Protein AF-0000000080280088 (afdb_homodimer)

Nearest PDB structures (foldseek):
  6rqx-assembly1_A  TM=4.855E-01  e=3.701E-04  Homo sapiens
  6mgq-assembly1_A  TM=4.937E-01  e=5.375E-04  Homo sapiens
  7z28-assembly1_A  TM=4.676E-01  e=3.701E-04  Homo sapiens
  3mdj-assembly2_B  TM=4.727E-01  e=8.839E-04  Homo sapiens
  6t6r-assembly1_A  TM=4.633E-01  e=1.001E-03  Homo sapiens

Sequence (604 aa):
MTSLAPAEFGAALRAAIERSGLSLNEISRRLRDQETPVSVSALSYWQNGENRPERASSLAALTALETILGQRPETLTGLLGPRRPRGRWTLRGGAALPYDQVWRRPEEVARALAKMAVTPDELDTPHRLSQFLSYRVDGDGHQESIRVRRLIRADHDGTSRFVFVNRCTSITRPPVVLFTEGCRPARFRADVPSSTCVFEFALDRTLAAGELAVVEFGVRFPPGQAKRQVQIALYRPARDVAVQVTFDPGRVPEWCAGVFRPRGTQPPEERCEATFDRDTSTFQFITLDPLPGQYGIQWSWTMTSLAPAEFGAALRAAIERSGLSLNEISRRLRDQETPVSVSALSYWQNGENRPERASSLAALTALETILGQRPETLTGLLGPRRPRGRWTLRGGAALPYDQVWRRPEEVARALAKMAVTPDELDTPHRLSQFLSYRVDGDGHQESIRVRRLIRADHDGTSRFVFVNRCTSITRPPVVLFTEGCRPARFRADVPSSTCVFEFALDRTLAAGELAVVEFGVRFPPGQAKRQVQIALYRPARDVAVQVTFDPGRVPEWCAGVFRPRGTQPPEERCEATFDRDTSTFQFITLDPLPGQYGIQWSWT

Structure (mmCIF, N/CA/C/O backbone):
data_AF-0000000080280088-model_v1
#
loop_
_entity.id
_entity.type
_entity.pdbx_description
1 polymer 'Transcriptional regulator'
#
loop_
_atom_site.group_PDB
_atom_site.id
_atom_site.type_symbol
_atom_site.label_atom_id
_atom_site.label_alt_id
_atom_site.label_comp_id
_atom_site.label_asym_id
_atom_site.label_entity_id
_atom_site.label_seq_id
_atom_site.pdbx_PDB_ins_code
_atom_site.Cartn_x
_atom_site.Cartn_y
_atom_site.Cartn_z
_atom_site.occupancy
_atom_site.B_iso_or_equiv
_atom_site.auth_seq_id
_atom_site.auth_comp_id
_atom_site.auth_asym_id
_atom_site.auth_atom_id
_atom_site.pdbx_PDB_model_num
ATOM 1 N N . MET A 1 1 ? 0.321 9.688 23.891 1 21.03 1 MET A N 1
ATOM 2 C CA . MET A 1 1 ? -0.964 10.227 24.344 1 21.03 1 MET A CA 1
ATOM 3 C C . MET A 1 1 ? -2.117 9.547 23.609 1 21.03 1 MET A C 1
ATOM 5 O O . MET A 1 1 ? -2.24 9.672 22.391 1 21.03 1 MET A O 1
ATOM 9 N N . THR A 1 2 ? -2.479 8.359 24.062 1 28.44 2 THR A N 1
ATOM 10 C CA . THR A 1 2 ? -3.314 7.238 23.656 1 28.44 2 THR A CA 1
ATOM 11 C C . THR A 1 2 ? -4.715 7.715 23.281 1 28.44 2 THR A C 1
ATOM 13 O O . THR A 1 2 ? -5.266 8.609 23.922 1 28.44 2 THR A O 1
ATOM 16 N N . SER A 1 3 ? -5.094 7.719 22.219 1 34.28 3 SER A N 1
ATOM 17 C CA . SER A 1 3 ? -6.418 8.297 22 1 34.28 3 SER A CA 1
ATOM 18 C C . SER A 1 3 ? -7.301 8.133 23.234 1 34.28 3 SER A C 1
ATOM 20 O O . SER A 1 3 ? -7.402 7.035 23.781 1 34.28 3 SER A O 1
ATOM 22 N N . LEU A 1 4 ? -7.543 9.125 23.984 1 42.12 4 LEU A N 1
ATOM 23 C CA . LEU A 1 4 ? -8.141 9.328 25.312 1 42.12 4 LEU A CA 1
ATOM 24 C C . LEU A 1 4 ? -9.555 8.758 25.359 1 42.12 4 LEU A C 1
ATOM 26 O O . LEU A 1 4 ? -10.117 8.586 26.438 1 42.12 4 LEU A O 1
ATOM 30 N N . ALA A 1 5 ? -10.172 8.5 24.266 1 47.53 5 ALA A N 1
ATOM 31 C CA . ALA A 1 5 ? -11.578 8.117 24.266 1 47.53 5 ALA A CA 1
ATOM 32 C C . ALA A 1 5 ? -11.75 6.684 24.766 1 47.53 5 ALA A C 1
ATOM 34 O O . ALA A 1 5 ? -12.594 6.418 25.625 1 47.53 5 ALA A O 1
ATOM 35 N N . PRO A 1 6 ? -10.992 5.707 24.141 1 50.62 6 PRO A N 1
ATOM 36 C CA . PRO A 1 6 ? -11.133 4.387 24.75 1 50.62 6 PRO A CA 1
ATOM 37 C C . PRO A 1 6 ? -10.719 4.379 26.219 1 50.62 6 PRO A C 1
ATOM 39 O O . PRO A 1 6 ? -11.305 3.656 27.031 1 50.62 6 PRO A O 1
ATOM 42 N N . ALA A 1 7 ? -9.688 5.199 26.438 1 57.56 7 ALA A N 1
ATOM 43 C CA . ALA A 1 7 ? -9.266 5.258 27.828 1 57.56 7 ALA A CA 1
ATOM 44 C C . ALA A 1 7 ? -10.32 5.938 28.703 1 57.56 7 ALA A C 1
ATOM 46 O O . ALA A 1 7 ? -10.578 5.512 29.828 1 57.56 7 ALA A O 1
ATOM 47 N N . GLU A 1 8 ? -10.883 6.984 28.031 1 66.56 8 GLU A N 1
ATOM 48 C CA . GLU A 1 8 ? -11.922 7.656 28.812 1 66.56 8 GLU A CA 1
ATOM 49 C C . GLU A 1 8 ? -13.148 6.762 28.984 1 66.56 8 GLU A C 1
ATOM 51 O O . GLU A 1 8 ? -13.734 6.711 30.062 1 66.56 8 GLU A O 1
ATOM 56 N N . PHE A 1 9 ? -13.477 6.023 27.875 1 79.56 9 PHE A N 1
ATOM 57 C CA . PHE A 1 9 ? -14.562 5.055 27.953 1 79.56 9 PHE A CA 1
ATOM 58 C C . PHE A 1 9 ? -14.227 3.936 28.922 1 79.56 9 PHE A C 1
ATOM 60 O O . PHE A 1 9 ? -15.039 3.59 29.781 1 79.56 9 PHE A O 1
ATOM 67 N N . GLY A 1 10 ? -13.031 3.512 28.641 1 80.38 10 GLY A N 1
ATOM 68 C CA . GLY A 1 10 ? -12.625 2.438 29.531 1 80.38 10 GLY A CA 1
ATOM 69 C C . GLY A 1 10 ? -12.594 2.855 30.984 1 80.38 10 GLY A C 1
ATOM 70 O O . GLY A 1 10 ? -13.086 2.131 31.859 1 80.38 10 GLY A O 1
ATOM 71 N N . ALA A 1 11 ? -12.062 4 31.203 1 79.75 11 ALA A N 1
ATOM 72 C CA . ALA A 1 11 ? -12 4.52 32.562 1 79.75 11 ALA A CA 1
ATOM 73 C C . ALA A 1 11 ? -13.398 4.758 33.125 1 79.75 11 ALA A C 1
ATOM 75 O O . ALA A 1 11 ? -13.672 4.453 34.281 1 79.75 11 ALA A O 1
ATOM 76 N N . ALA A 1 12 ? -14.242 5.262 32.375 1 82.25 12 ALA A N 1
ATOM 77 C CA . ALA A 1 12 ? -15.625 5.512 32.781 1 82.25 12 ALA A CA 1
ATOM 78 C C . ALA A 1 12 ? -16.359 4.203 33.062 1 82.25 12 ALA A C 1
ATOM 80 O O . ALA A 1 12 ? -17.094 4.098 34.031 1 82.25 12 ALA A O 1
ATOM 81 N N . LEU A 1 13 ? -16.031 3.254 32.125 1 88.69 13 LEU A N 1
ATOM 82 C CA . LEU A 1 13 ? -16.641 1.942 32.312 1 88.69 13 LEU A CA 1
ATOM 83 C C . LEU A 1 13 ? -16.109 1.273 33.594 1 88.69 13 LEU A C 1
ATOM 85 O O . LEU A 1 13 ? -16.891 0.72 34.375 1 88.69 13 LEU A O 1
ATOM 89 N N . ARG A 1 14 ? -14.914 1.424 33.781 1 87.19 14 ARG A N 1
ATOM 90 C CA . ARG A 1 14 ? -14.312 0.861 34.969 1 87.19 14 ARG A CA 1
ATOM 91 C C . ARG A 1 14 ? -14.906 1.493 36.219 1 87.19 14 ARG A C 1
ATOM 93 O O . ARG A 1 14 ? -15.25 0.79 37.188 1 87.19 14 ARG A O 1
ATOM 100 N N . ALA A 1 15 ? -14.984 2.766 36.281 1 87 15 ALA A N 1
ATOM 101 C CA . ALA A 1 15 ? -15.555 3.48 37.406 1 87 15 ALA A CA 1
ATOM 102 C C . ALA A 1 15 ? -17 3.068 37.656 1 87 15 ALA A C 1
ATOM 104 O O . ALA A 1 15 ? -17.422 2.896 38.781 1 87 15 ALA A O 1
ATOM 105 N N . ALA A 1 16 ? -17.75 2.908 36.594 1 88.31 16 ALA A N 1
ATOM 106 C CA . ALA A 1 16 ? -19.156 2.518 36.719 1 88.31 16 ALA A CA 1
ATOM 107 C C . ALA A 1 16 ? -19.297 1.105 37.281 1 88.31 16 ALA A C 1
ATOM 109 O O . ALA A 1 16 ? -20.172 0.842 38.094 1 88.31 16 ALA A O 1
ATOM 110 N N . ILE A 1 17 ? -18.406 0.265 36.812 1 90.62 17 ILE A N 1
ATOM 111 C CA . ILE A 1 17 ? -18.422 -1.114 37.281 1 90.62 17 ILE A CA 1
ATOM 112 C C . ILE A 1 17 ? -18.047 -1.153 38.781 1 90.62 17 ILE A C 1
ATOM 114 O O . ILE A 1 17 ? -18.719 -1.825 39.562 1 90.62 17 ILE A O 1
ATOM 118 N N . GLU A 1 18 ? -17.125 -0.431 39.156 1 89.06 18 GLU A N 1
ATOM 119 C CA . GLU A 1 18 ? -16.703 -0.377 40.531 1 89.06 18 GLU A CA 1
ATOM 120 C C . GLU A 1 18 ? -17.812 0.173 41.438 1 89.06 18 GLU A C 1
ATOM 122 O O . GLU A 1 18 ? -18.047 -0.346 42.531 1 89.06 18 GLU A O 1
ATOM 127 N N . ARG A 1 19 ? -18.469 1.113 41.031 1 87.88 19 ARG A N 1
ATOM 128 C CA . ARG A 1 19 ? -19.531 1.746 41.812 1 87.88 19 ARG A CA 1
ATOM 129 C C . ARG A 1 19 ? -20.75 0.823 41.906 1 87.88 19 ARG A C 1
ATOM 131 O O . ARG A 1 19 ? -21.453 0.851 42.938 1 87.88 19 ARG A O 1
ATOM 138 N N . SER A 1 20 ? -20.953 0.092 40.875 1 88.38 20 SER A N 1
ATOM 139 C CA . SER A 1 20 ? -22.125 -0.78 40.875 1 88.38 20 SER A CA 1
ATOM 140 C C . SER A 1 20 ? -21.953 -1.959 41.812 1 88.38 20 SER A C 1
ATOM 142 O O . SER A 1 20 ? -22.938 -2.572 42.219 1 88.38 20 SER A O 1
ATOM 144 N N . GLY A 1 21 ? -20.594 -2.354 42.062 1 89.75 21 GLY A N 1
ATOM 145 C CA . GLY A 1 21 ? -20.312 -3.502 42.906 1 89.75 21 GLY A CA 1
ATOM 146 C C . GLY A 1 21 ? -20.516 -4.828 42.188 1 89.75 21 GLY A C 1
ATOM 147 O O . GLY A 1 21 ? -20.406 -5.891 42.812 1 89.75 21 GLY A O 1
ATOM 148 N N . LEU A 1 22 ? -20.812 -4.742 40.969 1 90.62 22 LEU A N 1
ATOM 149 C CA . LEU A 1 22 ? -21.047 -5.965 40.219 1 90.62 22 LEU A CA 1
ATOM 150 C C . LEU A 1 22 ? -19.734 -6.523 39.656 1 90.62 22 LEU A C 1
ATOM 152 O O . LEU A 1 22 ? -18.828 -5.762 39.281 1 90.62 22 LEU A O 1
ATOM 156 N N . SER A 1 23 ? -19.594 -7.809 39.719 1 88.69 23 SER A N 1
ATOM 157 C CA . SER A 1 23 ? -18.453 -8.453 39.031 1 88.69 23 SER A CA 1
ATOM 158 C C . SER A 1 23 ? -18.672 -8.5 37.531 1 88.69 23 SER A C 1
ATOM 160 O O . SER A 1 23 ? -19.797 -8.406 37.031 1 88.69 23 SER A O 1
ATOM 162 N N . LEU A 1 24 ? -17.625 -8.664 36.719 1 90.25 24 LEU A N 1
ATOM 163 C CA . LEU A 1 24 ? -17.719 -8.781 35.281 1 90.25 24 LEU A CA 1
ATOM 164 C C . LEU A 1 24 ? -18.562 -9.992 34.875 1 90.25 24 LEU A C 1
ATOM 166 O O . LEU A 1 24 ? -19.312 -9.938 33.906 1 90.25 24 LEU A O 1
ATOM 170 N N . ASN A 1 25 ? -18.453 -11.023 35.656 1 87.31 25 ASN A N 1
ATOM 171 C CA . ASN A 1 25 ? -19.266 -12.211 35.406 1 87.31 25 ASN A CA 1
ATOM 172 C C . ASN A 1 25 ? -20.75 -11.914 35.562 1 87.31 25 ASN A C 1
ATOM 174 O O . ASN A 1 25 ? -21.562 -12.359 34.781 1 87.31 25 ASN A O 1
ATOM 178 N N . GLU A 1 26 ? -21.047 -11.211 36.625 1 91.56 26 GLU A N 1
ATOM 179 C CA . GLU A 1 26 ? -22.438 -10.844 36.875 1 91.56 26 GLU A CA 1
ATOM 180 C C . GLU A 1 26 ? -22.984 -9.93 35.781 1 91.56 26 GLU A C 1
ATOM 182 O O . GLU A 1 26 ? -24.125 -10.086 35.344 1 91.56 26 GLU A O 1
ATOM 187 N N . ILE A 1 27 ? -22.188 -9 35.406 1 92.75 27 ILE A N 1
ATOM 188 C CA . ILE A 1 27 ? -22.562 -8.07 34.344 1 92.75 27 ILE A CA 1
ATOM 189 C C . ILE A 1 27 ? -22.828 -8.836 33.031 1 92.75 27 ILE A C 1
ATOM 191 O O . ILE A 1 27 ? -23.844 -8.617 32.375 1 92.75 27 ILE A O 1
ATOM 195 N N . SER A 1 28 ? -22 -9.75 32.688 1 91.31 28 SER A N 1
ATOM 196 C CA . SER A 1 28 ? -22.141 -10.562 31.469 1 91.31 28 SER A CA 1
ATOM 197 C C . SER A 1 28 ? -23.422 -11.398 31.5 1 91.31 28 SER A C 1
ATOM 199 O O . SER A 1 28 ? -24.109 -11.508 30.5 1 91.31 28 SER A O 1
ATOM 201 N N . ARG A 1 29 ? -23.625 -11.914 32.656 1 89.81 29 ARG A N 1
ATOM 202 C CA . ARG A 1 29 ? -24.844 -12.703 32.812 1 89.81 29 ARG A CA 1
ATOM 203 C C . ARG A 1 29 ? -26.078 -11.844 32.625 1 89.81 29 ARG A C 1
ATOM 205 O O . ARG A 1 29 ? -27.016 -12.258 31.938 1 89.81 29 ARG A O 1
ATOM 212 N N . ARG A 1 30 ? -26.109 -10.711 33.188 1 92.44 30 ARG A N 1
ATOM 213 C CA . ARG A 1 30 ? -27.266 -9.82 33.094 1 92.44 30 ARG A CA 1
ATOM 214 C C . ARG A 1 30 ? -27.453 -9.352 31.641 1 92.44 30 ARG A C 1
ATOM 216 O O . ARG A 1 30 ? -28.578 -9.219 31.172 1 92.44 30 ARG A O 1
ATOM 223 N N . LEU A 1 31 ? -26.391 -9.102 30.984 1 90.12 31 LEU A N 1
ATOM 224 C CA . LEU A 1 31 ? -26.453 -8.719 29.578 1 90.12 31 LEU A CA 1
ATOM 225 C C . LEU A 1 31 ? -27.031 -9.852 28.734 1 90.12 31 LEU A C 1
ATOM 227 O O . LEU A 1 31 ? -27.828 -9.609 27.812 1 90.12 31 LEU A O 1
ATOM 231 N N . ARG A 1 32 ? -26.625 -11.047 29 1 86 32 ARG A N 1
ATOM 232 C CA . ARG A 1 32 ? -27.172 -12.219 28.312 1 86 32 ARG A CA 1
ATOM 233 C C . ARG A 1 32 ? -28.672 -12.352 28.547 1 86 32 ARG A C 1
ATOM 235 O O . ARG A 1 32 ? -29.422 -12.656 27.625 1 86 32 ARG A O 1
ATOM 242 N N . ASP A 1 33 ? -29.031 -12.117 29.719 1 87.88 33 ASP A N 1
ATOM 243 C CA . ASP A 1 33 ? -30.438 -12.188 30.078 1 87.88 33 ASP A CA 1
ATOM 244 C C . ASP A 1 33 ? -31.25 -11.133 29.328 1 87.88 33 ASP A C 1
ATOM 246 O O . ASP A 1 33 ? -32.438 -11.32 29.094 1 87.88 33 ASP A O 1
ATOM 250 N N . GLN A 1 34 ? -30.609 -10.086 29.047 1 87.38 34 GLN A N 1
ATOM 251 C CA . GLN A 1 34 ? -31.281 -9 28.344 1 87.38 34 GLN A CA 1
ATOM 252 C C . GLN A 1 34 ? -31.094 -9.125 26.844 1 87.38 34 GLN A C 1
ATOM 254 O O . GLN A 1 34 ? -31.281 -8.156 26.094 1 87.38 34 GLN A O 1
ATOM 259 N N . GLU A 1 35 ? -30.453 -10.234 26.406 1 83.81 35 GLU A N 1
ATOM 260 C CA . GLU A 1 35 ? -30.297 -10.602 25 1 83.81 35 GLU A CA 1
ATOM 261 C C . GLU A 1 35 ? -29.312 -9.68 24.297 1 83.81 35 GLU A C 1
ATOM 263 O O . GLU A 1 35 ? -29.484 -9.367 23.109 1 83.81 35 GLU A O 1
ATOM 268 N N . THR A 1 36 ? -28.469 -9.203 24.938 1 84.69 36 THR A N 1
ATOM 269 C CA . THR A 1 36 ? -27.344 -8.445 24.406 1 84.69 36 THR A CA 1
ATOM 270 C C . THR A 1 36 ? -26.031 -8.969 24.969 1 84.69 36 THR A C 1
ATOM 272 O O . THR A 1 36 ? -25.359 -8.289 25.75 1 84.69 36 THR A O 1
ATOM 275 N N . PRO A 1 37 ? -25.75 -10.109 24.625 1 86.69 37 PRO A N 1
ATOM 276 C CA . PRO A 1 37 ? -24.625 -10.766 25.297 1 86.69 37 PRO A CA 1
ATOM 277 C C . PRO A 1 37 ? -23.281 -10.109 24.984 1 86.69 37 PRO A C 1
ATOM 279 O O . PRO A 1 37 ? -23.047 -9.711 23.844 1 86.69 37 PRO A O 1
ATOM 282 N N . VAL A 1 38 ? -22.422 -9.953 25.969 1 85.69 38 VAL A N 1
ATOM 283 C CA . VAL A 1 38 ? -21.016 -9.562 25.922 1 85.69 38 VAL A CA 1
ATOM 284 C C . VAL A 1 38 ? -20.203 -10.453 26.844 1 85.69 38 VAL A C 1
ATOM 286 O O . VAL A 1 38 ? -20.578 -10.664 28 1 85.69 38 VAL A O 1
ATOM 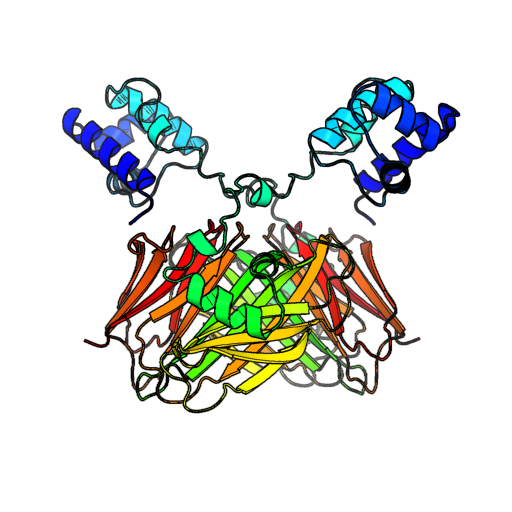289 N N . SER A 1 39 ? -19.188 -10.961 26.375 1 82.12 39 SER A N 1
ATOM 290 C CA . SER A 1 39 ? -18.359 -11.852 27.172 1 82.12 39 SER A CA 1
ATOM 291 C C . SER A 1 39 ? -17.609 -11.094 28.281 1 82.12 39 SER A C 1
ATOM 293 O O . SER A 1 39 ? -17.391 -9.891 28.156 1 82.12 39 SER A O 1
ATOM 295 N N . VAL A 1 40 ? -17.172 -11.844 29.297 1 84 40 VAL A N 1
ATOM 296 C CA . VAL A 1 40 ? -16.375 -11.297 30.391 1 84 40 VAL A CA 1
ATOM 297 C C . VAL A 1 40 ? -15.062 -10.734 29.859 1 84 40 VAL A C 1
ATOM 299 O O . VAL A 1 40 ? -14.625 -9.664 30.266 1 84 40 VAL A O 1
ATOM 302 N N . SER A 1 41 ? -14.594 -11.422 28.922 1 79.12 41 SER A N 1
ATOM 303 C CA . SER A 1 41 ? -13.336 -10.961 28.344 1 79.12 41 SER A CA 1
ATOM 304 C C . SER A 1 41 ? -13.516 -9.625 27.625 1 79.12 41 SER A C 1
ATOM 306 O O . SER A 1 41 ? -12.688 -8.727 27.766 1 79.12 41 SER A O 1
ATOM 308 N N . ALA A 1 42 ? -14.555 -9.555 26.938 1 81.62 42 ALA A N 1
ATOM 309 C CA . ALA A 1 42 ? -14.828 -8.305 26.234 1 81.62 42 ALA A CA 1
ATOM 310 C C . ALA A 1 42 ? -15.039 -7.152 27.203 1 81.62 42 ALA A C 1
ATOM 312 O O . ALA A 1 42 ? -14.508 -6.055 27 1 81.62 42 ALA A O 1
ATOM 313 N N . LEU A 1 43 ? -15.789 -7.371 28.188 1 87.62 43 LEU A N 1
ATOM 314 C CA . LEU A 1 43 ? -16.016 -6.367 29.234 1 87.62 43 LEU A CA 1
ATOM 315 C C . LEU A 1 43 ? -14.711 -5.953 29.891 1 87.62 43 LEU A C 1
ATOM 317 O O . LEU A 1 43 ? -14.492 -4.77 30.156 1 87.62 43 LEU A O 1
ATOM 321 N N . SER A 1 44 ? -13.906 -6.926 30.125 1 81.25 44 SER A N 1
ATOM 322 C CA . SER A 1 44 ? -12.594 -6.656 30.703 1 81.25 44 SER A CA 1
ATOM 323 C C . SER A 1 44 ? -11.742 -5.785 29.781 1 81.25 44 SER A C 1
ATOM 325 O O . SER A 1 44 ? -11.133 -4.816 30.234 1 81.25 44 SER A O 1
ATOM 327 N N . TYR A 1 45 ? -11.836 -6.059 28.594 1 78.25 45 TYR A N 1
ATOM 328 C CA . TYR A 1 45 ? -11.07 -5.285 27.609 1 78.25 45 TYR A CA 1
ATOM 329 C C . TYR A 1 45 ? -11.594 -3.857 27.516 1 78.25 45 TYR A C 1
ATOM 331 O O . TYR A 1 45 ? -10.812 -2.912 27.406 1 78.25 45 TYR A O 1
ATOM 339 N N . TRP A 1 46 ? -12.922 -3.793 27.547 1 82.88 46 TRP A N 1
ATOM 340 C CA . TRP A 1 46 ? -13.531 -2.467 27.5 1 82.88 46 TRP A CA 1
ATOM 341 C C . TRP A 1 46 ? -13.086 -1.617 28.688 1 82.88 46 TRP A C 1
ATOM 343 O O . TRP A 1 46 ? -12.656 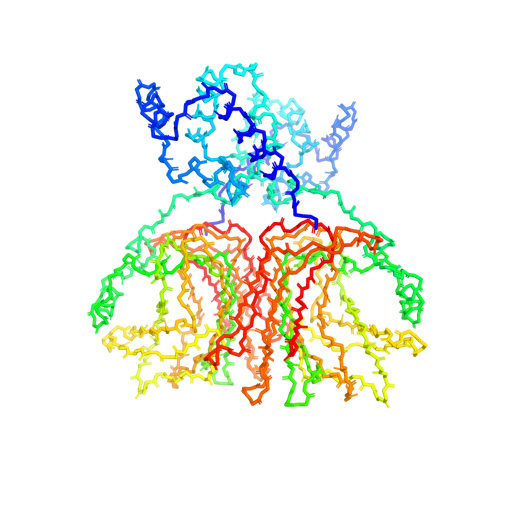-0.473 28.516 1 82.88 46 TRP A O 1
ATOM 353 N N . GLN A 1 47 ? -13.203 -2.164 29.844 1 85.44 47 GLN A N 1
ATOM 354 C CA . GLN A 1 47 ? -12.938 -1.373 31.047 1 85.44 47 GLN A CA 1
ATOM 355 C C . GLN A 1 47 ? -11.445 -1.069 31.188 1 85.44 47 GLN A C 1
ATOM 357 O O . GLN A 1 47 ? -11.07 -0.072 31.797 1 85.44 47 GLN A O 1
ATOM 362 N N . ASN A 1 48 ? -10.703 -1.89 30.562 1 75.69 48 ASN A N 1
ATOM 363 C CA . ASN A 1 48 ? -9.266 -1.66 30.625 1 75.69 48 ASN A CA 1
ATOM 364 C C . ASN A 1 48 ? -8.789 -0.78 29.469 1 75.69 48 ASN A C 1
ATOM 366 O O . ASN A 1 48 ? -7.602 -0.476 29.359 1 75.69 48 ASN A O 1
ATOM 370 N N . GLY A 1 49 ? -9.766 -0.392 28.641 1 68.69 49 GLY A N 1
ATOM 371 C CA . GLY A 1 49 ? -9.477 0.53 27.562 1 68.69 49 GLY A CA 1
ATOM 372 C C . GLY A 1 49 ? -8.742 -0.123 26.391 1 68.69 49 GLY A C 1
ATOM 373 O O . GLY A 1 49 ? -8.164 0.566 25.562 1 68.69 49 GLY A O 1
ATOM 374 N N . GLU A 1 50 ? -8.789 -1.398 26.484 1 66 50 GLU A N 1
ATOM 375 C CA . GLU A 1 50 ? -8.07 -2.154 25.469 1 66 50 GLU A CA 1
ATOM 376 C C . GLU A 1 50 ? -8.852 -2.189 24.156 1 66 50 GLU A C 1
ATOM 378 O O . GLU A 1 50 ? -8.258 -2.293 23.078 1 66 50 GLU A O 1
ATOM 383 N N . ASN A 1 51 ? -10.156 -2.309 24.281 1 70.25 51 ASN A N 1
ATOM 384 C CA . ASN A 1 51 ? -11.062 -2.197 23.141 1 70.25 51 ASN A CA 1
ATOM 385 C C . ASN A 1 51 ? -12.344 -1.459 23.516 1 70.25 51 ASN A C 1
ATOM 387 O O . ASN A 1 51 ? -12.578 -1.171 24.688 1 70.25 51 ASN A O 1
ATOM 391 N N . ARG A 1 52 ? -13.062 -0.991 22.469 1 70.75 52 ARG A N 1
ATOM 392 C CA . ARG A 1 52 ? -14.352 -0.351 22.703 1 70.75 52 ARG A CA 1
ATOM 393 C C . ARG A 1 52 ? -15.445 -1.002 21.875 1 70.75 52 ARG A C 1
ATOM 395 O O . ARG A 1 52 ? -15.164 -1.598 20.828 1 70.75 52 ARG A O 1
ATOM 402 N N . PRO A 1 53 ? -16.562 -0.976 22.469 1 72.81 53 PRO A N 1
ATOM 403 C CA . PRO A 1 53 ? -17.672 -1.506 21.672 1 72.81 53 PRO A CA 1
ATOM 404 C C . PRO A 1 53 ? -17.859 -0.753 20.359 1 72.81 53 PRO A C 1
ATOM 406 O O . PRO A 1 53 ? -17.891 0.48 20.344 1 72.81 53 PRO A O 1
ATOM 409 N N . GLU A 1 54 ? -17.859 -1.551 19.219 1 65.5 54 GLU A N 1
ATOM 410 C CA . GLU A 1 54 ? -17.984 -0.908 17.906 1 65.5 54 GLU A CA 1
ATOM 411 C C . GLU A 1 54 ? -19.156 -1.492 17.125 1 65.5 54 GLU A C 1
ATOM 413 O O . GLU A 1 54 ? -19.797 -0.782 16.344 1 65.5 54 GLU A O 1
ATOM 418 N N . ARG A 1 55 ? -19.438 -2.721 17.188 1 61.97 55 ARG A N 1
ATOM 419 C CA . ARG A 1 55 ? -20.531 -3.396 16.484 1 61.97 55 ARG A CA 1
ATOM 420 C C . ARG A 1 55 ? -21.891 -2.996 17.062 1 61.97 55 ARG A C 1
ATOM 422 O O . ARG A 1 55 ? -21.984 -2.619 18.234 1 61.97 55 ARG A O 1
ATOM 429 N N . ALA A 1 56 ? -22.812 -3.168 16.078 1 63.94 56 ALA A N 1
ATOM 430 C CA . ALA A 1 56 ? -24.188 -2.84 16.484 1 63.94 56 ALA A CA 1
ATOM 431 C C . ALA A 1 56 ? -24.609 -3.637 17.703 1 63.94 56 ALA A C 1
ATOM 433 O O . ALA A 1 56 ? -25.234 -3.096 18.625 1 63.94 56 ALA A O 1
ATOM 434 N N . SER A 1 57 ? -24.203 -4.777 17.703 1 72.94 57 SER A N 1
ATOM 435 C CA . SER A 1 57 ? -24.594 -5.621 18.828 1 72.94 57 SER A CA 1
ATOM 436 C C . SER A 1 57 ? -23.922 -5.172 20.109 1 72.94 57 SER A C 1
ATOM 438 O O . SER A 1 57 ? -24.531 -5.176 21.172 1 72.94 57 SER A O 1
ATOM 440 N N . SER A 1 58 ? -22.703 -4.676 19.953 1 76.12 58 SER A N 1
ATOM 441 C CA . SER A 1 58 ? -21.953 -4.203 21.109 1 76.12 58 SER A CA 1
ATOM 442 C C . SER A 1 58 ? -22.484 -2.855 21.594 1 76.12 58 SER A C 1
ATOM 444 O O . SER A 1 58 ? -22.531 -2.592 22.797 1 76.12 58 SER A O 1
ATOM 446 N N . LEU A 1 59 ? -22.828 -2.178 20.625 1 74.56 59 LEU A N 1
ATOM 447 C CA . LEU A 1 59 ? -23.422 -0.894 21 1 74.56 59 LEU A CA 1
ATOM 448 C C . LEU A 1 59 ? -24.766 -1.088 21.688 1 74.56 59 LEU A C 1
ATOM 450 O O . LEU A 1 59 ? -25.078 -0.378 22.656 1 74.56 59 LEU A O 1
ATOM 454 N N . ALA A 1 60 ? -25.484 -2.014 21.172 1 78.94 60 ALA A N 1
ATOM 455 C CA . ALA A 1 60 ? -26.734 -2.369 21.844 1 78.94 60 ALA A CA 1
ATOM 456 C C . ALA A 1 60 ? -26.469 -2.863 23.266 1 78.94 60 ALA A C 1
ATOM 458 O O . ALA A 1 60 ? -27.203 -2.52 24.203 1 78.94 60 ALA A O 1
ATOM 459 N N . ALA A 1 61 ? -25.438 -3.529 23.438 1 87.25 61 ALA A N 1
ATOM 460 C CA . ALA A 1 61 ? -25.062 -4.039 24.75 1 87.25 61 ALA A CA 1
ATOM 461 C C . ALA A 1 61 ? -24.609 -2.904 25.672 1 87.25 61 ALA A C 1
ATOM 463 O O . ALA A 1 61 ? -24.844 -2.953 26.891 1 87.25 61 ALA A O 1
ATOM 464 N N . LEU A 1 62 ? -24.047 -1.942 25.078 1 84.69 62 LEU A N 1
ATOM 465 C CA . LEU A 1 62 ? -23.578 -0.804 25.859 1 84.69 62 LEU A CA 1
ATOM 466 C C . LEU A 1 62 ? -24.75 -0.025 26.438 1 84.69 62 LEU A C 1
ATOM 468 O O . LEU A 1 62 ? -24.688 0.445 27.578 1 84.69 62 LEU A O 1
ATOM 472 N N . THR A 1 63 ? -25.75 0.06 25.625 1 84.62 63 THR A N 1
ATOM 473 C CA . THR A 1 63 ? -26.969 0.694 26.125 1 84.62 63 THR A CA 1
ATOM 474 C C . THR A 1 63 ? -27.547 -0.093 27.297 1 84.62 63 THR A C 1
ATOM 476 O O . THR A 1 63 ? -27.938 0.49 28.312 1 84.62 63 THR A O 1
ATOM 479 N N . ALA A 1 64 ? -27.594 -1.334 27.172 1 89.56 64 ALA A N 1
ATOM 480 C CA . ALA A 1 64 ? -28.047 -2.193 28.266 1 89.56 64 ALA A CA 1
ATOM 481 C C . ALA A 1 64 ? -27.109 -2.096 29.453 1 89.56 64 ALA A C 1
ATOM 483 O O . ALA A 1 64 ? -27.547 -2.102 30.609 1 89.56 64 ALA A O 1
ATOM 484 N N . LEU A 1 65 ? -25.844 -1.891 29.156 1 90.31 65 LEU A N 1
ATOM 485 C CA . LEU A 1 65 ? -24.828 -1.799 30.203 1 90.31 65 LEU A CA 1
ATOM 486 C C . LEU A 1 65 ? -24.984 -0.52 31.016 1 90.31 65 LEU A C 1
ATOM 488 O O . LEU A 1 65 ? -24.812 -0.53 32.219 1 90.31 65 LEU A O 1
ATOM 492 N N . GLU A 1 66 ? -25.297 0.446 30.375 1 90.81 66 GLU A N 1
ATOM 493 C CA . GLU A 1 66 ? -25.562 1.688 31.094 1 90.81 66 GLU A CA 1
ATOM 494 C C . GLU A 1 66 ? -26.703 1.508 32.094 1 90.81 66 GLU A C 1
ATOM 496 O O . GLU A 1 66 ? -26.625 1.98 33.219 1 90.81 66 GLU A O 1
ATOM 501 N N . THR A 1 67 ? -27.688 0.797 31.703 1 89.44 67 THR A N 1
ATOM 502 C CA . THR A 1 67 ? -28.828 0.514 32.562 1 89.44 67 THR A CA 1
ATOM 503 C C . THR A 1 67 ? -28.406 -0.401 33.719 1 89.44 67 THR A C 1
ATOM 505 O O . THR A 1 67 ? -28.75 -0.146 34.875 1 89.44 67 THR A O 1
ATOM 508 N N . ILE A 1 68 ? -27.688 -1.324 33.438 1 91.62 68 ILE A N 1
ATOM 509 C CA . ILE A 1 68 ? -27.25 -2.312 34.406 1 91.62 68 ILE A CA 1
ATOM 510 C C . ILE A 1 68 ? -26.359 -1.645 35.469 1 91.62 68 ILE A C 1
ATOM 512 O O . ILE A 1 68 ? -26.453 -1.952 36.656 1 91.62 68 ILE A O 1
ATOM 516 N N . LEU A 1 69 ? -25.609 -0.695 35.031 1 91.69 69 LEU A N 1
ATOM 517 C CA . LEU A 1 69 ? -24.641 -0.069 35.938 1 91.69 69 LEU A CA 1
ATOM 518 C C . LEU A 1 69 ? -25.219 1.2 36.562 1 91.69 69 LEU A C 1
ATOM 520 O O . LEU A 1 69 ? -24.516 1.917 37.25 1 91.69 69 LEU A O 1
ATOM 524 N N . GLY A 1 70 ? -26.422 1.517 36.188 1 89.5 70 GLY A N 1
ATOM 525 C CA . GLY A 1 70 ? -27.094 2.648 36.812 1 89.5 70 GLY A CA 1
ATOM 526 C C . GLY A 1 70 ? -26.594 3.988 36.281 1 89.5 70 GLY A C 1
ATOM 527 O O . GLY A 1 70 ? -26.547 4.965 37.031 1 89.5 70 GLY A O 1
ATOM 528 N N . GLN A 1 71 ? -26.172 3.9 35.156 1 84.31 71 GLN A N 1
ATOM 529 C CA . GLN A 1 71 ? -25.703 5.137 34.531 1 84.31 71 GLN A CA 1
ATOM 530 C C . GLN A 1 71 ? -26.828 5.852 33.781 1 84.31 71 GLN A C 1
ATOM 532 O O . GLN A 1 71 ? -27.797 5.223 33.375 1 84.31 71 GLN A O 1
ATOM 537 N N . ARG A 1 72 ? -26.719 7.172 33.688 1 83 72 ARG A N 1
ATOM 538 C CA . ARG A 1 72 ? -27.625 7.906 32.812 1 83 72 ARG A CA 1
ATOM 539 C C . ARG A 1 72 ? -27.516 7.418 31.375 1 83 72 ARG A C 1
ATOM 541 O O . ARG A 1 72 ? -26.438 7.031 30.922 1 83 72 ARG A O 1
ATOM 548 N N . PRO A 1 73 ? -28.625 7.48 30.641 1 79.56 73 PRO A N 1
ATOM 549 C CA . PRO A 1 73 ? -28.547 7.129 29.219 1 79.56 73 PRO A CA 1
ATOM 550 C C . PRO A 1 73 ? -27.5 7.934 28.469 1 79.56 73 PRO A C 1
ATOM 552 O O . PRO A 1 73 ? -27.328 9.125 28.734 1 79.56 73 PRO A O 1
ATOM 555 N N . GLU A 1 74 ? -26.641 7.223 27.688 1 76.62 74 GLU A N 1
ATOM 556 C CA . GLU A 1 74 ? -25.656 7.773 26.75 1 76.62 74 GLU A CA 1
ATOM 557 C C . GLU A 1 74 ? -24.391 8.211 27.469 1 76.62 74 GLU A C 1
ATOM 559 O O . GLU A 1 74 ? -23.531 8.891 26.891 1 76.62 74 GLU A O 1
ATOM 564 N N . THR A 1 75 ? -24.312 7.926 28.781 1 79.94 75 THR A N 1
ATOM 565 C CA . THR A 1 75 ? -23.094 8.258 29.516 1 79.94 75 THR A CA 1
ATOM 566 C C . THR A 1 75 ? -21.891 7.539 28.938 1 79.94 75 THR A C 1
ATOM 568 O O . THR A 1 75 ? -20.844 8.148 28.688 1 79.94 75 THR A O 1
ATOM 571 N N . LEU A 1 76 ? -21.969 6.227 28.766 1 82.62 76 LEU A N 1
ATOM 572 C CA . LEU A 1 76 ? -20.875 5.434 28.219 1 82.62 76 LEU A CA 1
ATOM 573 C C . LEU A 1 76 ? -20.859 5.508 26.688 1 82.62 76 LEU A C 1
ATOM 575 O O . LEU A 1 76 ? -19.812 5.672 26.078 1 82.62 76 LEU A O 1
ATOM 579 N N . THR A 1 77 ? -22.016 5.352 26.141 1 77.5 77 THR A N 1
ATOM 580 C CA . THR A 1 77 ? -22.156 5.41 24.688 1 77.5 77 THR A CA 1
ATOM 581 C C . THR A 1 77 ? -21.656 6.75 24.156 1 77.5 77 THR A C 1
ATOM 583 O O . THR A 1 77 ? -21.094 6.812 23.062 1 77.5 77 THR A O 1
ATOM 586 N N . GLY A 1 78 ? -21.922 7.738 24.906 1 71 78 GLY A N 1
ATOM 587 C CA . GLY A 1 78 ? -21.484 9.07 24.531 1 71 78 GLY A CA 1
ATOM 588 C C . GLY A 1 78 ? -19.984 9.234 24.547 1 71 78 GLY A C 1
ATOM 589 O O . GLY A 1 78 ? -19.438 10.109 23.859 1 71 78 GLY A O 1
ATOM 590 N N . LEU A 1 79 ? -19.391 8.492 25.453 1 68 79 LEU A N 1
ATOM 591 C CA . LEU A 1 79 ? -17.953 8.57 25.594 1 68 79 LEU A CA 1
ATOM 592 C C . LEU A 1 79 ? -17.25 7.824 24.453 1 68 79 LEU A C 1
ATOM 594 O O . LEU A 1 79 ? -16.031 7.949 24.281 1 68 79 LEU A O 1
ATOM 598 N N . LEU A 1 80 ? -17.984 6.906 24 1 66.38 80 LEU A N 1
ATOM 599 C CA . LEU A 1 80 ? -17.406 6.145 22.891 1 66.38 80 LEU A CA 1
ATOM 600 C C . LEU A 1 80 ? -17.109 7.055 21.703 1 66.38 80 LEU A C 1
ATOM 602 O O . LEU A 1 80 ? -16.25 6.742 20.875 1 66.38 80 LEU A O 1
ATOM 606 N N . GLY A 1 81 ? -17.234 8.414 22 1 48.81 81 GLY A N 1
ATOM 607 C CA . GLY A 1 81 ? -17.047 9.344 20.906 1 48.81 81 GLY A CA 1
ATOM 608 C C . GLY A 1 81 ? -17.703 8.875 19.609 1 48.81 81 GLY A C 1
ATOM 609 O O . GLY A 1 81 ? -18.359 7.832 19.594 1 48.81 81 GLY A O 1
ATOM 610 N N . PRO A 1 82 ? -17.75 9.703 18.625 1 39.97 82 PRO A N 1
ATOM 611 C CA . PRO A 1 82 ? -18.375 9.25 17.391 1 39.97 82 PRO A CA 1
ATOM 612 C C . PRO A 1 82 ? -17.953 7.84 16.984 1 39.97 82 PRO A C 1
ATOM 614 O O . PRO A 1 82 ? -16.875 7.391 17.359 1 39.97 82 PRO A O 1
ATOM 617 N N . ARG A 1 83 ? -18.953 6.883 16.953 1 38.16 83 ARG A N 1
ATOM 618 C CA . ARG A 1 83 ? -18.672 5.562 16.406 1 38.16 83 ARG A CA 1
ATOM 619 C C . ARG A 1 83 ? -17.391 5.574 15.578 1 38.16 83 ARG A C 1
ATOM 621 O O . ARG A 1 83 ? -17.188 6.469 14.758 1 38.16 83 ARG A O 1
ATOM 628 N N . ARG A 1 84 ? -16.359 5.191 16.266 1 36.38 84 ARG A N 1
ATOM 629 C CA . ARG A 1 84 ? -15.328 5.07 15.25 1 36.38 84 ARG A CA 1
ATOM 630 C C . ARG A 1 84 ? -15.914 4.602 13.922 1 36.38 84 ARG A C 1
ATOM 632 O O . ARG A 1 84 ? -16.703 3.652 13.891 1 36.38 84 ARG A O 1
ATOM 639 N N . PRO A 1 85 ? -16.094 5.383 13.008 1 32.97 85 PRO A N 1
ATOM 640 C CA . PRO A 1 85 ? -16.672 4.738 11.828 1 32.97 85 PRO A CA 1
ATOM 641 C C . PRO A 1 85 ? -16.312 3.26 11.719 1 32.97 85 PRO A C 1
ATOM 643 O O . PRO A 1 85 ? -15.195 2.867 12.094 1 32.97 85 PRO A O 1
ATOM 646 N N . ARG A 1 86 ? -17.031 2.164 12.32 1 33 86 ARG A N 1
ATOM 647 C CA . ARG A 1 86 ? -16.688 0.899 11.672 1 33 86 ARG A CA 1
ATOM 648 C C . ARG A 1 86 ? -15.984 1.135 10.344 1 33 86 ARG A C 1
ATOM 650 O O . ARG A 1 86 ? -16.406 1.97 9.547 1 33 86 ARG A O 1
ATOM 657 N N . GLY A 1 87 ? -14.727 1.114 10.352 1 33.5 87 GLY A N 1
ATOM 658 C CA . GLY A 1 87 ? -14.055 1.439 9.102 1 33.5 87 GLY A CA 1
ATOM 659 C C . GLY A 1 87 ? -14.922 1.199 7.879 1 33.5 87 GLY A C 1
ATOM 660 O O . GLY A 1 87 ? -15.43 0.095 7.684 1 33.5 87 GLY A O 1
ATOM 661 N N . ARG A 1 88 ? -15.82 2.064 7.578 1 35.62 88 ARG A N 1
ATOM 662 C CA . ARG A 1 88 ? -16.734 2.117 6.441 1 35.62 88 ARG A CA 1
ATOM 663 C C . ARG A 1 88 ? -16.219 1.263 5.285 1 35.62 88 ARG A C 1
ATOM 665 O O . ARG A 1 88 ? -16.891 1.113 4.266 1 35.62 88 ARG A O 1
ATOM 672 N N . TRP A 1 89 ? -14.969 1.183 5.27 1 36.88 89 TRP A N 1
ATOM 673 C CA . TRP A 1 89 ? -14.562 0.226 4.246 1 36.88 89 TRP A CA 1
ATOM 674 C C . TRP A 1 89 ? -15.188 -1.141 4.496 1 36.88 89 TRP A C 1
ATOM 676 O O . TRP A 1 89 ? -15.406 -1.916 3.562 1 36.88 89 TRP A O 1
ATOM 686 N N . THR A 1 90 ? -15.406 -1.443 5.746 1 37.84 90 THR A N 1
ATOM 687 C CA . THR A 1 90 ? -16.016 -2.75 5.969 1 37.84 90 THR A CA 1
ATOM 688 C C . THR A 1 90 ? -17.438 -2.779 5.426 1 37.84 90 THR A C 1
ATOM 690 O O . THR A 1 90 ? -17.922 -3.828 4.996 1 37.84 90 THR A O 1
ATOM 693 N N . LEU A 1 91 ? -18.234 -1.659 5.695 1 36.34 91 LEU A N 1
ATOM 694 C CA . LEU A 1 91 ? -19.672 -1.785 5.488 1 36.34 91 LEU A CA 1
ATOM 695 C C . LEU A 1 91 ? -20.016 -1.718 4.004 1 36.34 91 LEU A C 1
ATOM 697 O O . LEU A 1 91 ? -21.141 -2.029 3.607 1 36.34 91 LEU A O 1
ATOM 701 N N . ARG A 1 92 ? -19.438 -0.702 3.307 1 40.12 92 ARG A N 1
ATOM 702 C CA . ARG A 1 92 ? -19.938 -0.914 1.953 1 40.12 92 ARG A CA 1
ATOM 703 C C . ARG A 1 92 ? -19.594 -2.309 1.448 1 40.12 92 ARG A C 1
ATOM 705 O O . ARG A 1 92 ? -18.578 -2.49 0.769 1 40.12 92 ARG A O 1
ATOM 712 N N . GLY A 1 93 ? -19.344 -3.18 2.279 1 43.41 93 GLY A N 1
ATOM 713 C CA . GLY A 1 93 ? -19.047 -4.602 2.33 1 43.41 93 GLY A CA 1
ATOM 714 C C . GLY A 1 93 ? -19.719 -5.395 1.222 1 43.41 93 GLY A C 1
ATOM 715 O O . GLY A 1 93 ? -20.828 -5.875 1.387 1 43.41 93 GLY A O 1
ATOM 716 N N . GLY A 1 94 ? -19.547 -4.934 0.156 1 54.22 94 GLY A N 1
ATOM 717 C CA . GLY A 1 94 ? -20.016 -6.016 -0.689 1 54.22 94 GLY A CA 1
ATOM 718 C C . GLY A 1 94 ? -19.734 -7.391 -0.118 1 54.22 94 GLY A C 1
ATOM 719 O O . GLY A 1 94 ? -18.859 -7.543 0.735 1 54.22 94 GLY A O 1
ATOM 720 N N . ALA A 1 95 ? -20.656 -8.242 -0.05 1 68.38 95 ALA A N 1
ATOM 721 C CA . ALA A 1 95 ? -20.594 -9.617 0.437 1 68.38 95 ALA A CA 1
ATOM 722 C C . ALA A 1 95 ? -19.391 -10.344 -0.14 1 68.38 95 ALA A C 1
ATOM 724 O O . ALA A 1 95 ? -18.969 -10.062 -1.266 1 68.38 95 ALA A O 1
ATOM 725 N N . ALA A 1 96 ? -18.578 -10.836 0.787 1 80.88 96 ALA A N 1
ATOM 726 C CA . ALA A 1 96 ? -17.547 -11.773 0.362 1 80.88 96 ALA A CA 1
ATOM 727 C C . ALA A 1 96 ? -18.078 -12.727 -0.706 1 80.88 96 ALA A C 1
ATOM 729 O O . ALA A 1 96 ? -19.266 -13.039 -0.73 1 80.88 96 ALA A O 1
ATOM 730 N N . LEU A 1 97 ? -17.266 -12.969 -1.685 1 86.44 97 LEU A N 1
ATOM 731 C CA . LEU A 1 97 ? -17.578 -13.984 -2.684 1 86.44 97 LEU A CA 1
ATOM 732 C C . LEU A 1 97 ? -16.781 -15.266 -2.418 1 86.44 97 LEU A C 1
ATOM 734 O O . LEU A 1 97 ? -15.586 -15.211 -2.121 1 86.44 97 LEU A O 1
ATOM 738 N N . PRO A 1 98 ? -17.547 -16.375 -2.502 1 84.81 98 PRO A N 1
ATOM 739 C CA . PRO A 1 98 ? -16.797 -17.625 -2.447 1 84.81 98 PRO A CA 1
ATOM 740 C C . PRO A 1 98 ? -15.859 -17.812 -3.645 1 84.81 98 PRO A C 1
ATOM 742 O O . PRO A 1 98 ? -16.125 -17.266 -4.723 1 84.81 98 PRO A O 1
ATOM 745 N N . TYR A 1 99 ? -14.836 -18.531 -3.414 1 84.88 99 TYR A N 1
ATOM 746 C CA . TYR A 1 99 ? -13.797 -18.688 -4.426 1 84.88 99 TYR A CA 1
ATOM 747 C C . TYR A 1 99 ? -14.375 -19.234 -5.719 1 84.88 99 TYR A C 1
ATOM 749 O O . TYR A 1 99 ? -13.906 -18.906 -6.809 1 84.88 99 TYR A O 1
ATOM 757 N N . ASP A 1 100 ? -15.336 -20.109 -5.602 1 87.5 100 ASP A N 1
ATOM 758 C CA . ASP A 1 100 ? -15.867 -20.797 -6.781 1 87.5 100 ASP A CA 1
ATOM 759 C C . ASP A 1 100 ? -16.703 -19.828 -7.633 1 87.5 100 ASP A C 1
ATOM 761 O O . ASP A 1 100 ? -17.062 -20.156 -8.766 1 87.5 100 ASP A O 1
ATOM 765 N N . GLN A 1 101 ? -16.938 -18.672 -7.113 1 87 101 GLN A N 1
ATOM 766 C CA . GLN A 1 101 ? -17.625 -17.656 -7.887 1 87 101 GLN A CA 1
ATOM 767 C C . GLN A 1 101 ? -16.625 -16.688 -8.523 1 87 101 GLN A C 1
ATOM 769 O O . GLN A 1 101 ? -16.984 -15.914 -9.422 1 87 101 GLN A O 1
ATOM 774 N N . VAL A 1 102 ? -15.477 -16.688 -8.055 1 88.5 102 VAL A N 1
ATOM 775 C CA . VAL A 1 102 ? -14.484 -15.727 -8.516 1 88.5 102 VAL A CA 1
ATOM 776 C C . VAL A 1 102 ? -13.68 -16.328 -9.672 1 88.5 102 VAL A C 1
ATOM 778 O O . VAL A 1 102 ? -13.391 -15.641 -10.656 1 88.5 102 VAL A O 1
ATOM 781 N N . TRP A 1 103 ? -13.414 -17.594 -9.594 1 89.19 103 TRP A N 1
ATOM 782 C CA . TRP A 1 103 ? -12.562 -18.234 -10.594 1 89.19 103 TRP A CA 1
ATOM 783 C C . TRP A 1 103 ? -13.406 -18.875 -11.695 1 89.19 103 TRP A C 1
ATOM 785 O O . TRP A 1 103 ? -14.461 -19.453 -11.43 1 89.19 103 TRP A O 1
ATOM 795 N N . ARG A 1 104 ? -12.883 -18.812 -12.867 1 83.88 104 ARG A N 1
ATOM 796 C CA . ARG A 1 104 ? -13.555 -19.422 -14 1 83.88 104 ARG A CA 1
ATOM 797 C C . ARG A 1 104 ? -13.523 -20.953 -13.891 1 83.88 104 ARG A C 1
ATOM 799 O O . ARG A 1 104 ? -14.492 -21.625 -14.242 1 83.88 104 ARG A O 1
ATOM 806 N N . ARG A 1 105 ? -12.43 -21.453 -13.414 1 87.06 105 ARG A N 1
ATOM 807 C CA . ARG A 1 105 ? -12.234 -22.875 -13.211 1 87.06 105 ARG A CA 1
ATOM 808 C C . ARG A 1 105 ? -11.828 -23.172 -11.766 1 87.06 105 ARG A C 1
ATOM 810 O O . ARG A 1 105 ? -10.68 -23.547 -11.5 1 87.06 105 ARG A O 1
ATOM 817 N N . PRO A 1 106 ? -12.805 -23.062 -10.898 1 88.62 106 PRO A N 1
ATOM 818 C CA . PRO A 1 106 ? -12.508 -23.188 -9.469 1 88.62 106 PRO A CA 1
ATOM 819 C C . PRO A 1 106 ? -11.969 -24.562 -9.094 1 88.62 106 PRO A C 1
ATOM 821 O O . PRO A 1 106 ? -11.203 -24.688 -8.125 1 88.62 106 PRO A O 1
ATOM 824 N N . GLU A 1 107 ? -12.32 -25.578 -9.859 1 89.19 107 GLU A N 1
ATOM 825 C CA . GLU A 1 107 ? -11.875 -26.938 -9.562 1 89.19 107 GLU A CA 1
ATOM 826 C C . GLU A 1 107 ? -10.359 -27.062 -9.672 1 89.19 107 GLU A C 1
ATOM 828 O O . GLU A 1 107 ? -9.742 -27.844 -8.938 1 89.19 107 GLU A O 1
ATOM 833 N N . GLU A 1 108 ? -9.82 -26.359 -10.555 1 88.75 108 GLU A N 1
ATOM 834 C CA . GLU A 1 108 ? -8.367 -26.375 -10.719 1 88.75 108 GLU A CA 1
ATOM 835 C C . GLU A 1 108 ? -7.668 -25.766 -9.508 1 88.75 108 GLU A C 1
ATOM 837 O O . GLU A 1 108 ? -6.633 -26.266 -9.07 1 88.75 108 GLU A O 1
ATOM 842 N N . VAL A 1 109 ? -8.266 -24.719 -9.008 1 89.25 109 VAL A N 1
ATOM 843 C CA . VAL A 1 109 ? -7.723 -24.062 -7.824 1 89.25 109 VAL A CA 1
ATOM 844 C C . VAL A 1 109 ? -7.852 -24.984 -6.617 1 89.25 109 VAL A C 1
ATOM 846 O O . VAL A 1 109 ? -6.895 -25.172 -5.859 1 89.25 109 VAL A O 1
ATOM 849 N N . ALA A 1 110 ? -8.984 -25.547 -6.543 1 90.31 110 ALA A N 1
ATOM 850 C CA . ALA A 1 110 ? -9.234 -26.469 -5.434 1 90.31 110 ALA A CA 1
ATOM 851 C C . ALA A 1 110 ? -8.258 -27.641 -5.457 1 90.31 110 ALA A C 1
ATOM 853 O O . ALA A 1 110 ? -7.75 -28.047 -4.41 1 90.31 110 ALA A O 1
ATOM 854 N N . ARG A 1 111 ? -8.008 -28.125 -6.598 1 91.12 111 ARG A N 1
ATOM 855 C CA . ARG A 1 111 ? -7.078 -29.25 -6.742 1 91.12 111 ARG A CA 1
ATOM 856 C C . ARG A 1 111 ? -5.676 -28.844 -6.305 1 91.12 111 ARG A C 1
ATOM 858 O O . ARG A 1 111 ? -5 -29.609 -5.605 1 91.12 111 ARG A O 1
ATOM 865 N N . ALA A 1 112 ? -5.273 -27.734 -6.727 1 91.44 112 ALA A N 1
ATOM 866 C CA . ALA A 1 112 ? -3.945 -27.25 -6.363 1 91.44 112 ALA A CA 1
ATOM 867 C C . ALA A 1 112 ? -3.838 -27.031 -4.855 1 91.44 112 ALA A C 1
ATOM 869 O O . ALA A 1 112 ? -2.834 -27.391 -4.238 1 91.44 112 ALA A O 1
ATOM 870 N N . LEU A 1 113 ? -4.859 -26.453 -4.273 1 92.19 113 LEU A N 1
ATOM 871 C CA . LEU A 1 113 ? -4.887 -26.203 -2.836 1 92.19 113 LEU A CA 1
ATOM 872 C C . LEU A 1 113 ? -4.859 -27.5 -2.051 1 92.19 113 LEU A C 1
ATOM 874 O O . LEU A 1 113 ? -4.219 -27.594 -1.002 1 92.19 113 LEU A O 1
ATOM 878 N N . ALA A 1 114 ? -5.547 -28.422 -2.539 1 91 114 ALA A N 1
ATOM 879 C CA . ALA A 1 114 ? -5.621 -29.719 -1.87 1 91 114 ALA A CA 1
ATOM 880 C C . ALA A 1 114 ? -4.234 -30.344 -1.736 1 91 114 ALA A C 1
ATOM 882 O O . ALA A 1 114 ? -3.945 -31.016 -0.743 1 91 114 ALA A O 1
ATOM 883 N N . LYS A 1 115 ? -3.426 -30.094 -2.643 1 91.12 115 LYS A N 1
ATOM 884 C CA . LYS A 1 115 ? -2.064 -30.625 -2.602 1 91.12 115 LYS A CA 1
ATOM 885 C C . LYS A 1 115 ? -1.268 -30 -1.458 1 91.12 115 LYS A C 1
ATOM 887 O O . LYS A 1 115 ? -0.233 -30.531 -1.054 1 91.12 115 LYS A O 1
ATOM 892 N N . MET A 1 116 ? -1.718 -28.906 -0.96 1 89 116 MET A N 1
ATOM 893 C CA . MET A 1 116 ? -1.062 -28.188 0.13 1 89 116 MET A CA 1
ATOM 894 C C . MET A 1 116 ? -1.81 -28.391 1.443 1 89 116 MET A C 1
ATOM 896 O O . MET A 1 116 ? -1.458 -27.797 2.463 1 89 116 MET A O 1
ATOM 900 N N . ALA A 1 117 ? -2.818 -29.141 1.431 1 87.94 117 ALA A N 1
ATOM 901 C CA . ALA A 1 117 ? -3.693 -29.328 2.586 1 87.94 117 ALA A CA 1
ATOM 902 C C . ALA A 1 117 ? -4.273 -28 3.053 1 87.94 117 ALA A C 1
ATOM 904 O O . ALA A 1 117 ? -4.316 -27.719 4.254 1 87.94 117 ALA A O 1
ATOM 905 N N . VAL A 1 118 ? -4.5 -27.203 2.111 1 88.5 118 VAL A N 1
ATOM 906 C CA . VAL A 1 118 ? -5.152 -25.922 2.33 1 88.5 118 VAL A CA 1
ATOM 907 C C . VAL A 1 118 ? -6.574 -25.969 1.772 1 88.5 118 VAL A C 1
ATOM 909 O O . VAL A 1 118 ? -6.805 -26.5 0.686 1 88.5 118 VAL A O 1
ATOM 912 N N . THR A 1 119 ? -7.461 -25.469 2.549 1 87 119 THR A N 1
ATOM 913 C CA . THR A 1 119 ? -8.836 -25.391 2.074 1 87 119 THR A CA 1
ATOM 914 C C . THR A 1 119 ? -9.102 -24.078 1.366 1 87 119 THR A C 1
ATOM 916 O O . THR A 1 119 ? -8.438 -23.062 1.649 1 87 119 THR A O 1
ATOM 919 N N . PRO A 1 120 ? -10.094 -24.078 0.451 1 85.44 120 PRO A N 1
ATOM 920 C CA . PRO A 1 120 ? -10.391 -22.844 -0.288 1 85.44 120 PRO A CA 1
ATOM 921 C C . PRO A 1 120 ? -10.766 -21.672 0.628 1 85.44 120 PRO A C 1
ATOM 923 O O . PRO A 1 120 ? -10.555 -20.516 0.272 1 85.44 120 PRO A O 1
ATOM 926 N N . ASP A 1 121 ? -11.211 -21.984 1.739 1 78.81 121 ASP A N 1
ATOM 927 C CA . ASP A 1 121 ? -11.578 -20.938 2.693 1 78.81 121 ASP A CA 1
ATOM 928 C C . ASP A 1 121 ? -10.352 -20.172 3.174 1 78.81 121 ASP A C 1
ATOM 930 O O . ASP A 1 121 ? -10.461 -19.047 3.641 1 78.81 121 ASP A O 1
ATOM 934 N N . GLU A 1 122 ? -9.234 -20.766 2.986 1 83.94 122 GLU A N 1
ATOM 935 C CA . GLU A 1 122 ? -7.992 -20.156 3.447 1 83.94 122 GLU A CA 1
ATOM 936 C C . GLU A 1 122 ? -7.418 -19.203 2.398 1 83.94 122 GLU A C 1
ATOM 938 O O . GLU A 1 122 ? -6.457 -18.484 2.668 1 83.94 122 GLU A O 1
ATOM 943 N N . LEU A 1 123 ? -8.062 -19.156 1.376 1 84.88 123 LEU A N 1
ATOM 944 C CA . LEU A 1 123 ? -7.578 -18.312 0.284 1 84.88 123 LEU A CA 1
ATOM 945 C C . LEU A 1 123 ? -7.656 -16.844 0.66 1 84.88 123 LEU A C 1
ATOM 947 O O . LEU A 1 123 ? -6.891 -16.016 0.142 1 84.88 123 LEU A O 1
ATOM 951 N N . ASP A 1 124 ? -8.508 -16.547 1.567 1 85.06 124 ASP A N 1
ATOM 952 C CA . ASP A 1 124 ? -8.68 -15.125 1.853 1 85.06 124 ASP A CA 1
ATOM 953 C C . ASP A 1 124 ? -8.289 -14.805 3.291 1 85.06 124 ASP A C 1
ATOM 955 O O . ASP A 1 124 ? -8.75 -13.812 3.861 1 85.06 124 ASP A O 1
ATOM 959 N N . THR A 1 125 ? -7.645 -15.695 3.916 1 90.25 125 THR A N 1
ATOM 960 C CA . THR A 1 125 ? -7.094 -15.43 5.238 1 90.25 125 THR A CA 1
ATOM 961 C C . THR A 1 125 ? -5.566 -15.453 5.203 1 90.25 125 THR A C 1
ATOM 963 O O . THR A 1 125 ? -4.965 -16.391 4.672 1 90.25 125 THR A O 1
ATOM 966 N N . PRO A 1 126 ? -4.969 -14.469 5.84 1 95.62 126 PRO A N 1
ATOM 967 C CA . PRO A 1 126 ? -5.523 -13.242 6.422 1 95.62 126 PRO A CA 1
ATOM 968 C C . PRO A 1 126 ? -6.172 -12.336 5.379 1 95.62 126 PRO A C 1
ATOM 970 O O . PRO A 1 126 ? -5.961 -12.516 4.176 1 95.62 126 PRO A O 1
ATOM 973 N N . HIS A 1 127 ? -7.016 -11.43 5.891 1 95.56 127 HIS A N 1
ATOM 974 C CA . HIS A 1 127 ? -7.719 -10.5 5.012 1 95.56 127 HIS A CA 1
ATOM 975 C C . HIS A 1 127 ? -6.746 -9.562 4.305 1 95.56 127 HIS A C 1
ATOM 977 O O . HIS A 1 127 ? -5.945 -8.891 4.957 1 95.56 127 HIS A O 1
ATOM 983 N N . ARG A 1 128 ? -6.812 -9.516 3.002 1 96.62 128 ARG A N 1
ATOM 984 C CA . ARG A 1 128 ? -5.973 -8.633 2.197 1 96.62 128 ARG A CA 1
ATOM 985 C C . ARG A 1 128 ? -6.609 -7.25 2.057 1 96.62 128 ARG A C 1
ATOM 987 O O . ARG A 1 128 ? -7.441 -7.031 1.177 1 96.62 128 ARG A O 1
ATOM 994 N N . LEU A 1 129 ? -6.188 -6.305 2.834 1 96.44 129 LEU A N 1
ATOM 995 C CA . LEU A 1 129 ? -6.781 -4.977 2.869 1 96.44 129 LEU A CA 1
ATOM 996 C C . LEU A 1 129 ? -6.324 -4.141 1.678 1 96.44 129 LEU A C 1
ATOM 998 O O . LEU A 1 129 ? -7.094 -3.342 1.141 1 96.44 129 LEU A O 1
ATOM 1002 N N . SER A 1 130 ? -5.133 -4.25 1.368 1 97.06 130 SER A N 1
ATOM 1003 C CA . SER A 1 130 ? -4.496 -3.537 0.266 1 97.06 130 SER A CA 1
ATOM 1004 C C . SER A 1 130 ? -3.467 -4.41 -0.44 1 97.06 130 SER A C 1
ATOM 1006 O O . SER A 1 130 ? -2.727 -5.152 0.208 1 97.06 130 SER A O 1
ATOM 1008 N N . GLN A 1 131 ? -3.469 -4.355 -1.763 1 97.44 131 GLN A N 1
ATOM 1009 C CA . GLN A 1 131 ? -2.521 -5.152 -2.533 1 97.44 131 GLN A CA 1
ATOM 1010 C C . GLN A 1 131 ? -1.938 -4.348 -3.691 1 97.44 131 GLN A C 1
ATOM 1012 O O . GLN A 1 131 ? -2.654 -3.588 -4.348 1 97.44 131 GLN A O 1
ATOM 1017 N N . PHE A 1 132 ? -0.726 -4.449 -3.875 1 97.56 132 PHE A N 1
ATOM 1018 C CA . PHE A 1 132 ? -0.017 -3.943 -5.043 1 97.56 132 PHE A CA 1
ATOM 1019 C C . PHE A 1 132 ? 0.745 -5.062 -5.742 1 97.56 132 PHE A C 1
ATOM 1021 O O . PHE A 1 132 ? 1.62 -5.691 -5.145 1 97.56 132 PHE A O 1
ATOM 1028 N N . LEU A 1 133 ? 0.382 -5.34 -6.945 1 97.75 133 LEU A N 1
ATOM 1029 C CA . LEU A 1 133 ? 1.036 -6.355 -7.762 1 97.75 133 LEU A CA 1
ATOM 1030 C C . LEU A 1 133 ? 1.763 -5.715 -8.945 1 97.75 133 LEU A C 1
ATOM 1032 O O . LEU A 1 133 ? 1.16 -4.969 -9.719 1 97.75 133 LEU A O 1
ATOM 1036 N N . SER A 1 134 ? 3.002 -6.039 -9.062 1 97.44 134 SER A N 1
ATOM 1037 C CA . SER A 1 134 ? 3.809 -5.516 -10.156 1 97.44 134 SER A CA 1
ATOM 1038 C C . SER A 1 134 ? 4.371 -6.641 -11.023 1 97.44 134 SER A C 1
ATOM 1040 O O . SER A 1 134 ? 5.242 -7.395 -10.578 1 97.44 134 SER A O 1
ATOM 1042 N N . TYR A 1 135 ? 3.93 -6.707 -12.227 1 97.38 135 TYR A N 1
ATOM 1043 C CA . TYR A 1 135 ? 4.391 -7.707 -13.188 1 97.38 135 TYR A CA 1
ATOM 1044 C C . TYR A 1 135 ? 5.461 -7.129 -14.102 1 97.38 135 TYR A C 1
ATOM 1046 O O . TYR A 1 135 ? 5.402 -5.953 -14.469 1 97.38 135 TYR A O 1
ATOM 1054 N N . ARG A 1 136 ? 6.352 -7.98 -14.453 1 97.31 136 ARG A N 1
ATOM 1055 C CA . ARG A 1 136 ? 7.332 -7.629 -15.477 1 97.31 136 ARG A CA 1
ATOM 1056 C C . ARG A 1 136 ? 7.184 -8.523 -16.703 1 97.31 136 ARG A C 1
ATOM 1058 O O . ARG A 1 136 ? 7.078 -9.75 -16.578 1 97.31 136 ARG A O 1
ATOM 1065 N N . VAL A 1 137 ? 7.141 -7.914 -17.797 1 97.06 137 VAL A N 1
ATOM 1066 C CA . VAL A 1 137 ? 7.113 -8.617 -19.078 1 97.06 137 VAL A CA 1
ATOM 1067 C C . VAL A 1 137 ? 8.43 -8.391 -19.812 1 97.06 137 VAL A C 1
ATOM 1069 O O . VAL A 1 137 ? 8.867 -7.25 -19.984 1 97.06 137 VAL A O 1
ATOM 1072 N N . ASP A 1 138 ? 9.039 -9.469 -20.281 1 96.94 138 ASP A N 1
ATOM 1073 C CA . ASP A 1 138 ? 10.391 -9.383 -20.828 1 96.94 138 ASP A CA 1
ATOM 1074 C C . ASP A 1 138 ? 10.359 -9.023 -22.312 1 96.94 138 ASP A C 1
ATOM 1076 O O . ASP A 1 138 ? 9.297 -8.75 -22.875 1 96.94 138 ASP A O 1
ATOM 1080 N N . GLY A 1 139 ? 11.578 -8.945 -22.891 1 95.19 139 GLY A N 1
ATOM 1081 C CA . GLY A 1 139 ? 11.734 -8.508 -24.266 1 95.19 139 GLY A CA 1
ATOM 1082 C C . GLY A 1 139 ? 11.094 -9.445 -25.266 1 95.19 139 GLY A C 1
ATOM 1083 O O . GLY A 1 139 ? 10.891 -9.078 -26.422 1 95.19 139 GLY A O 1
ATOM 1084 N N . ASP A 1 140 ? 10.805 -10.625 -24.859 1 95.94 140 ASP A N 1
ATOM 1085 C CA . ASP A 1 140 ? 10.148 -11.594 -25.734 1 95.94 140 ASP A CA 1
ATOM 1086 C C . ASP A 1 140 ? 8.633 -11.555 -25.547 1 95.94 140 ASP A C 1
ATOM 1088 O O . ASP A 1 140 ? 7.902 -12.32 -26.188 1 95.94 140 ASP A O 1
ATOM 1092 N N . GLY A 1 141 ? 8.227 -10.703 -24.672 1 95.56 141 GLY A N 1
ATOM 1093 C CA . GLY A 1 141 ? 6.797 -10.555 -24.438 1 95.56 141 GLY A CA 1
ATOM 1094 C C . GLY A 1 141 ? 6.242 -11.562 -23.453 1 95.56 141 GLY A C 1
ATOM 1095 O O . GLY A 1 141 ? 5.039 -11.836 -23.453 1 95.56 141 GLY A O 1
ATOM 1096 N N . HIS A 1 142 ? 7.113 -12.109 -22.719 1 96.75 142 HIS A N 1
ATOM 1097 C CA . HIS A 1 142 ? 6.699 -13.117 -21.75 1 96.75 142 HIS A CA 1
ATOM 1098 C C . HIS A 1 142 ? 6.699 -12.547 -20.328 1 96.75 142 HIS A C 1
ATOM 1100 O O . HIS A 1 142 ? 7.59 -11.773 -19.969 1 96.75 142 HIS A O 1
ATOM 1106 N N . GLN A 1 143 ? 5.66 -12.992 -19.594 1 96.56 143 GLN A N 1
ATOM 1107 C CA . GLN A 1 143 ? 5.672 -12.633 -18.188 1 96.56 143 GLN A CA 1
ATOM 1108 C C . GLN A 1 143 ? 6.875 -13.242 -17.469 1 96.56 143 GLN A C 1
ATOM 1110 O O . GLN A 1 143 ? 7.07 -14.461 -17.5 1 96.56 143 GLN A O 1
ATOM 1115 N N . GLU A 1 144 ? 7.652 -12.422 -16.859 1 97.31 144 GLU A N 1
ATOM 1116 C CA . GLU A 1 144 ? 8.914 -12.852 -16.266 1 97.31 144 GLU A CA 1
ATOM 1117 C C . GLU A 1 144 ? 8.78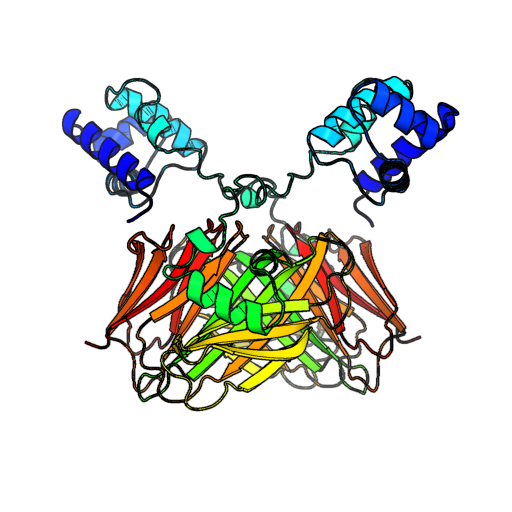1 -13.023 -14.758 1 97.31 144 GLU A C 1
ATOM 1119 O O . GLU A 1 144 ? 9.281 -14 -14.195 1 97.31 144 GLU A O 1
ATOM 1124 N N . SER A 1 145 ? 8.242 -12.078 -14.156 1 97.88 145 SER A N 1
ATOM 1125 C CA . SER A 1 145 ? 8.211 -12.094 -12.695 1 97.88 145 SER A CA 1
ATOM 1126 C C . SER A 1 145 ? 7.074 -11.234 -12.164 1 97.88 145 SER A C 1
ATOM 1128 O O . SER A 1 145 ? 6.457 -10.469 -12.914 1 97.88 145 SER A O 1
ATOM 1130 N N . ILE A 1 146 ? 6.805 -11.477 -10.852 1 97.88 146 ILE A N 1
ATOM 1131 C CA . ILE A 1 146 ? 5.816 -10.672 -10.141 1 97.88 146 ILE A CA 1
ATOM 1132 C C . ILE A 1 146 ? 6.359 -10.273 -8.773 1 97.88 146 ILE A C 1
ATOM 1134 O O . ILE A 1 146 ? 7.094 -11.039 -8.141 1 97.88 146 ILE A O 1
ATOM 1138 N N . ARG A 1 147 ? 6.133 -9.055 -8.391 1 97.75 147 ARG A N 1
ATOM 1139 C CA . ARG A 1 147 ? 6.305 -8.586 -7.023 1 97.75 147 ARG A CA 1
ATOM 1140 C C . ARG A 1 147 ? 4.957 -8.273 -6.379 1 97.75 147 ARG A C 1
ATOM 1142 O O . ARG A 1 147 ? 4.129 -7.57 -6.957 1 97.75 147 ARG A O 1
ATOM 1149 N N . VAL A 1 148 ? 4.742 -8.82 -5.18 1 98 148 VAL A N 1
ATOM 1150 C CA . VAL A 1 148 ? 3.461 -8.664 -4.496 1 98 148 VAL A CA 1
ATOM 1151 C C . VAL A 1 148 ? 3.68 -8.031 -3.125 1 98 148 VAL A C 1
ATOM 1153 O O . VAL A 1 148 ? 4.52 -8.484 -2.348 1 98 148 VAL A O 1
ATOM 1156 N N . ARG A 1 149 ? 2.984 -6.992 -2.887 1 97.5 149 ARG A N 1
ATOM 1157 C CA . ARG A 1 149 ? 2.916 -6.398 -1.555 1 97.5 149 ARG A CA 1
ATOM 1158 C C . ARG A 1 149 ? 1.484 -6.398 -1.029 1 97.5 149 ARG A C 1
ATOM 1160 O O . ARG A 1 149 ? 0.556 -6.012 -1.742 1 97.5 149 ARG A O 1
ATOM 1167 N N . ARG A 1 150 ? 1.348 -6.793 0.235 1 98.06 150 ARG A N 1
ATOM 1168 C CA . ARG A 1 150 ? 0.02 -6.863 0.837 1 98.06 150 ARG A CA 1
ATOM 1169 C C . ARG A 1 150 ? 0.01 -6.215 2.219 1 98.06 150 ARG A C 1
ATOM 1171 O O . ARG A 1 150 ? 0.938 -6.406 3.006 1 98.06 150 ARG A O 1
ATOM 1178 N N . LEU A 1 151 ? -0.956 -5.363 2.461 1 98.12 151 LEU A N 1
ATOM 1179 C CA . LEU A 1 151 ? -1.389 -5.059 3.82 1 98.12 151 LEU A CA 1
ATOM 1180 C C . LEU A 1 151 ? -2.486 -6.02 4.27 1 98.12 151 LEU A C 1
ATOM 1182 O O . LEU A 1 151 ? -3.568 -6.051 3.678 1 98.12 151 LEU A O 1
ATOM 1186 N N . ILE A 1 152 ? -2.188 -6.77 5.316 1 97.75 152 ILE A N 1
ATOM 1187 C CA . ILE A 1 152 ? -3.121 -7.824 5.699 1 97.75 152 ILE A CA 1
ATOM 1188 C C . ILE A 1 152 ? -3.596 -7.594 7.133 1 97.75 152 ILE A C 1
ATOM 1190 O O . ILE A 1 152 ? -2.934 -6.902 7.91 1 97.75 152 ILE A O 1
ATOM 1194 N N . ARG A 1 153 ? -4.727 -8.156 7.406 1 95.94 153 ARG A N 1
ATOM 1195 C CA . ARG A 1 153 ? -5.297 -8.188 8.75 1 95.94 153 ARG A CA 1
ATOM 1196 C C . ARG A 1 153 ? -5.676 -9.602 9.156 1 95.94 153 ARG A C 1
ATOM 1198 O O . ARG A 1 153 ? -6.426 -10.281 8.445 1 95.94 153 ARG A O 1
ATOM 1205 N N . ALA A 1 154 ? -5.145 -10.008 10.273 1 94.69 154 ALA A N 1
ATOM 1206 C CA . ALA A 1 154 ? -5.453 -11.352 10.75 1 94.69 154 ALA A CA 1
ATOM 1207 C C . ALA A 1 154 ? -6.926 -11.477 11.125 1 94.69 154 ALA A C 1
ATOM 1209 O O . ALA A 1 154 ? -7.453 -10.648 11.875 1 94.69 154 ALA A O 1
ATOM 1210 N N . ASP A 1 155 ? -7.539 -12.547 10.625 1 90.5 155 ASP A N 1
ATOM 1211 C CA . ASP A 1 155 ? -8.945 -12.812 10.906 1 90.5 155 ASP A CA 1
ATOM 1212 C C . ASP A 1 155 ? -9.117 -13.508 12.25 1 90.5 155 ASP A C 1
ATOM 1214 O O . ASP A 1 155 ? -10.203 -13.477 12.844 1 90.5 155 ASP A O 1
ATOM 1218 N N . HIS A 1 156 ? -8.094 -14.203 12.641 1 89.19 156 HIS A N 1
ATOM 1219 C CA . HIS A 1 156 ? -8.148 -14.977 13.875 1 89.19 156 HIS A CA 1
ATOM 1220 C C . HIS A 1 156 ? -6.793 -14.984 14.586 1 89.19 156 HIS A C 1
ATOM 1222 O O . HIS A 1 156 ? -5.773 -14.656 13.977 1 89.19 156 HIS A O 1
ATOM 1228 N N . ASP A 1 157 ? -6.898 -15.336 15.844 1 90.94 157 ASP A N 1
ATOM 1229 C CA . ASP A 1 157 ? -5.652 -15.484 16.594 1 90.94 157 ASP A CA 1
ATOM 1230 C C . ASP A 1 157 ? -4.793 -16.609 16.016 1 90.94 157 ASP A C 1
ATOM 1232 O O . ASP A 1 157 ? -5.32 -17.594 15.508 1 90.94 157 ASP A O 1
ATOM 1236 N N . GLY A 1 158 ? -3.525 -16.438 16.047 1 93.25 158 GLY A N 1
ATOM 1237 C CA . GLY A 1 158 ? -2.615 -17.484 15.641 1 93.25 158 GLY A CA 1
ATOM 1238 C C . GLY A 1 158 ? -2.395 -17.547 14.141 1 93.25 158 GLY A C 1
ATOM 1239 O O . GLY A 1 158 ? -2.029 -18.594 13.602 1 93.25 158 GLY A O 1
ATOM 1240 N N . THR A 1 159 ? -2.752 -16.484 13.531 1 94.06 159 THR A N 1
ATOM 1241 C CA . THR A 1 159 ? -2.48 -16.438 12.094 1 94.06 159 THR A CA 1
ATOM 1242 C C . THR A 1 159 ? -0.978 -16.453 11.828 1 94.06 159 THR A C 1
ATOM 1244 O O . THR A 1 159 ? -0.26 -15.539 12.25 1 94.06 159 THR A O 1
ATOM 1247 N N . SER A 1 160 ? -0.505 -17.453 11.086 1 95.31 160 SER A N 1
ATOM 1248 C CA . SER A 1 160 ? 0.943 -17.594 10.984 1 95.31 160 SER A CA 1
ATOM 1249 C C . SER A 1 160 ? 1.369 -17.828 9.531 1 95.31 160 SER A C 1
ATOM 1251 O O . SER A 1 160 ? 2.562 -17.906 9.242 1 95.31 160 SER A O 1
ATOM 1253 N N . ARG A 1 161 ? 0.42 -17.875 8.664 1 95.81 161 ARG A N 1
ATOM 1254 C CA . ARG A 1 161 ? 0.761 -18.172 7.281 1 95.81 161 ARG A CA 1
ATOM 1255 C C . ARG A 1 161 ? -0.285 -17.609 6.328 1 95.81 161 ARG A C 1
ATOM 1257 O O . ARG A 1 161 ? -1.365 -17.188 6.758 1 95.81 161 ARG A O 1
ATOM 1264 N N . PHE A 1 162 ? 0.051 -17.547 5.09 1 96.06 162 PHE A N 1
ATOM 1265 C CA . PHE A 1 162 ? -0.875 -17.203 4.02 1 96.06 162 PHE A CA 1
ATOM 1266 C C . PHE A 1 162 ? -0.458 -17.875 2.709 1 96.06 162 PHE A C 1
ATOM 1268 O O . PHE A 1 162 ? 0.667 -18.359 2.584 1 96.06 162 PHE A O 1
ATOM 1275 N N . VAL A 1 163 ? -1.403 -17.844 1.779 1 95.44 163 VAL A N 1
ATOM 1276 C CA . VAL A 1 163 ? -1.119 -18.531 0.518 1 95.44 163 VAL A CA 1
ATOM 1277 C C . VAL A 1 163 ? -1.226 -17.531 -0.636 1 95.44 163 VAL A C 1
ATOM 1279 O O . VAL A 1 163 ? -1.913 -16.516 -0.526 1 95.44 163 VAL A O 1
ATOM 1282 N N . PHE A 1 164 ? -0.542 -17.828 -1.689 1 95.5 164 PHE A N 1
ATOM 1283 C CA . PHE A 1 164 ? -0.575 -17.125 -2.963 1 95.5 164 PHE A CA 1
ATOM 1284 C C . PHE A 1 164 ? -0.755 -18.094 -4.121 1 95.5 164 PHE A C 1
ATOM 1286 O O . PHE A 1 164 ? 0.045 -19.016 -4.293 1 95.5 164 PHE A O 1
ATOM 1293 N N . VAL A 1 165 ? -1.818 -17.828 -4.871 1 93.88 165 VAL A N 1
ATOM 1294 C CA . VAL A 1 165 ? -2.135 -18.703 -6 1 93.88 165 VAL A CA 1
ATOM 1295 C C . VAL A 1 165 ? -1.895 -17.953 -7.312 1 93.88 165 VAL A C 1
ATOM 1297 O O . VAL A 1 165 ? -2.34 -16.812 -7.477 1 93.88 165 VAL A O 1
ATOM 1300 N N . ASN A 1 166 ? -1.264 -18.594 -8.203 1 92.06 166 ASN A N 1
ATOM 1301 C CA . ASN A 1 166 ? -1.02 -18.047 -9.531 1 92.06 166 ASN A CA 1
ATOM 1302 C C . ASN A 1 166 ? -1.132 -19.109 -10.617 1 92.06 166 ASN A C 1
ATOM 1304 O O . ASN A 1 166 ? -0.666 -20.234 -10.43 1 92.06 166 ASN A O 1
ATOM 1308 N N . ARG A 1 167 ? -1.7 -18.75 -11.703 1 90.06 167 ARG A N 1
ATOM 1309 C CA . ARG A 1 167 ? -1.797 -19.641 -12.844 1 90.06 167 ARG A CA 1
ATOM 1310 C C . ARG A 1 167 ? -0.775 -19.281 -13.922 1 90.06 167 ARG A C 1
ATOM 1312 O O . ARG A 1 167 ? -0.779 -18.172 -14.438 1 90.06 167 ARG A O 1
ATOM 1319 N N . CYS A 1 168 ? 0.013 -20.172 -14.266 1 90.31 168 CYS A N 1
ATOM 1320 C CA . CYS A 1 168 ? 0.98 -20.031 -15.344 1 90.31 168 CYS A CA 1
ATOM 1321 C C . CYS A 1 168 ? 0.43 -20.594 -16.656 1 90.31 168 CYS A C 1
ATOM 1323 O O . CYS A 1 168 ? -0.578 -21.312 -16.641 1 90.31 168 CYS A O 1
ATOM 1325 N N . THR A 1 169 ? 1.05 -20.172 -17.734 1 87.94 169 THR A N 1
ATOM 1326 C CA . THR A 1 169 ? 0.723 -20.781 -19.016 1 87.94 169 THR A CA 1
ATOM 1327 C C . THR A 1 169 ? 1.286 -22.203 -19.078 1 87.94 169 THR A C 1
ATOM 1329 O O . THR A 1 169 ? 0.62 -23.125 -19.562 1 87.94 169 THR A O 1
ATOM 1332 N N . SER A 1 170 ? 2.48 -22.328 -18.625 1 85.69 170 SER A N 1
ATOM 1333 C CA . SER A 1 170 ? 3.176 -23.609 -18.547 1 85.69 170 SER A CA 1
ATOM 1334 C C . SER A 1 170 ? 4.18 -23.625 -17.406 1 85.69 170 SER A C 1
ATOM 1336 O O . SER A 1 170 ? 4.664 -22.578 -16.969 1 85.69 170 SER A O 1
ATOM 1338 N N . ILE A 1 171 ? 4.312 -24.844 -16.906 1 88.88 171 ILE A N 1
ATOM 1339 C CA . ILE A 1 171 ? 5.289 -25 -15.836 1 88.88 171 ILE A CA 1
ATOM 1340 C C . ILE A 1 171 ? 6.426 -25.906 -16.312 1 88.88 171 ILE A C 1
ATOM 1342 O O . ILE A 1 171 ? 6.441 -27.109 -16 1 88.88 171 ILE A O 1
ATOM 1346 N N . THR A 1 172 ? 7.383 -25.391 -16.969 1 87.88 172 THR A N 1
ATOM 1347 C CA . THR A 1 172 ? 8.539 -26.141 -17.453 1 87.88 172 THR A CA 1
ATOM 1348 C C . THR A 1 172 ? 9.555 -26.344 -16.344 1 87.88 172 THR A C 1
ATOM 1350 O O . THR A 1 172 ? 10.344 -27.281 -16.375 1 87.88 172 THR A O 1
ATOM 1353 N N . ARG A 1 173 ? 9.578 -25.484 -15.414 1 90.31 173 ARG A N 1
ATOM 1354 C CA . ARG A 1 173 ? 10.32 -25.547 -14.164 1 90.31 173 ARG A CA 1
ATOM 1355 C C . ARG A 1 173 ? 9.57 -24.812 -13.055 1 90.31 173 ARG A C 1
ATOM 1357 O O . ARG A 1 173 ? 8.727 -23.953 -13.328 1 90.31 173 ARG A O 1
ATOM 1364 N N . PRO A 1 174 ? 9.891 -25.172 -11.883 1 90.56 174 PRO A N 1
ATOM 1365 C CA . PRO A 1 174 ? 9.18 -24.484 -10.797 1 90.56 174 PRO A CA 1
ATOM 1366 C C . PRO A 1 174 ? 9.508 -23 -10.719 1 90.56 174 PRO A C 1
ATOM 1368 O O . PRO A 1 174 ? 10.648 -22.594 -10.969 1 90.56 174 PRO A O 1
ATOM 1371 N N . PRO A 1 175 ? 8.477 -22.219 -10.414 1 94.69 175 PRO A N 1
ATOM 1372 C CA . PRO A 1 175 ? 8.766 -20.812 -10.141 1 94.69 175 PRO A CA 1
ATOM 1373 C C . PRO A 1 175 ? 9.703 -20.625 -8.945 1 94.69 175 PRO A C 1
ATOM 1375 O O . PRO A 1 175 ? 9.773 -21.484 -8.07 1 94.69 175 PRO A O 1
ATOM 1378 N N . VAL A 1 176 ? 10.414 -19.516 -8.938 1 96 176 VAL A N 1
ATOM 1379 C CA . VAL A 1 176 ? 11.414 -19.266 -7.906 1 96 176 VAL A CA 1
ATOM 1380 C C . VAL A 1 176 ? 11.023 -18.031 -7.094 1 96 176 VAL A C 1
ATOM 1382 O O . VAL A 1 176 ? 10.703 -16.984 -7.656 1 96 176 VAL A O 1
ATOM 1385 N N . VAL A 1 177 ? 11 -18.156 -5.789 1 97.75 177 VAL A N 1
ATOM 1386 C CA . VAL A 1 177 ? 10.797 -17 -4.926 1 97.75 177 VAL A CA 1
ATOM 1387 C C . VAL A 1 177 ? 12.062 -16.141 -4.914 1 97.75 177 VAL A C 1
ATOM 1389 O O . VAL A 1 177 ? 13.141 -16.609 -4.535 1 97.75 177 VAL A O 1
ATOM 1392 N N . LEU A 1 178 ? 11.969 -14.938 -5.281 1 97.69 178 LEU A N 1
ATOM 1393 C CA . LEU A 1 178 ? 13.102 -14.039 -5.453 1 97.69 178 LEU A CA 1
ATOM 1394 C C . LEU A 1 178 ? 13.477 -13.375 -4.129 1 97.69 178 LEU A C 1
ATOM 1396 O O . LEU A 1 178 ? 14.664 -13.188 -3.838 1 97.69 178 LEU A O 1
ATOM 1400 N N . PHE A 1 179 ? 12.594 -12.977 -3.393 1 95.56 179 PHE A N 1
ATOM 1401 C CA . PHE A 1 179 ? 12.797 -12.32 -2.105 1 95.56 179 PHE A CA 1
ATOM 1402 C C . PHE A 1 179 ? 11.523 -12.359 -1.273 1 95.56 179 PHE A C 1
ATOM 1404 O O . PHE A 1 179 ? 10.438 -12.609 -1.803 1 95.56 179 PHE A O 1
ATOM 1411 N N . THR A 1 180 ? 11.703 -12.164 0.02 1 95.88 180 THR A N 1
ATOM 1412 C CA . THR A 1 180 ? 10.586 -12.023 0.948 1 95.88 180 THR A CA 1
ATOM 1413 C C . THR A 1 180 ? 10.891 -10.961 2.004 1 95.88 180 THR A C 1
ATOM 1415 O O . THR A 1 180 ? 12.047 -10.781 2.387 1 95.88 180 THR A O 1
ATOM 1418 N N . GLU A 1 181 ? 9.891 -10.227 2.355 1 92.5 181 GLU A N 1
ATOM 1419 C CA . GLU A 1 181 ? 9.914 -9.305 3.482 1 92.5 181 GLU A CA 1
ATOM 1420 C C . GLU A 1 181 ? 8.68 -9.469 4.367 1 92.5 181 GLU A C 1
ATOM 1422 O O . GLU A 1 181 ? 7.551 -9.414 3.881 1 92.5 181 GLU A O 1
ATOM 1427 N N . GLY A 1 182 ? 8.891 -9.609 5.637 1 92.62 182 GLY A N 1
ATOM 1428 C CA . GLY A 1 182 ? 7.801 -9.82 6.574 1 92.62 182 GLY A CA 1
ATOM 1429 C C . GLY A 1 182 ? 7.285 -11.242 6.586 1 92.62 182 GLY A C 1
ATOM 1430 O O . GLY A 1 182 ? 6.309 -11.555 7.273 1 92.62 182 GLY A O 1
ATOM 1431 N N . CYS A 1 183 ? 7.859 -12.047 5.828 1 95.5 183 CYS A N 1
ATOM 1432 C CA . CYS A 1 183 ? 7.484 -13.453 5.684 1 95.5 183 CYS A CA 1
ATOM 1433 C C . CYS A 1 183 ? 8.648 -14.273 5.141 1 95.5 183 CYS A C 1
ATOM 1435 O O . CYS A 1 183 ? 9.719 -13.734 4.852 1 95.5 183 CYS A O 1
ATOM 1437 N N . ARG A 1 184 ? 8.445 -15.57 5.086 1 95.62 184 ARG A N 1
ATOM 1438 C CA . ARG A 1 184 ? 9.414 -16.484 4.5 1 95.62 184 ARG A CA 1
ATOM 1439 C C . ARG A 1 184 ? 8.711 -17.609 3.734 1 95.62 184 ARG A C 1
ATOM 1441 O O . ARG A 1 184 ? 7.586 -17.984 4.07 1 95.62 184 ARG A O 1
ATOM 1448 N N . PRO A 1 185 ? 9.406 -18.062 2.697 1 96.81 185 PRO A N 1
ATOM 1449 C CA . PRO A 1 185 ? 8.797 -19.188 1.984 1 96.81 185 PRO A CA 1
ATOM 1450 C C . PRO A 1 185 ? 8.633 -20.422 2.865 1 96.81 185 PRO A C 1
ATOM 1452 O O . PRO A 1 185 ? 9.5 -20.703 3.695 1 96.81 185 PRO A O 1
ATOM 1455 N N . ALA A 1 186 ? 7.531 -21.062 2.713 1 96.25 186 ALA A N 1
ATOM 1456 C CA . ALA A 1 186 ? 7.27 -22.266 3.498 1 96.25 186 ALA A CA 1
ATOM 1457 C C . ALA A 1 186 ? 7.09 -23.484 2.596 1 96.25 186 ALA A C 1
ATOM 1459 O O . ALA A 1 186 ? 7.887 -24.422 2.646 1 96.25 186 ALA A O 1
ATOM 1460 N N . ARG A 1 187 ? 6.027 -23.609 1.826 1 94.81 187 ARG A N 1
ATOM 1461 C CA . ARG A 1 187 ? 5.746 -24.734 0.951 1 94.81 187 ARG A CA 1
ATOM 1462 C C . ARG A 1 187 ? 5.352 -24.266 -0.445 1 94.81 187 ARG A C 1
ATOM 1464 O O . ARG A 1 187 ? 4.875 -23.141 -0.615 1 94.81 187 ARG A O 1
ATOM 1471 N N . PHE A 1 188 ? 5.59 -25.031 -1.369 1 94.81 188 PHE A N 1
ATOM 1472 C CA . PHE A 1 188 ? 5.191 -24.828 -2.756 1 94.81 188 PHE A CA 1
ATOM 1473 C C . PHE A 1 188 ? 4.645 -26.109 -3.363 1 94.81 188 PHE A C 1
ATOM 1475 O O . PHE A 1 188 ? 5.219 -27.188 -3.178 1 94.81 188 PHE A O 1
ATOM 1482 N N . ARG A 1 189 ? 3.521 -25.969 -4.074 1 94.25 189 ARG A N 1
ATOM 1483 C CA . ARG A 1 189 ? 2.969 -27.062 -4.863 1 94.25 189 ARG A CA 1
ATOM 1484 C C . ARG A 1 189 ? 2.389 -26.562 -6.18 1 94.25 189 ARG A C 1
ATOM 1486 O O . ARG A 1 189 ? 2.018 -25.391 -6.285 1 94.25 189 ARG A O 1
ATOM 1493 N N . ALA A 1 190 ? 2.336 -27.422 -7.137 1 91.94 190 ALA A N 1
ATOM 1494 C CA . ALA A 1 190 ? 1.75 -27.078 -8.43 1 91.94 190 ALA A CA 1
ATOM 1495 C C . ALA A 1 190 ? 0.816 -28.188 -8.922 1 91.94 190 ALA A C 1
ATOM 1497 O O . ALA A 1 190 ? 1.082 -29.375 -8.711 1 91.94 190 ALA A O 1
ATOM 1498 N N . ASP A 1 191 ? -0.26 -27.734 -9.43 1 90.88 191 ASP A N 1
ATOM 1499 C CA . ASP A 1 191 ? -1.067 -28.609 -10.273 1 90.88 191 ASP A CA 1
ATOM 1500 C C . ASP A 1 191 ? -0.656 -28.484 -11.742 1 90.88 191 ASP A C 1
ATOM 1502 O O . ASP A 1 191 ? -1.091 -27.578 -12.445 1 90.88 191 ASP A O 1
ATOM 1506 N N . VAL A 1 192 ? 0.05 -29.469 -12.281 1 87.62 192 VAL A N 1
ATOM 1507 C CA . VAL A 1 192 ? 0.729 -29.375 -13.57 1 87.62 192 VAL A CA 1
ATOM 1508 C C . VAL A 1 192 ? -0.302 -29.312 -14.695 1 87.62 192 VAL A C 1
ATOM 1510 O O . VAL A 1 192 ? -0.198 -28.469 -15.594 1 87.62 192 VAL A O 1
ATOM 1513 N N . PRO A 1 193 ? -1.351 -30.125 -14.633 1 87.56 193 PRO A N 1
ATOM 1514 C CA . PRO A 1 193 ? -2.307 -30.109 -15.742 1 87.56 193 PRO A CA 1
ATOM 1515 C C . PRO A 1 193 ? -2.932 -28.719 -15.953 1 87.56 193 PRO A C 1
ATOM 1517 O O . PRO A 1 193 ? -3.154 -28.312 -17.094 1 87.56 193 PRO A O 1
ATOM 1520 N N . SER A 1 194 ? -3.137 -28.031 -14.906 1 88.5 194 SER A N 1
ATOM 1521 C CA . SER A 1 194 ? -3.777 -26.719 -15.016 1 88.5 194 SER A CA 1
ATOM 1522 C C . SER A 1 194 ? -2.756 -25.594 -14.914 1 88.5 194 SER A C 1
ATOM 1524 O O . SER A 1 194 ? -3.111 -24.422 -15.008 1 88.5 194 SER A O 1
ATOM 1526 N N . SER A 1 195 ? -1.547 -25.922 -14.672 1 91.19 195 SER A N 1
ATOM 1527 C CA . SER A 1 195 ? -0.45 -24.969 -14.5 1 91.19 195 SER A CA 1
ATOM 1528 C C . SER A 1 195 ? -0.75 -23.984 -13.383 1 91.19 195 SER A C 1
ATOM 1530 O O . SER A 1 195 ? -0.453 -22.781 -13.5 1 91.19 195 SER A O 1
ATOM 1532 N N . THR A 1 196 ? -1.454 -24.453 -12.391 1 92.12 196 THR A N 1
ATOM 1533 C CA . THR A 1 196 ? -1.775 -23.641 -11.219 1 92.12 196 THR A CA 1
ATOM 1534 C C . THR A 1 196 ? -0.751 -23.859 -10.109 1 92.12 196 THR A C 1
ATOM 1536 O O . THR A 1 196 ? -0.508 -25 -9.695 1 92.12 196 THR A O 1
ATOM 1539 N N . CYS A 1 197 ? -0.149 -22.797 -9.68 1 93.56 197 CYS A N 1
ATOM 1540 C CA . CYS A 1 197 ? 0.859 -22.828 -8.625 1 93.56 197 CYS A CA 1
ATOM 1541 C C . CYS A 1 197 ? 0.304 -22.266 -7.324 1 93.56 197 CYS A C 1
ATOM 1543 O O . CYS A 1 197 ? -0.429 -21.266 -7.336 1 93.56 197 CYS A O 1
ATOM 1545 N N . VAL A 1 198 ? 0.703 -22.906 -6.215 1 94.69 198 VAL A N 1
ATOM 1546 C CA . VAL A 1 198 ? 0.322 -22.422 -4.887 1 94.69 198 VAL A CA 1
ATOM 1547 C C . VAL A 1 198 ? 1.568 -22.266 -4.02 1 94.69 198 VAL A C 1
ATOM 1549 O O . VAL A 1 198 ? 2.336 -23.203 -3.84 1 94.69 198 VAL A O 1
ATOM 1552 N N . PHE A 1 199 ? 1.747 -21.078 -3.529 1 96.06 199 PHE A N 1
ATOM 1553 C CA . PHE A 1 199 ? 2.811 -20.781 -2.578 1 96.06 199 PHE A CA 1
ATOM 1554 C C . PHE A 1 199 ? 2.244 -20.578 -1.178 1 96.06 199 PHE A C 1
ATOM 1556 O O . PHE A 1 199 ? 1.198 -19.953 -1.008 1 96.06 199 PHE A O 1
ATOM 1563 N N . GLU A 1 200 ? 2.904 -21.125 -0.289 1 96.44 200 GLU A N 1
ATOM 1564 C CA . GLU A 1 200 ? 2.637 -20.828 1.115 1 96.44 200 GLU A CA 1
ATOM 1565 C C . GLU A 1 200 ? 3.783 -20.031 1.74 1 96.44 200 GLU A C 1
ATOM 1567 O O . GLU A 1 200 ? 4.953 -20.391 1.569 1 96.44 200 GLU A O 1
ATOM 1572 N N . PHE A 1 201 ? 3.447 -19.031 2.445 1 97 201 PHE A N 1
ATOM 1573 C CA . PHE A 1 201 ? 4.418 -18.219 3.168 1 97 201 PHE A CA 1
ATOM 1574 C C . PHE A 1 201 ? 4.125 -18.219 4.664 1 97 201 PHE A C 1
ATOM 1576 O O . PHE A 1 201 ? 2.963 -18.156 5.07 1 97 201 PHE A O 1
ATOM 1583 N N . ALA A 1 202 ? 5.191 -18.312 5.375 1 96.56 202 ALA A N 1
ATOM 1584 C CA . ALA A 1 202 ? 5.082 -18.156 6.824 1 96.56 202 ALA A CA 1
ATOM 1585 C C . ALA A 1 202 ? 5.359 -16.703 7.242 1 96.56 202 ALA A C 1
ATOM 1587 O O . ALA A 1 202 ? 6.355 -16.109 6.82 1 96.56 202 ALA A O 1
ATOM 1588 N N . LEU A 1 203 ? 4.457 -16.188 8.039 1 95 203 LEU A N 1
ATOM 1589 C CA . LEU A 1 203 ? 4.699 -14.852 8.57 1 95 203 LEU A CA 1
ATOM 1590 C C . LEU A 1 203 ? 5.863 -14.867 9.562 1 95 203 LEU A C 1
ATOM 1592 O O . LEU A 1 203 ? 6.094 -15.867 10.242 1 95 203 LEU A O 1
ATOM 1596 N N . ASP A 1 204 ? 6.594 -13.773 9.672 1 90 204 ASP A N 1
ATOM 1597 C CA . ASP A 1 204 ? 7.742 -13.695 10.57 1 90 204 ASP A CA 1
ATOM 1598 C C . ASP A 1 204 ? 7.301 -13.781 12.031 1 90 204 ASP A C 1
ATOM 1600 O O . ASP A 1 204 ? 8.094 -14.148 12.898 1 90 204 ASP A O 1
ATOM 1604 N N . ARG A 1 205 ? 6.102 -13.406 12.25 1 88.62 205 ARG A N 1
ATOM 1605 C CA . ARG A 1 205 ? 5.5 -13.547 13.57 1 88.62 205 ARG A CA 1
ATOM 1606 C C . ARG A 1 205 ? 4.023 -13.922 13.469 1 88.62 205 ARG A C 1
ATOM 1608 O O . ARG A 1 205 ? 3.369 -13.602 12.477 1 88.62 205 ARG A O 1
ATOM 1615 N N . THR A 1 206 ? 3.586 -14.57 14.539 1 93.19 206 THR A N 1
ATOM 1616 C CA . THR A 1 206 ? 2.166 -14.898 14.602 1 93.19 206 THR A CA 1
ATOM 1617 C C . THR A 1 206 ? 1.335 -13.664 14.922 1 93.19 206 THR A C 1
ATOM 1619 O O . THR A 1 206 ? 1.716 -12.859 15.773 1 93.19 206 THR A O 1
ATOM 1622 N N . LEU A 1 207 ? 0.235 -13.594 14.266 1 93.19 207 LEU A N 1
ATOM 1623 C CA . LEU A 1 207 ? -0.603 -12.414 14.453 1 93.19 207 LEU A CA 1
ATOM 1624 C C . LEU A 1 207 ? -1.827 -12.75 15.297 1 93.19 207 LEU A C 1
ATOM 1626 O O . LEU A 1 207 ? -2.406 -13.828 15.164 1 93.19 207 LEU A O 1
ATOM 1630 N N . ALA A 1 208 ? -2.182 -11.797 16.125 1 91 208 ALA A N 1
ATOM 1631 C CA . ALA A 1 208 ? -3.455 -11.867 16.828 1 91 208 ALA A CA 1
ATOM 1632 C C . ALA A 1 208 ? -4.605 -11.398 15.945 1 91 208 ALA A C 1
ATOM 1634 O O . ALA A 1 208 ? -4.387 -10.719 14.938 1 91 208 ALA A O 1
ATOM 1635 N N . ALA A 1 209 ? -5.812 -11.805 16.344 1 90.25 209 ALA A N 1
ATOM 1636 C CA . ALA A 1 209 ? -6.988 -11.375 15.586 1 90.25 209 ALA A CA 1
ATOM 1637 C C . ALA A 1 209 ? -7.02 -9.859 15.438 1 90.25 209 ALA A C 1
ATOM 1639 O O . ALA A 1 209 ? -6.84 -9.125 16.422 1 90.25 209 ALA A O 1
ATOM 1640 N N . GLY A 1 210 ? -7.125 -9.398 14.195 1 92.25 210 GLY A N 1
ATOM 1641 C CA . GLY A 1 210 ? -7.238 -7.977 13.93 1 92.25 210 GLY A CA 1
ATOM 1642 C C . GLY A 1 210 ? -5.898 -7.305 13.695 1 92.25 210 GLY A C 1
ATOM 1643 O O . GLY A 1 210 ? -5.84 -6.172 13.211 1 92.25 210 GLY A O 1
ATOM 1644 N N . GLU A 1 211 ? -4.895 -8.023 14.086 1 92.44 211 GLU A N 1
ATOM 1645 C CA . GLU A 1 211 ? -3.564 -7.434 13.953 1 92.44 211 GLU A CA 1
ATOM 1646 C C . GLU A 1 211 ? -3.178 -7.273 12.492 1 92.44 211 GLU A C 1
ATOM 1648 O O . GLU A 1 211 ? -3.539 -8.102 11.648 1 92.44 211 GLU A O 1
ATOM 1653 N N . LEU A 1 212 ? -2.463 -6.227 12.227 1 94.75 212 LEU A N 1
ATOM 1654 C CA . LEU A 1 212 ? -2.084 -5.863 10.867 1 94.75 212 LEU A CA 1
ATOM 1655 C C . LEU A 1 212 ? -0.635 -6.246 10.586 1 94.75 212 LEU A C 1
ATOM 1657 O O . LEU A 1 212 ? 0.185 -6.305 11.5 1 94.75 212 LEU A O 1
ATOM 1661 N N . ALA A 1 213 ? -0.319 -6.492 9.328 1 97 213 ALA A N 1
ATOM 1662 C CA . ALA A 1 213 ? 1.052 -6.707 8.867 1 97 213 ALA A CA 1
ATOM 1663 C C . ALA A 1 213 ? 1.198 -6.359 7.391 1 97 213 ALA A C 1
ATOM 1665 O O . ALA A 1 213 ? 0.237 -6.461 6.625 1 97 213 ALA A O 1
ATOM 1666 N N . VAL A 1 214 ? 2.316 -5.859 7.082 1 97.69 214 VAL A N 1
ATOM 1667 C CA . VAL A 1 214 ? 2.689 -5.723 5.68 1 97.69 214 VAL A CA 1
ATOM 1668 C C . VAL A 1 214 ? 3.662 -6.836 5.293 1 97.69 214 VAL A C 1
ATOM 1670 O O . VAL A 1 214 ? 4.641 -7.086 6 1 97.69 214 VAL A O 1
ATOM 1673 N N . VAL A 1 215 ? 3.387 -7.504 4.152 1 97.56 215 VAL A N 1
ATOM 1674 C CA . VAL A 1 215 ? 4.277 -8.539 3.629 1 97.56 215 VAL A CA 1
ATOM 1675 C C . VAL A 1 215 ? 4.574 -8.258 2.156 1 97.56 215 VAL A C 1
ATOM 1677 O O . VAL A 1 215 ? 3.762 -7.656 1.454 1 97.56 215 VAL A O 1
ATOM 1680 N N . GLU A 1 216 ? 5.688 -8.672 1.782 1 97.25 216 GLU A N 1
ATOM 1681 C CA . GLU A 1 216 ? 6.102 -8.539 0.388 1 97.25 216 GLU A CA 1
ATOM 1682 C C . GLU A 1 216 ? 6.883 -9.766 -0.076 1 97.25 216 GLU A C 1
ATOM 1684 O O . GLU A 1 216 ? 7.645 -10.352 0.696 1 97.25 216 GLU A O 1
ATOM 1689 N N . PHE A 1 217 ? 6.676 -10.133 -1.34 1 97.81 217 PHE A N 1
ATOM 1690 C CA . PHE A 1 217 ? 7.449 -11.219 -1.93 1 97.81 217 PHE A CA 1
ATOM 1691 C C . PHE A 1 217 ? 7.488 -11.094 -3.447 1 97.81 217 PHE A C 1
ATOM 1693 O O . PHE A 1 217 ? 6.66 -10.398 -4.039 1 97.81 217 PHE A O 1
ATOM 1700 N N . GLY A 1 218 ? 8.516 -11.703 -3.982 1 98.12 218 GLY A N 1
ATOM 1701 C CA . GLY A 1 218 ? 8.664 -11.781 -5.426 1 98.12 218 GLY A CA 1
ATOM 1702 C C . GLY A 1 218 ? 8.781 -13.203 -5.938 1 98.12 218 GLY A C 1
ATOM 1703 O O . GLY A 1 218 ? 9.383 -14.062 -5.281 1 98.12 218 GLY A O 1
ATOM 1704 N N . VAL A 1 219 ? 8.219 -13.422 -7.125 1 98.06 219 VAL A N 1
ATOM 1705 C CA . VAL A 1 219 ? 8.289 -14.734 -7.758 1 98.06 219 VAL A CA 1
ATOM 1706 C C . VAL A 1 219 ? 8.719 -14.586 -9.219 1 98.06 219 VAL A C 1
ATOM 1708 O O . VAL A 1 219 ? 8.203 -13.727 -9.938 1 98.06 219 VAL A O 1
ATOM 1711 N N . ARG A 1 220 ? 9.648 -15.352 -9.594 1 97.88 220 ARG A N 1
ATOM 1712 C CA . ARG A 1 220 ? 9.992 -15.477 -11.008 1 97.88 220 ARG A CA 1
ATOM 1713 C C . ARG A 1 220 ? 9.289 -16.672 -11.633 1 97.88 220 ARG A C 1
ATOM 1715 O O . ARG A 1 220 ? 9.375 -17.797 -11.117 1 97.88 220 ARG A O 1
ATOM 1722 N N . PHE A 1 221 ? 8.641 -16.406 -12.703 1 96.19 221 PHE A N 1
ATOM 1723 C CA . PHE A 1 221 ? 7.891 -17.453 -13.391 1 96.19 221 PHE A CA 1
ATOM 1724 C C . PHE A 1 221 ? 8.805 -18.266 -14.305 1 96.19 221 PHE A C 1
ATOM 1726 O O . PHE A 1 221 ? 9.883 -17.797 -14.68 1 96.19 221 PHE A O 1
ATOM 1733 N N . PRO A 1 222 ? 8.32 -19.516 -14.641 1 94.31 222 PRO A N 1
ATOM 1734 C CA . PRO A 1 222 ? 9.047 -20.234 -15.68 1 94.31 222 PRO A CA 1
ATOM 1735 C C . PRO A 1 222 ? 9.047 -19.516 -17.016 1 94.31 222 PRO A C 1
ATOM 1737 O O . PRO A 1 222 ? 8.141 -18.719 -17.297 1 94.31 222 PRO A O 1
ATOM 1740 N N . PRO A 1 223 ? 10.078 -19.781 -17.734 1 92.75 223 PRO A N 1
ATOM 1741 C CA . PRO A 1 223 ? 10.117 -19.109 -19.031 1 92.75 223 PRO A CA 1
ATOM 1742 C C . PRO A 1 223 ? 8.938 -19.5 -19.922 1 92.75 223 PRO A C 1
ATOM 1744 O O . PRO A 1 223 ? 8.312 -20.547 -19.719 1 92.75 223 PRO A O 1
ATOM 1747 N N . GLY A 1 224 ? 8.602 -18.594 -20.812 1 92.44 224 GLY A N 1
ATOM 1748 C CA . GLY A 1 224 ? 7.633 -18.906 -21.859 1 92.44 224 GLY A CA 1
ATOM 1749 C C . GLY A 1 224 ? 6.207 -18.578 -21.469 1 92.44 224 GLY A C 1
ATOM 1750 O O . GLY A 1 224 ? 5.258 -19.109 -22.047 1 92.44 224 GLY A O 1
ATOM 1751 N N . GLN A 1 225 ? 6.02 -17.734 -20.469 1 94.62 225 GLN A N 1
ATOM 1752 C CA . GLN A 1 225 ? 4.68 -17.297 -20.094 1 94.62 225 GLN A CA 1
ATOM 1753 C C . GLN A 1 225 ? 4.129 -16.266 -21.094 1 94.62 225 GLN A C 1
ATOM 1755 O O . GLN A 1 225 ? 4.266 -15.062 -20.891 1 94.62 225 GLN A O 1
ATOM 1760 N N . ALA A 1 226 ? 3.359 -16.719 -22.078 1 94.12 226 ALA A N 1
ATOM 1761 C CA . ALA A 1 226 ? 3.035 -15.875 -23.219 1 94.12 226 ALA A CA 1
ATOM 1762 C C . ALA A 1 226 ? 1.627 -15.305 -23.094 1 94.12 226 ALA A C 1
ATOM 1764 O O . ALA A 1 226 ? 1.119 -14.68 -24.031 1 94.12 226 ALA A O 1
ATOM 1765 N N . LYS A 1 227 ? 1.001 -15.508 -22 1 93.12 227 LYS A N 1
ATOM 1766 C CA . LYS A 1 227 ? -0.32 -14.906 -21.844 1 93.12 227 LYS A CA 1
ATOM 1767 C C . LYS A 1 227 ? -0.242 -13.383 -21.891 1 93.12 227 LYS A C 1
ATOM 1769 O O . LYS A 1 227 ? 0.708 -12.789 -21.375 1 93.12 227 LYS A O 1
ATOM 1774 N N . ARG A 1 228 ? -1.251 -12.789 -22.438 1 95.62 228 ARG A N 1
ATOM 1775 C CA . ARG A 1 228 ? -1.285 -11.336 -22.625 1 95.62 228 ARG A CA 1
ATOM 1776 C C . ARG A 1 228 ? -2.242 -10.688 -21.625 1 95.62 228 ARG A C 1
ATOM 1778 O O . ARG A 1 228 ? -3.002 -9.789 -21.984 1 95.62 228 ARG A O 1
ATOM 1785 N N . GLN A 1 229 ? -2.26 -11.242 -20.516 1 95.5 229 GLN A N 1
ATOM 1786 C CA . GLN A 1 229 ? -3.074 -10.711 -19.438 1 95.5 229 GLN A CA 1
ATOM 1787 C C . GLN A 1 229 ? -2.533 -11.148 -18.078 1 95.5 229 GLN A C 1
ATOM 1789 O O . GLN A 1 229 ? -1.893 -12.195 -17.969 1 95.5 229 GLN A O 1
ATOM 1794 N N . VAL A 1 230 ? -2.703 -10.344 -17.156 1 96 230 VAL A N 1
ATOM 1795 C CA . VAL A 1 230 ? -2.475 -10.68 -15.758 1 96 230 VAL A CA 1
ATOM 1796 C C . VAL A 1 230 ? -3.742 -10.422 -14.945 1 96 230 VAL A C 1
ATOM 1798 O O . VAL A 1 230 ? -4.551 -9.562 -15.305 1 96 230 VAL A O 1
ATOM 1801 N N . GLN A 1 231 ? -3.926 -11.25 -13.898 1 93.44 231 GLN A N 1
ATOM 1802 C CA . GLN A 1 231 ? -5.137 -11.094 -13.094 1 93.44 231 GLN A CA 1
ATOM 1803 C C . GLN A 1 231 ? -4.895 -11.484 -11.641 1 93.44 231 GLN A C 1
ATOM 1805 O O . GLN A 1 231 ? -4.027 -12.32 -11.359 1 93.44 231 GLN A O 1
ATOM 1810 N N . ILE A 1 232 ? -5.648 -10.867 -10.75 1 94.5 232 ILE A N 1
ATOM 1811 C CA . ILE A 1 232 ? -5.641 -11.203 -9.328 1 94.5 232 ILE A CA 1
ATOM 1812 C C . ILE A 1 232 ? -7.074 -11.328 -8.82 1 94.5 232 ILE A C 1
ATOM 1814 O O . ILE A 1 232 ? -7.953 -10.578 -9.234 1 94.5 232 ILE A O 1
ATOM 1818 N N . ALA A 1 233 ? -7.273 -12.328 -7.98 1 94.19 233 ALA A N 1
ATOM 1819 C CA . ALA A 1 233 ? -8.594 -12.57 -7.402 1 94.19 233 ALA A CA 1
ATOM 1820 C C . ALA A 1 233 ? -8.742 -11.859 -6.059 1 94.19 233 ALA A C 1
ATOM 1822 O O . ALA A 1 233 ? -7.816 -11.859 -5.242 1 94.19 233 ALA A O 1
ATOM 1823 N N . LEU A 1 234 ? -9.828 -11.227 -5.855 1 93.25 234 LEU A N 1
ATOM 1824 C CA . LEU A 1 234 ? -10.25 -10.648 -4.582 1 93.25 234 LEU A CA 1
ATOM 1825 C C . LEU A 1 234 ? -11.539 -11.297 -4.09 1 93.25 234 LEU A C 1
ATOM 1827 O O . LEU A 1 234 ? -12.547 -11.289 -4.793 1 93.25 234 LEU A O 1
ATOM 1831 N N . TYR A 1 235 ? -11.531 -11.797 -2.861 1 92 235 TYR A N 1
ATOM 1832 C CA . TYR A 1 235 ? -12.672 -12.562 -2.363 1 92 235 TYR A CA 1
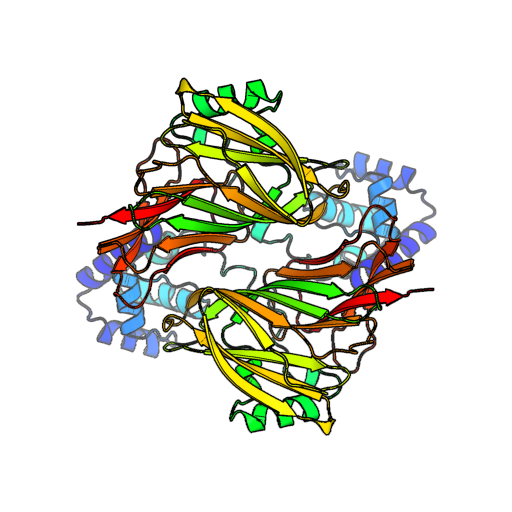ATOM 1833 C C . TYR A 1 235 ? -13.516 -11.727 -1.408 1 92 235 TYR A C 1
ATOM 1835 O O . TYR A 1 235 ? -14.672 -12.062 -1.134 1 92 235 TYR A O 1
ATOM 1843 N N . ARG A 1 236 ? -12.891 -10.766 -0.824 1 91.5 236 ARG A N 1
ATOM 1844 C CA . ARG A 1 236 ? -13.516 -9.805 0.073 1 91.5 236 ARG A CA 1
ATOM 1845 C C . ARG A 1 236 ? -13.211 -8.375 -0.354 1 91.5 236 ARG A C 1
ATOM 1847 O O . ARG A 1 236 ? -12.211 -8.125 -1.024 1 91.5 236 ARG A O 1
ATOM 1854 N N . PRO A 1 237 ? -14.125 -7.504 -0.005 1 90 237 PRO A N 1
ATOM 1855 C CA . PRO A 1 237 ? -13.789 -6.109 -0.281 1 90 237 PRO A CA 1
ATOM 1856 C C . PRO A 1 237 ? -12.461 -5.684 0.349 1 90 237 PRO A C 1
ATOM 1858 O O . PRO A 1 237 ? -12.086 -6.199 1.406 1 90 237 PRO A O 1
ATOM 1861 N N . ALA A 1 238 ? -11.828 -4.859 -0.333 1 94.5 238 ALA A N 1
ATOM 1862 C CA . ALA A 1 238 ? -10.539 -4.355 0.13 1 94.5 238 ALA A CA 1
ATOM 1863 C C . ALA A 1 238 ? -10.484 -2.832 0.064 1 94.5 238 ALA A C 1
ATOM 1865 O O . ALA A 1 238 ? -11.438 -2.193 -0.387 1 94.5 238 ALA A O 1
ATOM 1866 N N . ARG A 1 239 ? -9.469 -2.264 0.607 1 93.38 239 ARG A N 1
ATOM 1867 C CA . ARG A 1 239 ? -9.289 -0.817 0.56 1 93.38 239 ARG A CA 1
ATOM 1868 C C . ARG A 1 239 ? -8.805 -0.369 -0.815 1 93.38 239 ARG A C 1
ATOM 1870 O O . ARG A 1 239 ? -9.227 0.672 -1.319 1 93.38 239 ARG A O 1
ATOM 1877 N N . ASP A 1 240 ? -7.898 -1.112 -1.313 1 95.5 240 ASP A N 1
ATOM 1878 C CA . ASP A 1 240 ? -7.434 -0.84 -2.67 1 95.5 240 ASP A CA 1
ATOM 1879 C C . ASP A 1 240 ? -6.754 -2.066 -3.275 1 95.5 240 ASP A C 1
ATOM 1881 O O . ASP A 1 240 ? -6.344 -2.977 -2.551 1 95.5 240 ASP A O 1
ATOM 1885 N N . VAL A 1 241 ? -6.754 -2.104 -4.582 1 97 241 VAL A N 1
ATOM 1886 C CA . VAL A 1 241 ? -5.961 -3.053 -5.359 1 97 241 VAL A CA 1
ATOM 1887 C C . VAL A 1 241 ? -5.301 -2.336 -6.535 1 97 241 VAL A C 1
ATOM 1889 O O . VAL A 1 241 ? -5.965 -1.615 -7.281 1 97 241 VAL A O 1
ATOM 1892 N N . ALA A 1 242 ? -4.027 -2.477 -6.625 1 97.69 242 ALA A N 1
ATOM 1893 C CA . ALA A 1 242 ? -3.256 -1.893 -7.719 1 97.69 242 ALA A CA 1
ATOM 1894 C C . ALA A 1 242 ? -2.486 -2.967 -8.484 1 97.69 242 ALA A C 1
ATOM 1896 O O . ALA A 1 242 ? -1.664 -3.682 -7.906 1 97.69 242 ALA A O 1
ATOM 1897 N N . VAL A 1 243 ? -2.77 -3.062 -9.742 1 97.44 243 VAL A N 1
ATOM 1898 C CA . VAL A 1 243 ? -2.061 -3.965 -10.648 1 97.44 243 VAL A CA 1
ATOM 1899 C C . VAL A 1 243 ? -1.231 -3.156 -11.641 1 97.44 243 VAL A C 1
ATOM 1901 O O . VAL A 1 243 ? -1.736 -2.219 -12.266 1 97.44 243 VAL A O 1
ATOM 1904 N N . GLN A 1 244 ? -0.028 -3.531 -11.711 1 96.62 244 GLN A N 1
ATOM 1905 C CA . GLN A 1 244 ? 0.892 -2.842 -12.609 1 96.62 244 GLN A CA 1
ATOM 1906 C C . GLN A 1 244 ? 1.631 -3.83 -13.508 1 96.62 244 GLN A C 1
ATOM 1908 O O . GLN A 1 244 ? 2.051 -4.898 -13.055 1 96.62 244 GLN A O 1
ATOM 1913 N N . VAL A 1 245 ? 1.804 -3.469 -14.758 1 96.06 245 VAL A N 1
ATOM 1914 C CA . VAL A 1 245 ? 2.652 -4.223 -15.672 1 96.06 245 VAL A CA 1
ATOM 1915 C C . VAL A 1 245 ? 3.744 -3.316 -16.234 1 96.06 245 VAL A C 1
ATOM 1917 O O . VAL A 1 245 ? 3.457 -2.229 -16.734 1 96.06 245 VAL A O 1
ATOM 1920 N N . THR A 1 246 ? 4.926 -3.742 -16.078 1 95 246 THR A N 1
ATOM 1921 C CA . THR A 1 246 ? 6.066 -3.076 -16.688 1 95 246 THR A CA 1
ATOM 1922 C C . THR A 1 246 ? 6.602 -3.895 -17.859 1 95 246 THR A C 1
ATOM 1924 O O . THR A 1 246 ? 6.996 -5.051 -17.688 1 95 246 THR A O 1
ATOM 1927 N N . PHE A 1 247 ? 6.676 -3.281 -18.953 1 95.25 247 PHE A N 1
ATOM 1928 C CA . PHE A 1 247 ? 7.141 -3.951 -20.156 1 95.25 247 PHE A CA 1
ATOM 1929 C C . PHE A 1 247 ? 8.594 -3.6 -20.453 1 95.25 247 PHE A C 1
ATOM 1931 O O . PHE A 1 247 ? 9.055 -2.51 -20.109 1 95.25 247 PHE A O 1
ATOM 1938 N N . ASP A 1 248 ? 9.305 -4.57 -21.031 1 93.81 248 ASP A N 1
ATOM 1939 C CA . ASP A 1 248 ? 10.609 -4.23 -21.578 1 93.81 248 ASP A CA 1
ATOM 1940 C C . ASP A 1 248 ? 10.508 -3.074 -22.562 1 93.81 248 ASP A C 1
ATOM 1942 O O . ASP A 1 248 ? 9.656 -3.084 -23.453 1 93.81 248 ASP A O 1
ATOM 1946 N N . PRO A 1 249 ? 11.359 -2.074 -22.359 1 88.94 249 PRO A N 1
ATOM 1947 C CA . PRO A 1 249 ? 11.273 -0.899 -23.219 1 88.94 249 PRO A CA 1
ATOM 1948 C C . PRO A 1 249 ? 11.438 -1.247 -24.703 1 88.94 249 PRO 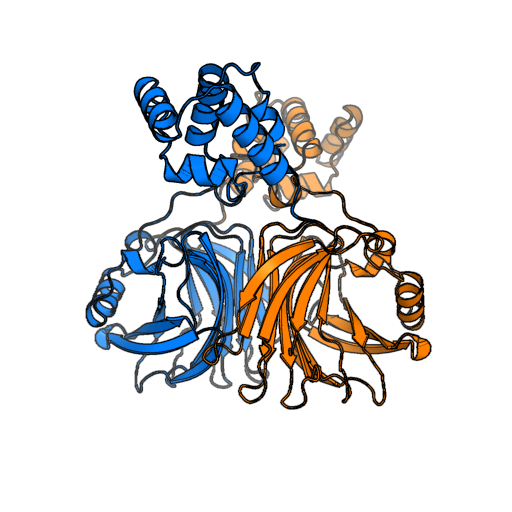A C 1
ATOM 1950 O O . PRO A 1 249 ? 10.953 -0.516 -25.578 1 88.94 249 PRO A O 1
ATOM 1953 N N . GLY A 1 250 ? 12.125 -2.33 -25.016 1 89.75 250 GLY A N 1
ATOM 1954 C CA . GLY A 1 250 ? 12.312 -2.76 -26.391 1 89.75 250 GLY A CA 1
ATOM 1955 C C . GLY A 1 250 ? 11.094 -3.459 -26.953 1 89.75 250 GLY A C 1
ATOM 1956 O O . GLY A 1 250 ? 11.062 -3.781 -28.156 1 89.75 250 GLY A O 1
ATOM 1957 N N . ARG A 1 251 ? 10.102 -3.734 -26.125 1 92.12 251 ARG A N 1
ATOM 1958 C CA . ARG A 1 251 ? 8.875 -4.402 -26.562 1 92.12 251 ARG A CA 1
ATOM 1959 C C . ARG A 1 251 ? 7.676 -3.932 -25.75 1 92.12 251 ARG A C 1
ATOM 1961 O O . ARG A 1 251 ? 7.316 -4.555 -24.75 1 92.12 251 ARG A O 1
ATOM 1968 N N . VAL A 1 252 ? 7.027 -2.883 -26.234 1 91.81 252 VAL A N 1
ATOM 1969 C CA . VAL A 1 252 ? 5.863 -2.328 -25.547 1 91.81 252 VAL A CA 1
ATOM 1970 C C . VAL A 1 252 ? 4.598 -2.65 -26.344 1 91.81 252 VAL A C 1
ATOM 1972 O O . VAL A 1 252 ? 4.641 -2.746 -27.578 1 91.81 252 VAL A O 1
ATOM 1975 N N . PRO A 1 253 ? 3.529 -2.836 -25.641 1 92.88 253 PRO A N 1
ATOM 1976 C CA . PRO A 1 253 ? 2.285 -3.178 -26.344 1 92.88 253 PRO A CA 1
ATOM 1977 C C . PRO A 1 253 ? 1.674 -1.987 -27.078 1 92.88 253 PRO A C 1
ATOM 1979 O O . PRO A 1 253 ? 2.074 -0.843 -26.844 1 92.88 253 PRO A O 1
ATOM 1982 N N . GLU A 1 254 ? 0.833 -2.287 -27.953 1 90 254 GLU A N 1
ATOM 1983 C CA . GLU A 1 254 ? 0.08 -1.239 -28.641 1 90 254 GLU A CA 1
ATOM 1984 C C . GLU A 1 254 ? -0.958 -0.614 -27.703 1 90 254 GLU A C 1
ATOM 1986 O O . GLU A 1 254 ? -1.122 0.608 -27.688 1 90 254 GLU A O 1
ATOM 1991 N N . TRP A 1 255 ? -1.585 -1.474 -26.984 1 90.38 255 TRP A N 1
ATOM 1992 C CA . TRP A 1 255 ? -2.539 -0.933 -26.016 1 90.38 255 TRP A CA 1
ATOM 1993 C C . TRP A 1 255 ? -2.664 -1.844 -24.812 1 90.38 255 TRP A C 1
ATOM 1995 O O . TRP A 1 255 ? -2.326 -3.027 -24.875 1 90.38 255 TRP A O 1
ATOM 2005 N N . CYS A 1 256 ? -3.074 -1.256 -23.75 1 92.81 256 CYS A N 1
ATOM 2006 C CA . CYS A 1 256 ? -3.391 -1.939 -22.5 1 92.81 256 CYS A CA 1
ATOM 2007 C C . CYS A 1 256 ? -4.75 -1.5 -21.969 1 92.81 256 CYS A C 1
ATOM 2009 O O . CYS A 1 256 ? -5.18 -0.372 -22.219 1 92.81 256 CYS A O 1
ATOM 2011 N N . ALA A 1 257 ? -5.352 -2.455 -21.266 1 92.94 257 ALA A N 1
ATOM 2012 C CA . ALA A 1 257 ? -6.633 -2.125 -20.641 1 92.94 257 ALA A CA 1
ATOM 2013 C C . ALA A 1 257 ? -6.754 -2.76 -19.266 1 92.94 257 ALA A C 1
ATOM 2015 O O . ALA A 1 257 ? -6.328 -3.9 -19.047 1 92.94 257 ALA A O 1
ATOM 2016 N N . GLY A 1 258 ? -7.215 -1.901 -18.344 1 93.56 258 GLY A N 1
ATOM 2017 C CA . GLY A 1 258 ? -7.633 -2.471 -17.078 1 93.56 258 GLY A CA 1
ATOM 2018 C C . GLY A 1 258 ? -8.992 -3.148 -17.141 1 93.56 258 GLY A C 1
ATOM 2019 O O . GLY A 1 258 ? -9.93 -2.607 -17.719 1 93.56 258 GLY A O 1
ATOM 2020 N N . VAL A 1 259 ? -9.031 -4.336 -16.531 1 93.56 259 VAL A N 1
ATOM 2021 C CA . VAL A 1 259 ? -10.258 -5.109 -16.672 1 93.56 259 VAL A CA 1
ATOM 2022 C C . VAL A 1 259 ? -10.734 -5.586 -15.305 1 93.56 259 VAL A C 1
ATOM 2024 O O . VAL A 1 259 ? -9.922 -5.891 -14.43 1 93.56 259 VAL A O 1
ATOM 2027 N N . PHE A 1 260 ? -12.039 -5.613 -15.164 1 92.56 260 PHE A N 1
ATOM 2028 C CA . PHE A 1 260 ? -12.711 -6.137 -13.984 1 92.56 260 PHE A CA 1
ATOM 2029 C C . PHE A 1 260 ? -13.711 -7.219 -14.359 1 92.56 260 PHE A C 1
ATOM 2031 O O . PHE A 1 260 ? -14.523 -7.031 -15.273 1 92.56 260 PHE A O 1
ATOM 2038 N N . ARG A 1 261 ? -13.609 -8.367 -13.695 1 92.12 261 ARG A N 1
ATOM 2039 C CA . ARG A 1 261 ? -14.562 -9.453 -13.844 1 92.12 261 ARG A CA 1
ATOM 2040 C C . ARG A 1 261 ? -15.273 -9.742 -12.523 1 92.12 261 ARG A C 1
ATOM 2042 O O . ARG A 1 261 ? -14.68 -10.32 -11.609 1 92.12 261 ARG A O 1
ATOM 2049 N N . PRO A 1 262 ? -16.531 -9.461 -12.445 1 86.38 262 PRO A N 1
ATOM 2050 C CA . PRO A 1 262 ? -17.234 -9.594 -11.164 1 86.38 262 PRO A CA 1
ATOM 2051 C C . PRO A 1 262 ? -17.391 -11.055 -10.727 1 86.38 262 PRO A C 1
ATOM 2053 O O . PRO A 1 262 ? -17.328 -11.352 -9.531 1 86.38 262 PRO A O 1
ATOM 2056 N N . ARG A 1 263 ? -17.625 -11.938 -11.758 1 86.69 263 ARG A N 1
ATOM 2057 C CA . ARG A 1 263 ? -17.703 -13.375 -11.531 1 86.69 263 ARG A CA 1
ATOM 2058 C C . ARG A 1 263 ? -16.891 -14.141 -12.562 1 86.69 263 ARG A C 1
ATOM 2060 O O . ARG A 1 263 ? -16.672 -13.648 -13.672 1 86.69 263 ARG A O 1
ATOM 2067 N N . GLY A 1 264 ? -16.5 -15.289 -12.117 1 85.88 264 GLY A N 1
ATOM 2068 C CA . GLY A 1 264 ? -15.68 -16.094 -13 1 85.88 264 GLY A CA 1
ATOM 2069 C C . GLY A 1 264 ? -16.359 -16.422 -14.312 1 85.88 264 GLY A C 1
ATOM 2070 O O . GLY A 1 264 ? -15.703 -16.547 -15.352 1 85.88 264 GLY A O 1
ATOM 2071 N N . THR A 1 265 ? -17.594 -16.5 -14.273 1 83.56 265 THR A N 1
ATOM 2072 C CA . THR A 1 265 ? -18.344 -16.938 -15.438 1 83.56 265 THR A CA 1
ATOM 2073 C C . THR A 1 265 ? -18.781 -15.742 -16.281 1 83.56 265 THR A C 1
ATOM 2075 O O . THR A 1 265 ? -19.328 -15.914 -17.375 1 83.56 265 THR A O 1
ATOM 2078 N N . GLN A 1 266 ? -18.562 -14.594 -15.844 1 85.81 266 GLN A N 1
ATOM 2079 C CA . GLN A 1 266 ? -18.984 -13.391 -16.547 1 85.81 266 GLN A CA 1
ATOM 2080 C C . GLN A 1 266 ? -17.828 -12.828 -17.391 1 85.81 266 GLN A C 1
ATOM 2082 O O . GLN A 1 266 ? -16.656 -13.039 -17.078 1 85.81 266 GLN A O 1
ATOM 2087 N N . PRO A 1 267 ? -18.219 -12.211 -18.469 1 84.88 267 PRO A N 1
ATOM 2088 C CA . PRO A 1 267 ? -17.156 -11.562 -19.25 1 84.88 267 PRO A CA 1
ATOM 2089 C C . PRO A 1 267 ? -16.5 -10.406 -18.5 1 84.88 267 PRO A C 1
ATOM 2091 O O . PRO A 1 267 ? -17.125 -9.773 -17.656 1 84.88 267 PRO A O 1
ATOM 2094 N N . PRO A 1 268 ? -15.289 -10.195 -18.875 1 86 268 PRO A N 1
ATOM 2095 C CA . PRO A 1 268 ? -14.609 -9.062 -18.25 1 86 268 PRO A CA 1
ATOM 2096 C C . PRO A 1 268 ? -15.141 -7.711 -18.719 1 86 268 PRO A C 1
ATOM 2098 O O . PRO A 1 268 ? -15.562 -7.578 -19.875 1 86 268 PRO A O 1
ATOM 2101 N N . GLU A 1 269 ? -15.086 -6.789 -17.734 1 84.12 269 GLU A N 1
ATOM 2102 C CA . GLU A 1 269 ? -15.43 -5.402 -18.031 1 84.12 269 GLU A CA 1
ATOM 2103 C C . GLU A 1 269 ? -14.188 -4.527 -18.125 1 84.12 269 GLU A C 1
ATOM 2105 O O . GLU A 1 269 ? -13.391 -4.461 -17.188 1 84.12 269 GLU A O 1
ATOM 2110 N N . GLU A 1 270 ? -14.07 -3.908 -19.312 1 82.75 270 GLU A N 1
ATOM 2111 C CA . GLU A 1 270 ? -12.961 -2.971 -19.438 1 82.75 270 GLU A CA 1
ATOM 2112 C C . GLU A 1 270 ? -13.227 -1.687 -18.656 1 82.75 270 GLU A C 1
ATOM 2114 O O . GLU A 1 270 ? -14.297 -1.091 -18.781 1 82.75 270 GLU A O 1
ATOM 2119 N N . ARG A 1 271 ? -12.297 -1.266 -17.875 1 75.75 271 ARG A N 1
ATOM 2120 C CA . ARG A 1 271 ? -12.5 -0.134 -16.984 1 75.75 271 ARG A CA 1
ATOM 2121 C C . ARG A 1 271 ? -11.68 1.072 -17.422 1 75.75 271 ARG A C 1
ATOM 2123 O O . ARG A 1 271 ? -12.078 2.217 -17.203 1 75.75 271 ARG A O 1
ATOM 2130 N N . CYS A 1 272 ? -10.516 0.874 -17.906 1 77 272 CYS A N 1
ATOM 2131 C CA . CYS A 1 272 ? -9.656 1.932 -18.422 1 77 272 CYS A CA 1
ATOM 2132 C C . CYS A 1 272 ? -8.734 1.401 -19.5 1 77 272 CYS A C 1
ATOM 2134 O O . CYS A 1 272 ? -8.398 0.216 -19.516 1 77 272 CYS A O 1
ATOM 2136 N N . GLU A 1 273 ? -8.453 2.359 -20.406 1 76.75 273 GLU A N 1
ATOM 2137 C CA . GLU A 1 273 ? -7.574 1.981 -21.5 1 76.75 273 GLU A CA 1
ATOM 2138 C C . GLU A 1 273 ? -6.527 3.059 -21.766 1 76.75 273 GLU A C 1
ATOM 2140 O O . GLU A 1 273 ? -6.742 4.23 -21.453 1 76.75 273 GLU A O 1
ATOM 2145 N N . ALA A 1 274 ? -5.441 2.502 -22.031 1 73.56 274 ALA A N 1
ATOM 2146 C CA . ALA A 1 274 ? -4.383 3.441 -22.406 1 73.56 274 ALA A CA 1
ATOM 2147 C C . ALA A 1 274 ? -3.613 2.949 -23.625 1 73.56 274 ALA A C 1
ATOM 2149 O O . ALA A 1 274 ? -3.342 1.753 -23.75 1 73.56 274 ALA A O 1
ATOM 2150 N N . THR A 1 275 ? -3.457 3.945 -24.406 1 71.06 275 THR A N 1
ATOM 2151 C CA . THR A 1 275 ? -2.506 3.705 -25.5 1 71.06 275 THR A CA 1
ATOM 2152 C C . THR A 1 275 ? -1.083 4.016 -25.031 1 71.06 275 THR A C 1
ATOM 2154 O O . THR A 1 275 ? -0.848 5.008 -24.344 1 71.06 275 THR A O 1
ATOM 2157 N N . PHE A 1 276 ? -0.282 2.953 -25.172 1 67.44 276 PHE A N 1
ATOM 2158 C CA . PHE A 1 276 ? 1.088 3.119 -24.703 1 67.44 276 PHE A CA 1
ATOM 2159 C C . PHE A 1 276 ? 1.877 4.027 -25.641 1 67.44 276 PHE A C 1
ATOM 2161 O O . PHE A 1 276 ? 1.771 3.912 -26.859 1 67.44 276 PHE A O 1
ATOM 2168 N N . ASP A 1 277 ? 2.354 5.137 -24.953 1 61.12 277 ASP A N 1
ATOM 2169 C CA . ASP A 1 277 ? 3.383 5.906 -25.656 1 61.12 277 ASP A CA 1
ATOM 2170 C C . ASP A 1 277 ? 4.777 5.383 -25.312 1 61.12 277 ASP A C 1
ATOM 2172 O O . ASP A 1 277 ? 4.988 4.797 -24.25 1 61.12 277 ASP A O 1
ATOM 2176 N N . ARG A 1 278 ? 5.629 5.375 -26.25 1 58.41 278 ARG A N 1
ATOM 2177 C CA . ARG A 1 278 ? 6.996 4.859 -26.219 1 58.41 278 ARG A CA 1
ATOM 2178 C C . ARG A 1 278 ? 7.711 5.293 -24.953 1 58.41 278 ARG A C 1
ATOM 2180 O O . ARG A 1 278 ? 8.656 4.637 -24.516 1 58.41 278 ARG A O 1
ATOM 2187 N N . ASP A 1 279 ? 7.16 6.305 -24.344 1 64.44 279 ASP A N 1
ATOM 2188 C CA . ASP A 1 279 ? 7.949 6.832 -23.234 1 64.44 279 ASP A CA 1
ATOM 2189 C C . ASP A 1 279 ? 7.504 6.223 -21.906 1 64.44 279 ASP A C 1
ATOM 2191 O O . ASP A 1 279 ? 8.188 6.375 -20.891 1 64.44 279 ASP A O 1
ATOM 2195 N N . THR A 1 280 ? 6.352 5.48 -21.984 1 72.69 280 THR A N 1
ATOM 2196 C CA . THR A 1 280 ? 5.918 4.848 -20.75 1 72.69 280 THR A CA 1
ATOM 2197 C C . THR A 1 280 ? 5.918 3.328 -20.891 1 72.69 280 THR A C 1
ATOM 2199 O O . THR A 1 280 ? 5.449 2.793 -21.906 1 72.69 280 THR A O 1
ATOM 2202 N N . SER A 1 281 ? 6.707 2.666 -20.141 1 86.06 281 SER A N 1
ATOM 2203 C CA . SER A 1 281 ? 6.762 1.21 -20.234 1 86.06 281 SER A CA 1
ATOM 2204 C C . SER A 1 281 ? 5.941 0.556 -19.125 1 86.06 281 SER A C 1
ATOM 2206 O O . SER A 1 281 ? 6.082 -0.641 -18.859 1 86.06 281 SER A O 1
ATOM 2208 N N . THR A 1 282 ? 5.137 1.404 -18.547 1 91.5 282 THR A N 1
ATOM 2209 C CA . THR A 1 282 ? 4.406 0.875 -17.406 1 91.5 282 THR A CA 1
ATOM 2210 C C . THR A 1 282 ? 2.928 1.237 -17.484 1 91.5 282 THR A C 1
ATOM 2212 O O . THR A 1 282 ? 2.576 2.344 -17.891 1 91.5 282 THR A O 1
ATOM 2215 N N . PHE A 1 283 ? 2.051 0.328 -17.234 1 93.31 283 PHE A N 1
ATOM 2216 C CA . PHE A 1 283 ? 0.614 0.55 -17.125 1 93.31 283 PHE A CA 1
ATOM 2217 C C . PHE A 1 283 ? 0.094 0.099 -15.773 1 93.31 283 PHE A C 1
ATOM 2219 O O . PHE A 1 283 ? 0.489 -0.955 -15.273 1 93.31 283 PHE A O 1
ATOM 2226 N N . GLN A 1 284 ? -0.729 0.999 -15.211 1 94.75 284 GLN A N 1
ATOM 2227 C CA . GLN A 1 284 ? -1.305 0.688 -13.906 1 94.75 284 GLN A CA 1
ATOM 2228 C C . GLN A 1 284 ? -2.828 0.66 -13.969 1 94.75 284 GLN A C 1
ATOM 2230 O O . GLN A 1 284 ? -3.443 1.49 -14.648 1 94.75 284 GLN A O 1
ATOM 2235 N N . PHE A 1 285 ? -3.383 -0.269 -13.383 1 95.94 285 PHE A N 1
ATOM 2236 C CA . PHE A 1 285 ? -4.816 -0.339 -13.125 1 95.94 285 PHE A CA 1
ATOM 2237 C C . PHE A 1 285 ? -5.105 -0.387 -11.633 1 95.94 285 PHE A C 1
ATOM 2239 O O . PHE A 1 285 ? -4.848 -1.4 -10.977 1 95.94 285 PHE A O 1
ATOM 2246 N N . ILE A 1 286 ? -5.625 0.743 -11.109 1 96.38 286 ILE A N 1
ATOM 2247 C CA . ILE A 1 286 ? -5.805 0.928 -9.672 1 96.38 286 ILE A CA 1
ATOM 2248 C C . ILE A 1 286 ? -7.285 1.139 -9.359 1 96.38 286 ILE A C 1
ATOM 2250 O O . ILE A 1 286 ? -7.949 1.955 -10 1 96.38 286 ILE A O 1
ATOM 2254 N N . THR A 1 287 ? -7.754 0.351 -8.391 1 93.81 287 THR A N 1
ATOM 2255 C CA . THR A 1 287 ? -9.148 0.472 -7.969 1 93.81 287 THR A CA 1
ATOM 2256 C C . THR A 1 287 ? -9.234 0.698 -6.461 1 93.81 287 THR A C 1
ATOM 2258 O O . THR A 1 287 ? -8.656 -0.06 -5.68 1 93.81 287 THR A O 1
ATOM 2261 N N . LEU A 1 288 ? -9.859 1.794 -6.051 1 91.56 288 LEU A N 1
ATOM 2262 C CA . LEU A 1 288 ? -10.164 2.031 -4.641 1 91.56 288 LEU A CA 1
ATOM 2263 C C . LEU A 1 288 ? -11.477 1.365 -4.246 1 91.56 288 LEU A C 1
ATOM 2265 O O . LEU A 1 288 ? -12.422 1.333 -5.035 1 91.56 288 LEU A O 1
ATOM 2269 N N . ASP A 1 289 ? -11.484 0.799 -3.043 1 89.94 289 ASP A N 1
ATOM 2270 C CA . ASP A 1 289 ? -12.656 0.122 -2.494 1 89.94 289 ASP A CA 1
ATOM 2271 C C . ASP A 1 289 ? -13.195 -0.922 -3.469 1 89.94 289 ASP A C 1
ATOM 2273 O O . ASP A 1 289 ? -14.383 -0.927 -3.785 1 89.94 289 ASP A O 1
ATOM 2277 N N . PRO A 1 290 ? -12.289 -1.777 -3.922 1 91.44 290 PRO A N 1
ATOM 2278 C CA . PRO A 1 290 ? -12.703 -2.783 -4.902 1 91.44 290 PRO A CA 1
ATOM 2279 C C . PRO A 1 290 ? -13.703 -3.783 -4.332 1 91.44 290 PRO A C 1
ATOM 2281 O O . PRO A 1 290 ? -13.586 -4.191 -3.174 1 91.44 290 PRO A O 1
ATOM 2284 N N . LEU A 1 291 ? -14.648 -4.09 -5.195 1 88.19 291 LEU A N 1
ATOM 2285 C CA . LEU A 1 291 ? -15.547 -5.207 -4.922 1 88.19 291 LEU A CA 1
ATOM 2286 C C . LEU A 1 291 ? -14.859 -6.539 -5.203 1 88.19 291 LEU A C 1
ATOM 2288 O O . LEU A 1 291 ? -13.852 -6.582 -5.918 1 88.19 291 LEU A O 1
ATOM 2292 N N . PRO A 1 292 ? -15.406 -7.582 -4.57 1 89.25 292 PRO A N 1
ATOM 2293 C CA . PRO A 1 292 ? -14.844 -8.891 -4.902 1 89.25 292 PRO A CA 1
ATOM 2294 C C . PRO A 1 292 ? -14.938 -9.211 -6.395 1 89.25 292 PRO A C 1
ATOM 2296 O O . PRO A 1 292 ? -15.898 -8.805 -7.055 1 89.25 292 PRO A O 1
ATOM 2299 N N . GLY A 1 293 ? -14.039 -9.93 -6.898 1 92.94 293 GLY A N 1
ATOM 2300 C CA . GLY A 1 293 ? -13.914 -10.281 -8.305 1 92.94 293 GLY A CA 1
ATOM 2301 C C . GLY A 1 293 ? -12.477 -10.398 -8.766 1 92.94 293 GLY A C 1
ATOM 2302 O O . GLY A 1 293 ? -11.57 -10.57 -7.957 1 92.94 293 GLY A O 1
ATOM 2303 N N . GLN A 1 294 ? -12.398 -10.438 -10.07 1 94.56 294 GLN A N 1
ATOM 2304 C CA . GLN A 1 294 ? -11.055 -10.492 -10.648 1 94.56 294 GLN A CA 1
ATOM 2305 C C . GLN A 1 294 ? -10.664 -9.148 -11.258 1 94.56 294 GLN A C 1
ATOM 2307 O O . GLN A 1 294 ? -11.453 -8.523 -11.961 1 94.56 294 GLN A O 1
ATOM 2312 N N . TYR A 1 295 ? -9.5 -8.719 -10.891 1 94.88 295 TYR A N 1
ATOM 2313 C CA . TYR A 1 295 ? -8.914 -7.5 -11.438 1 94.88 295 TYR A CA 1
ATOM 2314 C C . TYR A 1 295 ? -7.652 -7.812 -12.234 1 94.88 295 TYR A C 1
ATOM 2316 O O . TYR A 1 295 ? -6.848 -8.656 -11.836 1 94.88 295 TYR A O 1
ATOM 2324 N N . GLY A 1 296 ? -7.555 -7.129 -13.383 1 96.12 296 GLY A N 1
ATOM 2325 C CA . GLY A 1 296 ? -6.363 -7.418 -14.172 1 96.12 296 GLY A CA 1
ATOM 2326 C C . GLY A 1 296 ? -6.133 -6.426 -15.289 1 96.12 296 GLY A C 1
ATOM 2327 O O . GLY A 1 296 ? -6.824 -5.41 -15.383 1 96.12 296 GLY A O 1
ATOM 2328 N N . ILE A 1 297 ? -5.031 -6.633 -15.969 1 96.44 297 ILE A N 1
ATOM 2329 C CA . ILE A 1 297 ? -4.645 -5.859 -17.141 1 96.44 297 ILE A CA 1
ATOM 2330 C C . ILE A 1 297 ? -4.52 -6.781 -18.359 1 96.44 297 ILE A C 1
ATOM 2332 O O . ILE A 1 297 ? -3.949 -7.871 -18.25 1 96.44 297 ILE A O 1
ATOM 2336 N N . GLN A 1 298 ? -5.125 -6.348 -19.391 1 95.88 298 GLN A N 1
ATOM 2337 C CA . GLN A 1 298 ? -4.961 -7 -20.688 1 95.88 298 GLN A CA 1
ATOM 2338 C C . GLN A 1 298 ? -4.242 -6.09 -21.672 1 95.88 298 GLN A C 1
ATOM 2340 O O . GLN A 1 298 ? -4.316 -4.863 -21.562 1 95.88 298 GLN A O 1
ATOM 2345 N N . TRP A 1 299 ? -3.43 -6.75 -22.578 1 95.31 299 TRP A N 1
ATOM 2346 C CA . TRP A 1 299 ? -2.73 -5.914 -23.547 1 95.31 299 TRP A CA 1
ATOM 2347 C C . TRP A 1 299 ? -2.656 -6.602 -24.906 1 95.31 299 TRP A C 1
ATOM 2349 O O . TRP A 1 299 ? -2.953 -7.793 -25.016 1 95.31 299 TRP A O 1
ATOM 2359 N N . SER A 1 300 ? -2.391 -5.844 -25.891 1 93.88 300 SER A N 1
ATOM 2360 C CA . SER A 1 300 ? -2.211 -6.332 -27.25 1 93.88 300 SER A CA 1
ATOM 2361 C C . SER A 1 300 ? -0.926 -5.789 -27.859 1 93.88 300 SER A C 1
ATOM 2363 O O . SER A 1 300 ? -0.578 -4.625 -27.656 1 93.88 300 SER A O 1
ATOM 2365 N N . TRP A 1 301 ? -0.296 -6.672 -28.578 1 92.12 301 TRP A N 1
ATOM 2366 C CA . TRP A 1 301 ? 0.934 -6.262 -29.234 1 92.12 301 TRP A CA 1
ATOM 2367 C C . TRP A 1 301 ? 0.629 -5.609 -30.578 1 92.12 301 TRP A C 1
ATOM 2369 O O . TRP A 1 301 ? 1.487 -4.941 -31.172 1 92.12 301 TRP A O 1
ATOM 2379 N N . THR A 1 302 ? -0.475 -5.887 -31.188 1 83.75 302 THR A N 1
ATOM 2380 C CA . THR A 1 302 ? -0.818 -5.434 -32.531 1 83.75 302 THR A CA 1
ATOM 2381 C C . THR A 1 302 ? -2.238 -4.875 -32.562 1 83.75 302 THR A C 1
ATOM 2383 O O . THR A 1 302 ? -3.09 -5.281 -31.781 1 83.75 302 THR A O 1
ATOM 2386 N N . MET B 1 1 ? -18.203 -5.023 -18.969 1 19.98 1 MET B N 1
ATOM 2387 C CA . MET B 1 1 ? -19.547 -4.75 -18.453 1 19.98 1 MET B CA 1
ATOM 2388 C C . MET B 1 1 ? -19.484 -3.756 -17.297 1 19.98 1 MET B C 1
ATOM 2390 O O . MET B 1 1 ? -18.953 -4.062 -16.234 1 19.98 1 MET B O 1
ATOM 2394 N N . THR B 1 2 ? -19.312 -2.514 -17.641 1 28.17 2 THR B N 1
ATOM 2395 C CA . THR B 1 2 ? -19 -1.233 -17.031 1 28.17 2 THR B CA 1
ATOM 2396 C C . THR B 1 2 ? -19.938 -0.947 -15.859 1 28.17 2 THR B C 1
ATOM 2398 O O . THR B 1 2 ? -21.125 -1.274 -15.906 1 28.17 2 THR B O 1
ATOM 2401 N N . SER B 1 3 ? -19.625 -0.897 -14.781 1 33.28 3 SER B N 1
ATOM 2402 C CA . SER B 1 3 ? -20.656 -0.758 -13.766 1 33.28 3 SER B CA 1
ATOM 2403 C C . SER B 1 3 ? -21.844 0.033 -14.305 1 33.28 3 SER B C 1
ATOM 2405 O O . SER B 1 3 ? -21.672 1.114 -14.875 1 33.28 3 SER B O 1
ATOM 2407 N N . LEU B 1 4 ? -22.969 -0.564 -14.633 1 40.22 4 LEU B N 1
ATOM 2408 C CA . LEU B 1 4 ? -24.188 -0.237 -15.367 1 40.22 4 LEU B CA 1
ATOM 2409 C C . LEU B 1 4 ? -24.906 0.948 -14.727 1 40.22 4 LEU B C 1
ATOM 2411 O O . LEU B 1 4 ? -25.781 1.553 -15.344 1 40.22 4 LEU B O 1
ATOM 2415 N N . ALA B 1 5 ? -24.562 1.284 -13.484 1 47.75 5 ALA B N 1
ATOM 2416 C CA . ALA B 1 5 ? -25.312 2.318 -12.797 1 47.75 5 ALA B CA 1
ATOM 2417 C C . ALA B 1 5 ? -25 3.701 -13.359 1 47.75 5 ALA B C 1
ATOM 2419 O O . ALA B 1 5 ? -25.906 4.48 -13.656 1 47.75 5 ALA B O 1
ATOM 2420 N N . PRO B 1 6 ? -23.641 4.066 -13.438 1 51.47 6 PRO B N 1
ATOM 2421 C CA . PRO B 1 6 ? -23.422 5.352 -14.109 1 51.47 6 PRO B CA 1
ATOM 2422 C C . PRO B 1 6 ? -23.938 5.359 -15.547 1 51.47 6 PRO B C 1
ATOM 2424 O O . PRO B 1 6 ? -24.422 6.387 -16.031 1 51.47 6 PRO B O 1
ATOM 2427 N N . ALA B 1 7 ? -23.734 4.117 -16.109 1 57.88 7 ALA B N 1
ATOM 2428 C CA . ALA B 1 7 ? -24.25 4.059 -17.484 1 57.88 7 ALA B CA 1
ATOM 2429 C C . ALA B 1 7 ? -25.766 4.164 -17.516 1 57.88 7 ALA B C 1
ATOM 2431 O O . ALA B 1 7 ? -26.328 4.832 -18.375 1 57.88 7 ALA B O 1
ATOM 2432 N N . GLU B 1 8 ? -26.297 3.496 -16.5 1 68.12 8 GLU B N 1
ATOM 2433 C CA . GLU B 1 8 ? -27.75 3.57 -16.453 1 68.12 8 GLU B CA 1
ATOM 2434 C C . GLU B 1 8 ? -28.219 4.973 -16.094 1 68.12 8 GLU B C 1
ATOM 2436 O O . GLU B 1 8 ? -29.188 5.484 -16.672 1 68.12 8 GLU B O 1
ATOM 2441 N N . PHE B 1 9 ? -27.484 5.605 -15.102 1 79.88 9 PHE B N 1
ATOM 2442 C CA . PHE B 1 9 ? -27.766 6.984 -14.734 1 79.88 9 PHE B CA 1
ATOM 2443 C C . PHE B 1 9 ? -27.516 7.926 -15.906 1 79.88 9 PHE B C 1
ATOM 2445 O O . PHE B 1 9 ? -28.359 8.766 -16.234 1 79.88 9 PHE B O 1
ATOM 2452 N N . GLY B 1 10 ? -26.375 7.629 -16.375 1 81.25 10 GLY B N 1
ATOM 2453 C CA . GLY B 1 10 ? -26.047 8.477 -17.516 1 81.25 10 GLY B CA 1
ATOM 2454 C C . GLY B 1 10 ? -27.047 8.336 -18.656 1 81.25 10 GLY B C 1
ATOM 2455 O O . GLY B 1 10 ? -27.484 9.336 -19.234 1 81.25 10 GLY B O 1
ATOM 2456 N N . ALA B 1 11 ? -27.359 7.145 -18.953 1 80.31 11 ALA B N 1
ATOM 2457 C CA . ALA B 1 11 ? -28.328 6.887 -20.016 1 80.31 11 ALA B CA 1
ATOM 2458 C C . ALA B 1 11 ? -29.688 7.477 -19.672 1 80.31 11 ALA B C 1
ATOM 2460 O O . ALA B 1 11 ? -30.359 8.055 -20.531 1 80.31 11 ALA B O 1
ATOM 2461 N N . ALA B 1 12 ? -30.094 7.363 -18.516 1 82.69 12 ALA B N 1
ATOM 2462 C CA . ALA B 1 12 ? -31.375 7.91 -18.062 1 82.69 12 ALA B CA 1
ATOM 2463 C C . ALA B 1 12 ? -31.359 9.438 -18.109 1 82.69 12 ALA B C 1
ATOM 2465 O O . ALA B 1 12 ? -32.344 10.055 -18.516 1 82.69 12 ALA B O 1
ATOM 2466 N N . LEU B 1 13 ? -30.172 9.922 -17.672 1 88.69 13 LEU B N 1
ATOM 2467 C CA . LEU B 1 13 ? -30.031 11.375 -17.719 1 88.69 13 LEU B CA 1
ATOM 2468 C C . LEU B 1 13 ? -30.031 11.883 -19.156 1 88.69 13 LEU B C 1
ATOM 2470 O O . LEU B 1 13 ? -30.719 12.867 -19.469 1 88.69 13 LEU B O 1
ATOM 2474 N N . ARG B 1 14 ? -29.391 11.188 -19.938 1 87.56 14 ARG B N 1
ATOM 2475 C CA . ARG B 1 14 ? -29.375 11.555 -21.344 1 87.56 14 ARG B CA 1
ATOM 2476 C C . ARG B 1 14 ? -30.766 11.516 -21.938 1 87.56 14 ARG B C 1
ATOM 2478 O O . ARG B 1 14 ? -31.172 12.438 -22.656 1 87.56 14 ARG B O 1
ATOM 2485 N N . ALA B 1 15 ? -31.484 10.484 -21.703 1 87.44 15 ALA B N 1
ATOM 2486 C CA . ALA B 1 15 ? -32.844 10.344 -22.219 1 87.44 15 ALA B CA 1
ATOM 2487 C C . ALA B 1 15 ? -33.75 11.461 -21.688 1 87.44 15 ALA B C 1
ATOM 2489 O O . ALA B 1 15 ? -34.562 12 -22.438 1 87.44 15 ALA B O 1
ATOM 2490 N N . ALA B 1 16 ? -33.594 11.836 -20.438 1 88.94 16 ALA B N 1
ATOM 2491 C CA . ALA B 1 16 ? -34.406 12.891 -19.828 1 88.94 16 ALA B CA 1
ATOM 2492 C C . ALA B 1 16 ? -34.094 14.25 -20.453 1 88.94 16 ALA B C 1
ATOM 2494 O O . ALA B 1 16 ? -35 15.047 -20.688 1 88.94 16 ALA B O 1
ATOM 2495 N N . ILE B 1 17 ? -32.844 14.438 -20.688 1 90.94 17 ILE B N 1
ATOM 2496 C CA . ILE B 1 17 ? -32.438 15.695 -21.312 1 90.94 17 ILE B CA 1
ATOM 2497 C C . ILE B 1 17 ? -32.969 15.781 -22.734 1 90.94 17 ILE B C 1
ATOM 2499 O O . ILE B 1 17 ? -33.531 16.812 -23.125 1 90.94 17 ILE B O 1
ATOM 2503 N N . GLU B 1 18 ? -32.875 14.758 -23.422 1 89.5 18 GLU B N 1
ATOM 2504 C CA . GLU B 1 18 ? -33.406 14.727 -24.781 1 89.5 18 GLU B CA 1
ATOM 2505 C C . GLU B 1 18 ? -34.906 14.969 -24.828 1 89.5 18 GLU B C 1
ATOM 2507 O O . GLU B 1 18 ? -35.406 15.703 -25.672 1 89.5 18 GLU B O 1
ATOM 2512 N N . ARG B 1 19 ? -35.594 14.438 -23.969 1 88.5 19 ARG B N 1
ATOM 2513 C CA . ARG B 1 19 ? -37.031 14.562 -23.906 1 88.5 19 ARG B CA 1
ATOM 2514 C C . ARG B 1 19 ? -37.469 15.969 -23.516 1 88.5 19 ARG B C 1
ATOM 2516 O O . ARG B 1 19 ? -38.5 16.469 -23.953 1 88.5 19 ARG B O 1
ATOM 2523 N N . SER B 1 20 ? -36.688 16.547 -22.672 1 88.69 20 SER B N 1
ATOM 2524 C CA . SER B 1 20 ? -37 17.859 -22.156 1 88.69 20 SER B CA 1
ATOM 2525 C C . SER B 1 20 ? -36.812 18.938 -23.234 1 88.69 20 SER B C 1
ATOM 2527 O O . SER B 1 20 ? -37.406 20.016 -23.156 1 88.69 20 SER B O 1
ATOM 2529 N N . GLY B 1 21 ? -35.844 18.609 -24.234 1 89.94 21 GLY B N 1
ATOM 2530 C CA . GLY B 1 21 ? -35.562 19.578 -25.281 1 89.94 21 GLY B CA 1
ATOM 2531 C C . GLY B 1 21 ? -34.625 20.688 -24.812 1 89.94 21 GLY B C 1
ATOM 2532 O O . GLY B 1 21 ? -34.375 21.641 -25.562 1 89.94 21 GLY B O 1
ATOM 2533 N N . LEU B 1 22 ? -34.219 20.594 -23.625 1 91.06 22 LEU B N 1
ATOM 2534 C CA . LEU B 1 22 ? -33.344 21.625 -23.078 1 91.06 22 LEU B CA 1
ATOM 2535 C C . LEU B 1 22 ? -31.891 21.344 -23.453 1 91.06 22 LEU B C 1
ATOM 2537 O O . LEU B 1 22 ? -31.469 20.188 -23.5 1 91.06 22 LEU B O 1
ATOM 2541 N N . SER B 1 23 ? -31.172 22.391 -23.781 1 88.94 23 SER B N 1
ATOM 2542 C CA . SER B 1 23 ? -29.734 22.25 -23.953 1 88.94 23 SER B CA 1
ATOM 2543 C C . SER B 1 23 ? -29.016 22.156 -22.609 1 88.94 23 SER B C 1
ATOM 2545 O O . SER B 1 23 ? -29.562 22.562 -21.578 1 88.94 23 SER B O 1
ATOM 2547 N N . LEU B 1 24 ? -27.797 21.625 -22.547 1 90.44 24 LEU B N 1
ATOM 2548 C CA . LEU B 1 24 ? -27 21.547 -21.312 1 90.44 24 LEU B CA 1
ATOM 2549 C C . LEU B 1 24 ? -26.75 22.922 -20.734 1 90.44 24 LEU B C 1
ATOM 2551 O O . LEU B 1 24 ? -26.75 23.109 -19.516 1 90.44 24 LEU B O 1
ATOM 2555 N N . ASN B 1 25 ? -26.578 23.891 -21.594 1 87.69 25 ASN B N 1
ATOM 2556 C CA . ASN B 1 25 ? -26.422 25.266 -21.156 1 87.69 25 ASN B CA 1
ATOM 2557 C C . ASN B 1 25 ? -27.656 25.781 -20.422 1 87.69 25 ASN B C 1
ATOM 2559 O O . ASN B 1 25 ? -27.547 26.438 -19.391 1 87.69 25 ASN B O 1
ATOM 2563 N N . GLU B 1 26 ? -28.766 25.516 -21.016 1 91.56 26 GLU B N 1
ATOM 2564 C CA . GLU B 1 26 ? -30.031 25.938 -20.422 1 91.56 26 GLU B CA 1
ATOM 2565 C C . GLU B 1 26 ? -30.25 25.25 -19.062 1 91.56 26 GLU B C 1
ATOM 2567 O O . GLU B 1 26 ? -30.703 25.875 -18.109 1 91.56 26 GLU B O 1
ATOM 2572 N N . ILE B 1 27 ? -29.953 23.984 -19.016 1 92.62 27 ILE B N 1
ATOM 2573 C CA . ILE B 1 27 ? -30.094 23.219 -17.781 1 92.62 27 ILE B CA 1
ATOM 2574 C C . ILE B 1 27 ? -29.188 23.797 -16.703 1 92.62 27 ILE B C 1
ATOM 2576 O O . ILE B 1 27 ? -29.609 24.016 -15.57 1 92.62 27 ILE B O 1
ATOM 2580 N N . SER B 1 28 ? -27.984 24.094 -17 1 91 28 SER B N 1
ATOM 2581 C CA . SER B 1 28 ? -27 24.656 -16.062 1 91 28 SER B CA 1
ATOM 2582 C C . SER B 1 28 ? -27.469 26 -15.539 1 91 28 SER B C 1
ATOM 2584 O O . SER B 1 28 ? -27.328 26.297 -14.344 1 91 28 SER B O 1
ATOM 2586 N N . ARG B 1 29 ? -27.984 26.75 -16.453 1 89.88 29 ARG B N 1
ATOM 2587 C CA . ARG B 1 29 ? -28.5 28.047 -16.062 1 89.88 29 ARG B CA 1
ATOM 2588 C C . ARG B 1 29 ? -29.656 27.906 -15.062 1 89.88 29 ARG B C 1
ATOM 2590 O O . ARG B 1 29 ? -29.703 28.625 -14.062 1 89.88 29 ARG B O 1
ATOM 2597 N N . ARG B 1 30 ? -30.531 27.078 -15.344 1 92.5 30 ARG B N 1
ATOM 2598 C CA . ARG B 1 30 ? -31.688 26.875 -14.477 1 92.5 30 ARG B CA 1
ATOM 2599 C C . ARG B 1 30 ? -31.266 26.328 -13.117 1 92.5 30 ARG B C 1
ATOM 2601 O O . ARG B 1 30 ? -31.828 26.703 -12.086 1 92.5 30 ARG B O 1
ATOM 2608 N N . LEU B 1 31 ? -30.312 25.453 -13.125 1 90 31 LEU B N 1
ATOM 2609 C CA . LEU B 1 31 ? -29.781 24.938 -11.867 1 90 31 LEU B CA 1
ATOM 2610 C C . LEU B 1 31 ? -29.141 26.047 -11.047 1 90 31 LEU B C 1
ATOM 2612 O O . LEU B 1 31 ? -29.312 26.094 -9.828 1 90 31 LEU B O 1
ATOM 2616 N N . ARG B 1 32 ? -28.453 26.906 -11.664 1 86 32 ARG B N 1
ATOM 2617 C CA . ARG B 1 32 ? -27.844 28.062 -11.008 1 86 32 ARG B CA 1
ATOM 2618 C C . ARG B 1 32 ? -28.906 28.969 -10.398 1 86 32 ARG B C 1
ATOM 2620 O O . ARG B 1 32 ? -28.75 29.453 -9.281 1 86 32 ARG B O 1
ATOM 2627 N N . ASP B 1 33 ? -29.891 29.156 -11.141 1 87.88 33 ASP B N 1
ATOM 2628 C CA . ASP B 1 33 ? -31 29.984 -10.688 1 87.88 33 ASP B CA 1
ATOM 2629 C C . ASP B 1 33 ? -31.672 29.391 -9.453 1 87.88 33 ASP B C 1
ATOM 2631 O O . ASP B 1 33 ? -32.25 30.109 -8.648 1 87.88 33 ASP B O 1
ATOM 2635 N N . GLN B 1 34 ? -31.609 28.125 -9.406 1 87.38 34 GLN B N 1
ATOM 2636 C CA . GLN B 1 34 ? -32.219 27.422 -8.281 1 87.38 34 GLN B CA 1
ATOM 2637 C C . GLN B 1 34 ? -31.203 27.188 -7.164 1 87.38 34 GLN B C 1
ATOM 2639 O O . GLN B 1 34 ? -31.422 26.359 -6.281 1 87.38 34 GLN B O 1
ATOM 2644 N N . GLU B 1 35 ? -30 27.719 -7.328 1 83.62 35 GLU B N 1
ATOM 2645 C CA . GLU B 1 35 ? -28.953 27.734 -6.316 1 83.62 35 GLU B CA 1
ATOM 2646 C C . GLU B 1 35 ? -28.359 26.328 -6.121 1 83.62 35 GLU B C 1
ATOM 2648 O O . GLU B 1 35 ? -27.984 25.969 -5.008 1 83.62 35 GLU B O 1
ATOM 2653 N N . THR B 1 36 ? -28.375 25.625 -7.07 1 84.25 36 THR B N 1
ATOM 2654 C CA . THR B 1 36 ? -27.703 24.328 -7.121 1 84.25 36 THR B CA 1
ATOM 2655 C C . THR B 1 36 ? -26.859 24.203 -8.383 1 84.25 36 THR B C 1
ATOM 2657 O O . THR B 1 36 ? -27.188 23.406 -9.273 1 84.25 36 THR B O 1
ATOM 2660 N N . PRO B 1 37 ? -25.922 24.984 -8.438 1 86.62 37 PRO B N 1
ATOM 2661 C CA . PRO B 1 37 ? -25.203 25.094 -9.711 1 86.62 37 PRO B CA 1
ATOM 2662 C C . PRO B 1 37 ? -24.453 23.797 -10.07 1 86.62 37 PRO B C 1
ATOM 2664 O O . PRO B 1 37 ? -23.875 23.156 -9.195 1 86.62 37 PRO B O 1
ATOM 2667 N N . VAL B 1 38 ? -24.5 23.391 -11.32 1 85.5 38 VAL B N 1
ATOM 2668 C CA . VAL B 1 38 ? -23.719 22.344 -11.984 1 85.5 38 VAL B CA 1
ATOM 2669 C C . VAL B 1 38 ? -23.25 22.844 -13.344 1 85.5 38 VAL B C 1
ATOM 2671 O O . VAL B 1 38 ? -24.031 23.391 -14.125 1 85.5 38 VAL B O 1
ATOM 2674 N N . SER B 1 39 ? -22.047 22.672 -13.586 1 82.38 39 SER B N 1
ATOM 2675 C CA . SER B 1 39 ? -21.484 23.141 -14.844 1 82.38 39 SER B CA 1
ATOM 2676 C C . SER B 1 39 ? -21.953 22.297 -16.016 1 82.38 39 SER B C 1
ATOM 2678 O O . SER B 1 39 ? -22.344 21.141 -15.844 1 82.38 39 SER B O 1
ATOM 2680 N N . VAL B 1 40 ? -21.844 22.891 -17.219 1 84.12 40 VAL B N 1
ATOM 2681 C CA . VAL B 1 40 ? -22.188 22.203 -18.453 1 84.12 40 VAL B CA 1
ATOM 2682 C C . VAL B 1 40 ? -21.297 20.984 -18.641 1 84.12 40 VAL B C 1
ATOM 2684 O O . VAL B 1 40 ? -21.766 19.922 -19.047 1 84.12 40 VAL B O 1
ATOM 2687 N N . SER B 1 41 ? -20.109 21.188 -18.281 1 79.06 41 SER B N 1
ATOM 2688 C CA . SER B 1 41 ? -19.172 20.062 -18.406 1 79.06 41 SER B CA 1
ATOM 2689 C C . SER B 1 41 ? -19.578 18.906 -17.5 1 79.06 41 SER B C 1
ATOM 2691 O O . SER B 1 41 ? -19.547 17.75 -17.922 1 79.06 41 SER B O 1
ATOM 2693 N N . ALA B 1 42 ? -19.922 19.25 -16.344 1 81.69 42 ALA B N 1
ATOM 2694 C CA . ALA B 1 42 ? -20.344 18.203 -15.406 1 81.69 42 ALA B CA 1
ATOM 2695 C C . ALA B 1 42 ? -21.594 17.484 -15.898 1 81.69 42 ALA B C 1
ATOM 2697 O O . ALA B 1 42 ? -21.672 16.266 -15.836 1 81.69 42 ALA B O 1
ATOM 2698 N N . LEU B 1 43 ? -22.531 18.203 -16.344 1 87.56 43 LEU B N 1
ATOM 2699 C CA . LEU B 1 43 ? -23.75 17.641 -16.891 1 87.56 43 LEU B CA 1
ATOM 2700 C C . LEU B 1 43 ? -23.453 16.734 -18.078 1 87.56 43 LEU B C 1
ATOM 2702 O O . LEU B 1 43 ? -24.031 15.664 -18.219 1 87.56 43 LEU B O 1
ATOM 2706 N N . SER B 1 44 ? -22.531 17.188 -18.891 1 81.5 44 SER B N 1
ATOM 2707 C CA . SER B 1 44 ? -22.109 16.406 -20.047 1 81.5 44 SER B CA 1
ATOM 2708 C C . SER B 1 44 ? -21.484 15.086 -19.609 1 81.5 44 SER B C 1
ATOM 2710 O O . SER B 1 44 ? -21.797 14.023 -20.141 1 81.5 44 SER B O 1
ATOM 2712 N N . TYR B 1 45 ? -20.734 15.172 -18.609 1 78.5 45 TYR B N 1
ATOM 2713 C CA . TYR B 1 45 ? -20.078 13.984 -18.094 1 78.5 45 TYR B CA 1
ATOM 2714 C C . TYR B 1 45 ? -21.094 13.016 -17.5 1 78.5 45 TYR B C 1
ATOM 2716 O O . TYR B 1 45 ? -20.984 11.797 -17.672 1 78.5 45 TYR B O 1
ATOM 2724 N N . TRP B 1 46 ? -22.047 13.625 -16.781 1 82.88 46 TRP B N 1
ATOM 2725 C CA . TRP B 1 46 ? -23.078 12.789 -16.172 1 82.88 46 TRP B CA 1
ATOM 2726 C C . TRP B 1 46 ? -23.859 12.039 -17.25 1 82.88 46 TRP B C 1
ATOM 2728 O O . TRP B 1 46 ? -24.062 10.828 -17.156 1 82.88 46 TRP B O 1
ATOM 2738 N N . GLN B 1 47 ? -24.312 12.75 -18.234 1 85.69 47 GLN B N 1
ATOM 2739 C CA . GLN B 1 47 ? -25.188 12.141 -19.234 1 85.69 47 GLN B CA 1
ATOM 2740 C C . GLN B 1 47 ? -24.422 11.156 -20.109 1 85.69 47 GLN B C 1
ATOM 2742 O O . GLN B 1 47 ? -25 10.211 -20.656 1 85.69 47 GLN B O 1
ATOM 2747 N N . ASN B 1 48 ? -23.156 11.375 -20.188 1 76.06 48 ASN B N 1
ATOM 2748 C CA . ASN B 1 48 ? -22.328 10.469 -20.969 1 76.06 48 ASN B CA 1
ATOM 2749 C C . ASN B 1 48 ? -21.828 9.297 -20.141 1 76.06 48 ASN B C 1
ATOM 2751 O O . ASN B 1 48 ? -21.125 8.43 -20.656 1 76.06 48 ASN B O 1
ATOM 2755 N N . GLY B 1 49 ? -22.219 9.328 -18.844 1 69.38 49 GLY B N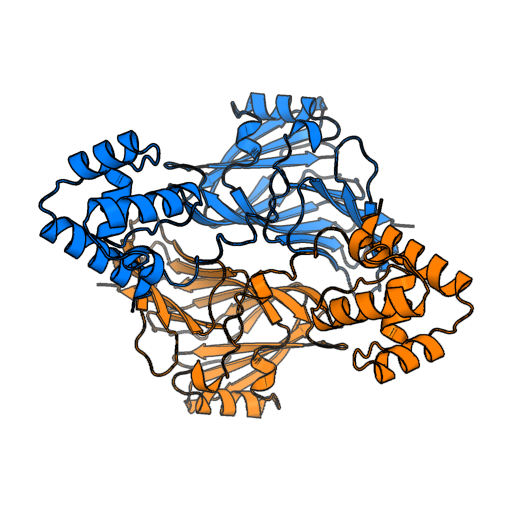 1
ATOM 2756 C CA . GLY B 1 49 ? -21.891 8.219 -17.953 1 69.38 49 GLY B CA 1
ATOM 2757 C C . GLY B 1 49 ? -20.438 8.227 -17.516 1 69.38 49 GLY B C 1
ATOM 2758 O O . GLY B 1 49 ? -19.922 7.215 -17.031 1 69.38 49 GLY B O 1
ATOM 2759 N N . GLU B 1 50 ? -19.891 9.336 -17.781 1 66.19 50 GLU B N 1
ATOM 2760 C CA . GLU B 1 50 ? -18.469 9.461 -17.469 1 66.19 50 GLU B CA 1
ATOM 2761 C C . GLU B 1 50 ? -18.25 9.672 -15.977 1 66.19 50 GLU B C 1
ATOM 2763 O O . GLU B 1 50 ? -17.203 9.297 -15.438 1 66.19 50 GLU B O 1
ATOM 2768 N N . ASN B 1 51 ? -19.141 10.43 -15.375 1 70.25 51 ASN B N 1
ATOM 2769 C CA . ASN B 1 51 ? -19.188 10.609 -13.922 1 70.25 51 ASN B CA 1
ATOM 2770 C C . ASN B 1 51 ? -20.609 10.688 -13.406 1 70.25 51 ASN B C 1
ATOM 2772 O O . ASN B 1 51 ? -21.562 10.734 -14.195 1 70.25 51 ASN B O 1
ATOM 2776 N N . ARG B 1 52 ? -20.781 10.5 -12.078 1 71.44 52 ARG B N 1
ATOM 2777 C CA . ARG B 1 52 ? -22.094 10.641 -11.453 1 71.44 52 ARG B CA 1
ATOM 2778 C C . ARG B 1 52 ? -22.047 11.617 -10.281 1 71.44 52 ARG B C 1
ATOM 2780 O O . ARG B 1 52 ? -20.984 11.82 -9.68 1 71.44 52 ARG B O 1
ATOM 2787 N N . PRO B 1 53 ? -23.125 12.234 -10.156 1 71.94 53 PRO B N 1
ATOM 2788 C CA . PRO B 1 53 ? -23.172 13.117 -8.992 1 71.94 53 PRO B CA 1
ATOM 2789 C C . PRO B 1 53 ? -22.969 12.367 -7.676 1 71.94 53 PRO B C 1
ATOM 2791 O O . PRO B 1 53 ? -23.594 11.336 -7.445 1 71.94 53 PRO B O 1
ATOM 2794 N N . GLU B 1 54 ? -21.922 12.852 -6.883 1 65.5 54 GLU B N 1
ATOM 2795 C CA . GLU B 1 54 ? -21.609 12.172 -5.629 1 65.5 54 GLU B CA 1
ATOM 2796 C C . GLU B 1 54 ? -21.672 13.133 -4.445 1 65.5 54 GLU B C 1
ATOM 2798 O O . GLU B 1 54 ? -22.062 12.75 -3.344 1 65.5 54 GLU B O 1
ATOM 2803 N N . ARG B 1 55 ? -21.281 14.352 -4.559 1 61.41 55 ARG B N 1
ATOM 2804 C CA . ARG B 1 55 ? -21.281 15.367 -3.51 1 61.41 55 ARG B CA 1
ATOM 2805 C C . ARG B 1 55 ? -22.703 15.789 -3.164 1 61.41 55 ARG B C 1
ATOM 2807 O O . ARG B 1 55 ? -23.609 15.695 -4 1 61.41 55 ARG B O 1
ATOM 2814 N N . ALA B 1 56 ? -22.734 16.203 -1.877 1 62.78 56 ALA B N 1
ATOM 2815 C CA . ALA B 1 56 ? -24.031 16.656 -1.405 1 62.78 56 ALA B CA 1
ATOM 2816 C C . ALA B 1 56 ? -24.594 17.75 -2.312 1 62.78 56 ALA B C 1
ATOM 2818 O O . ALA B 1 56 ? -25.781 17.75 -2.633 1 62.78 56 ALA B O 1
ATOM 2819 N N . SER B 1 57 ? -23.75 18.531 -2.711 1 72.25 57 SER B N 1
ATOM 2820 C CA . SER B 1 57 ? -24.203 19.625 -3.562 1 72.25 57 SER B CA 1
ATOM 2821 C C . SER B 1 57 ? -24.672 19.109 -4.918 1 72.25 57 SER B C 1
ATOM 2823 O O . SER B 1 57 ? -25.688 19.594 -5.453 1 72.25 57 SER B O 1
ATOM 2825 N N . SER B 1 58 ? -24 18.062 -5.359 1 76.44 58 SER B N 1
ATOM 2826 C CA . SER B 1 58 ? -24.391 17.469 -6.637 1 76.44 58 SER B CA 1
ATOM 2827 C C . SER B 1 58 ? -25.688 16.688 -6.512 1 76.44 58 SER B C 1
ATOM 2829 O O . SER B 1 58 ? -26.516 16.672 -7.43 1 76.44 58 SER B O 1
ATOM 2831 N N . LEU B 1 59 ? -25.734 16.109 -5.434 1 75 59 LEU B N 1
ATOM 2832 C CA . LEU B 1 59 ? -26.969 15.375 -5.195 1 75 59 LEU B CA 1
ATOM 2833 C C . LEU B 1 59 ? -28.156 16.328 -5.07 1 75 59 LEU B C 1
ATOM 2835 O O . LEU B 1 59 ? -29.25 16.031 -5.566 1 75 59 LEU B O 1
ATOM 2839 N N . ALA B 1 60 ? -27.906 17.391 -4.391 1 78.5 60 ALA B N 1
ATOM 2840 C CA . ALA B 1 60 ? -28.922 18.422 -4.324 1 78.5 60 ALA B CA 1
ATOM 2841 C C . ALA B 1 60 ? -29.281 18.938 -5.715 1 78.5 60 ALA B C 1
ATOM 2843 O O . ALA B 1 60 ? -30.453 19.172 -6.023 1 78.5 60 ALA B O 1
ATOM 2844 N N . ALA B 1 61 ? -28.344 19.031 -6.527 1 87.12 61 ALA B N 1
ATOM 2845 C CA . ALA B 1 61 ? -28.562 19.484 -7.898 1 87.12 61 ALA B CA 1
ATOM 2846 C C . ALA B 1 61 ? -29.328 18.453 -8.703 1 87.12 61 ALA B C 1
ATOM 2848 O O . ALA B 1 61 ? -30.125 18.797 -9.578 1 87.12 61 ALA B O 1
ATOM 2849 N N . LEU B 1 62 ? -29.078 17.25 -8.359 1 84.81 62 LEU B N 1
ATOM 2850 C CA . LEU B 1 62 ? -29.766 16.172 -9.07 1 84.81 62 LEU B CA 1
ATOM 2851 C C . LEU B 1 62 ? -31.266 16.203 -8.773 1 84.81 62 LEU B C 1
ATOM 2853 O O . LEU B 1 62 ? -32.094 15.945 -9.672 1 84.81 62 LEU B O 1
ATOM 2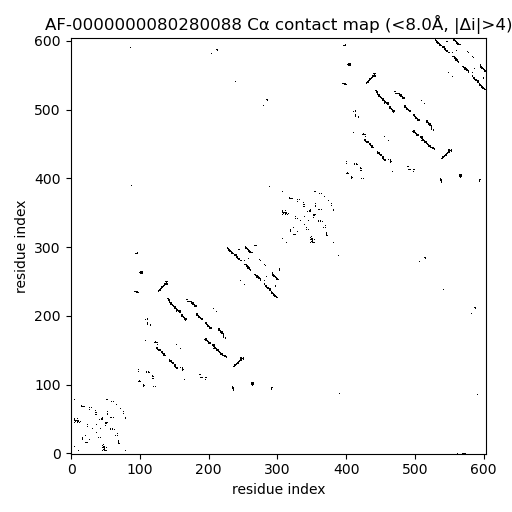857 N N . THR B 1 63 ? -31.531 16.5 -7.547 1 84.62 63 THR B N 1
ATOM 2858 C CA . THR B 1 63 ? -32.938 16.656 -7.188 1 84.62 63 THR B CA 1
ATOM 2859 C C . THR B 1 63 ? -33.562 17.797 -7.969 1 84.62 63 THR B C 1
ATOM 2861 O O . THR B 1 63 ? -34.688 17.672 -8.484 1 84.62 63 THR B O 1
ATOM 2864 N N . ALA B 1 64 ? -32.906 18.859 -8.055 1 89.12 64 ALA B N 1
ATOM 2865 C CA . ALA B 1 64 ? -33.375 19.984 -8.844 1 89.12 64 ALA B CA 1
ATOM 2866 C C . ALA B 1 64 ? -33.469 19.625 -10.328 1 89.12 64 ALA B C 1
ATOM 2868 O O . ALA B 1 64 ? -34.375 20.047 -11.031 1 89.12 64 ALA B O 1
ATOM 2869 N N . LEU B 1 65 ? -32.562 18.781 -10.742 1 90.38 65 LEU B N 1
ATOM 2870 C CA . LEU B 1 65 ? -32.469 18.344 -12.133 1 90.38 65 LEU B CA 1
ATOM 2871 C C . LEU B 1 65 ? -33.688 17.484 -12.5 1 90.38 65 LEU B C 1
ATOM 2873 O O . LEU B 1 65 ? -34.219 17.594 -13.594 1 90.38 65 LEU B O 1
ATOM 2877 N N . GLU B 1 66 ? -34 16.703 -11.648 1 90.94 66 GLU B N 1
ATOM 2878 C CA . GLU B 1 66 ? -35.219 15.906 -11.875 1 90.94 66 GLU B CA 1
ATOM 2879 C C . GLU B 1 66 ? -36.406 16.797 -12.109 1 90.94 66 GLU B C 1
ATOM 2881 O O . GLU B 1 66 ? -37.219 16.531 -13.008 1 90.94 66 GLU B O 1
ATOM 2886 N N . THR B 1 67 ? -36.531 17.844 -11.359 1 89.19 67 THR B N 1
ATOM 2887 C CA . THR B 1 67 ? -37.625 18.797 -11.508 1 89.19 67 THR B CA 1
ATOM 2888 C C . THR B 1 67 ? -37.5 19.547 -12.828 1 89.19 67 THR B C 1
ATOM 2890 O O . THR B 1 67 ? -38.5 19.688 -13.555 1 89.19 67 THR B O 1
ATOM 2893 N N . ILE B 1 68 ? -36.406 19.922 -13.141 1 91.81 68 ILE B N 1
ATOM 2894 C CA . ILE B 1 68 ? -36.156 20.703 -14.352 1 91.81 68 ILE B CA 1
ATOM 2895 C C . ILE B 1 68 ? -36.469 19.859 -15.586 1 91.81 68 ILE B C 1
ATOM 2897 O O . ILE B 1 68 ? -37.031 20.359 -16.562 1 91.81 68 ILE B O 1
ATOM 2901 N N . LEU B 1 69 ? -36.219 18.594 -15.484 1 91.56 69 LEU B N 1
ATOM 2902 C CA . LEU B 1 69 ? -36.375 17.719 -16.641 1 91.56 69 LEU B CA 1
ATOM 2903 C C . LEU B 1 69 ? -37.719 17.031 -16.625 1 91.56 69 LEU B C 1
ATOM 2905 O O . LEU B 1 69 ? -38 16.203 -17.484 1 91.56 69 LEU B O 1
ATOM 2909 N N . GLY B 1 70 ? -38.5 17.312 -15.609 1 89.69 70 GLY B N 1
ATOM 2910 C CA . GLY B 1 70 ? -39.875 16.797 -15.562 1 89.69 70 GLY B CA 1
ATOM 2911 C C . GLY B 1 70 ? -39.938 15.32 -15.195 1 89.69 70 GLY B C 1
ATOM 2912 O O . GLY B 1 70 ? -40.781 14.586 -15.688 1 89.69 70 GLY B O 1
ATOM 2913 N N . GLN B 1 71 ? -38.969 15.008 -14.508 1 84.94 71 GLN B N 1
ATOM 2914 C CA . GLN B 1 71 ? -38.938 13.617 -14.07 1 84.94 71 GLN B CA 1
ATOM 2915 C C . GLN B 1 71 ? -39.656 13.445 -12.727 1 84.94 71 GLN B C 1
ATOM 2917 O O . GLN B 1 71 ? -39.75 14.398 -11.953 1 84.94 71 GLN B O 1
ATOM 2922 N N . ARG B 1 72 ? -40.219 12.227 -12.477 1 83.81 72 ARG B N 1
ATOM 2923 C CA . ARG B 1 72 ? -40.719 11.906 -11.148 1 83.81 72 ARG B CA 1
ATOM 2924 C C . ARG B 1 72 ? -39.594 12.039 -10.102 1 83.81 72 ARG B C 1
ATOM 2926 O O . ARG B 1 72 ? -38.438 11.766 -10.391 1 83.81 72 ARG B O 1
ATOM 2933 N N . PRO B 1 73 ? -39.969 12.438 -8.883 1 79.12 73 PRO B N 1
ATOM 2934 C CA . PRO B 1 73 ? -38.938 12.469 -7.812 1 79.12 73 PRO B CA 1
ATOM 2935 C C . PRO B 1 73 ? -38.25 11.125 -7.629 1 79.12 73 PRO B C 1
ATOM 2937 O O . PRO B 1 73 ? -38.875 10.07 -7.738 1 79.12 73 PRO B O 1
ATOM 2940 N N . GLU B 1 74 ? -36.844 11.156 -7.605 1 77 74 GLU B N 1
ATOM 2941 C CA . GLU B 1 74 ? -35.969 10.047 -7.277 1 77 74 GLU B CA 1
ATOM 2942 C C . GLU B 1 74 ? -35.719 9.156 -8.492 1 77 74 GLU B C 1
ATOM 2944 O O . GLU B 1 74 ? -35.188 8.055 -8.367 1 77 74 GLU B O 1
ATOM 2949 N N . THR B 1 75 ? -36.219 9.586 -9.664 1 80.5 75 THR B N 1
ATOM 2950 C CA . THR B 1 75 ? -35.969 8.805 -10.875 1 80.5 75 THR B CA 1
ATOM 2951 C C . THR B 1 75 ? -34.5 8.719 -11.172 1 80.5 75 THR B C 1
ATOM 2953 O O . THR B 1 75 ? -33.969 7.633 -11.43 1 80.5 75 THR B O 1
ATOM 2956 N N . LEU B 1 76 ? -33.812 9.867 -11.188 1 83 76 LEU B N 1
ATOM 2957 C CA . LEU B 1 76 ? -32.375 9.898 -11.461 1 83 76 LEU B CA 1
ATOM 2958 C C . LEU B 1 76 ? -31.562 9.586 -10.203 1 83 76 LEU B C 1
ATOM 2960 O O . LEU B 1 76 ? -30.609 8.812 -10.25 1 83 76 LEU B O 1
ATOM 2964 N N . THR B 1 77 ? -31.969 10.203 -9.148 1 77.12 77 THR B N 1
ATOM 2965 C CA . THR B 1 77 ? -31.281 9.992 -7.875 1 77.12 77 THR B CA 1
ATOM 2966 C C . THR B 1 77 ? -31.328 8.523 -7.477 1 77.12 77 THR B C 1
ATOM 2968 O O . THR B 1 77 ? -30.391 8 -6.883 1 77.12 77 THR B O 1
ATOM 2971 N N . GLY B 1 78 ? -32.406 7.922 -7.793 1 71.75 78 GLY B N 1
ATOM 2972 C CA . GLY B 1 78 ? -32.562 6.508 -7.5 1 71.75 78 GLY B CA 1
ATOM 2973 C C . GLY B 1 78 ? -31.641 5.617 -8.297 1 71.75 78 GLY B C 1
ATOM 2974 O O . GLY B 1 78 ? -31.328 4.496 -7.891 1 71.75 78 GLY B O 1
ATOM 2975 N N . LEU B 1 79 ? -31.375 6.078 -9.484 1 68.19 79 LEU B N 1
ATOM 2976 C CA . LEU B 1 79 ? -30.5 5.309 -10.375 1 68.19 79 LEU B CA 1
ATOM 2977 C C . LEU B 1 79 ? -29.047 5.426 -9.945 1 68.19 79 LEU B C 1
ATOM 2979 O O . LEU B 1 79 ? -28.188 4.684 -10.438 1 68.19 79 LEU B O 1
ATOM 2983 N N . LEU B 1 80 ? -28.828 6.5 -9.305 1 65.94 80 LEU B N 1
ATOM 2984 C CA . LEU B 1 80 ? -27.453 6.695 -8.844 1 65.94 80 LEU B CA 1
ATOM 2985 C C . LEU B 1 80 ? -27.062 5.59 -7.871 1 65.94 80 LEU B C 1
ATOM 2987 O O . LEU B 1 80 ? -25.859 5.309 -7.707 1 65.94 80 LEU B O 1
ATOM 2991 N N . GLY B 1 81 ? -27.906 4.523 -7.855 1 50.16 81 GLY B N 1
ATOM 2992 C CA . GLY B 1 81 ? -27.609 3.482 -6.883 1 50.16 81 GLY B CA 1
ATOM 2993 C C . GLY B 1 81 ? -27.109 4.027 -5.559 1 50.16 81 GLY B C 1
ATOM 2994 O O . GLY B 1 81 ? -27.047 5.242 -5.367 1 50.16 81 GLY B O 1
ATOM 2995 N N . PRO B 1 82 ? -26.969 3.182 -4.609 1 41.31 82 PRO B N 1
ATOM 2996 C CA . PRO B 1 82 ? -26.5 3.707 -3.322 1 41.31 82 PRO B CA 1
ATOM 2997 C C . PRO B 1 82 ? -25.312 4.66 -3.471 1 41.31 82 PRO B C 1
ATOM 2999 O O . PRO B 1 82 ? -24.547 4.555 -4.434 1 41.31 82 PRO B O 1
ATOM 3002 N N . ARG B 1 83 ? -25.516 5.91 -3.049 1 39.75 83 ARG B N 1
ATOM 3003 C CA . ARG B 1 83 ? -24.406 6.863 -2.949 1 39.75 83 ARG B CA 1
ATOM 3004 C C . ARG B 1 83 ? -23.062 6.141 -2.945 1 39.75 83 ARG B C 1
ATOM 3006 O O . ARG B 1 83 ? -22.891 5.148 -2.234 1 39.75 83 ARG B O 1
ATOM 3013 N N . ARG B 1 84 ? -22.547 6.031 -4.156 1 36.34 84 ARG B N 1
ATOM 3014 C CA . ARG B 1 84 ? -21.203 5.551 -3.879 1 36.34 84 ARG B CA 1
ATOM 3015 C C . ARG B 1 84 ? -20.703 6.062 -2.531 1 36.34 84 ARG B C 1
ATOM 3017 O O . ARG B 1 84 ? -20.766 7.266 -2.258 1 36.34 84 ARG B O 1
ATOM 3024 N N . PRO B 1 85 ? -20.703 5.309 -1.542 1 32.44 85 PRO B N 1
ATOM 3025 C CA . PRO B 1 85 ? -20.156 6.008 -0.378 1 32.44 85 PRO B CA 1
ATOM 3026 C C . PRO B 1 85 ? -19.062 7.02 -0.753 1 32.44 85 PRO B C 1
ATOM 3028 O O . PRO B 1 85 ? -18.297 6.793 -1.694 1 32.44 85 PRO B O 1
ATOM 3031 N N . ARG B 1 86 ? -19.328 8.32 -1.095 1 33.59 86 ARG B N 1
ATOM 3032 C CA . ARG B 1 86 ? -18.141 9.141 -0.947 1 33.59 86 ARG B CA 1
ATOM 3033 C C . ARG B 1 86 ? -17.062 8.414 -0.138 1 33.59 86 ARG B C 1
ATOM 3035 O O . ARG B 1 86 ? -17.391 7.715 0.825 1 33.59 86 ARG B O 1
ATOM 3042 N N . GLY B 1 87 ? -16.109 7.898 -0.79 1 33.03 87 GLY B N 1
ATOM 3043 C CA . GLY B 1 87 ? -15.102 7.207 -0.009 1 33.03 87 GLY B CA 1
ATOM 3044 C C . GLY B 1 87 ? -15.047 7.664 1.437 1 33.03 87 GLY B C 1
ATOM 3045 O O . GLY B 1 87 ? -14.758 8.836 1.712 1 33.03 87 GLY B O 1
ATOM 3046 N N . ARG B 1 88 ? -16 7.266 2.223 1 35.19 88 ARG B N 1
ATOM 3047 C CA . ARG B 1 88 ? -16.047 7.473 3.668 1 35.19 88 ARG B CA 1
ATOM 3048 C C . ARG B 1 88 ? -14.648 7.734 4.227 1 35.19 88 ARG B C 1
ATOM 3050 O O . ARG B 1 88 ? -14.484 7.977 5.422 1 35.19 88 ARG B O 1
ATOM 3057 N N . TRP B 1 89 ? -13.773 7.141 3.555 1 37 89 TRP B N 1
ATOM 3058 C CA . TRP B 1 89 ? -12.477 7.605 4.039 1 37 89 TRP B CA 1
ATOM 3059 C C . TRP B 1 89 ? -12.375 9.125 3.955 1 37 89 TRP B C 1
ATOM 3061 O O . TRP B 1 89 ? -11.617 9.75 4.703 1 37 89 TRP B O 1
ATOM 3071 N N . THR B 1 90 ? -13.047 9.695 2.979 1 37.59 90 THR B N 1
ATOM 3072 C CA . THR B 1 90 ? -12.969 11.148 2.93 1 37.59 90 THR B CA 1
ATOM 3073 C C . THR B 1 90 ? -13.641 11.766 4.156 1 37.59 90 THR B C 1
ATOM 3075 O O . THR B 1 90 ? -13.227 12.828 4.625 1 37.59 90 THR B O 1
ATOM 3078 N N . LEU B 1 91 ? -14.844 11.195 4.543 1 36.28 91 LEU B N 1
ATOM 3079 C CA . LEU B 1 91 ? -15.656 11.984 5.469 1 36.28 91 LEU B CA 1
ATOM 3080 C C . LEU B 1 91 ? -15.102 11.898 6.883 1 36.28 91 LEU B C 1
ATOM 3082 O O . LEU B 1 91 ? -15.453 12.719 7.742 1 36.28 91 LEU B O 1
ATOM 3086 N N . ARG B 1 92 ? -14.812 10.625 7.297 1 41.84 92 ARG B N 1
ATOM 3087 C CA . ARG B 1 92 ? -14.312 10.859 8.648 1 41.84 92 ARG B CA 1
ATOM 3088 C C . ARG B 1 92 ? -13.078 11.75 8.633 1 41.84 92 ARG B C 1
ATOM 3090 O O . ARG B 1 92 ? -11.953 11.258 8.633 1 41.84 92 ARG B O 1
ATOM 3097 N N . GLY B 1 93 ? -12.852 12.422 7.648 1 44 93 GLY B N 1
ATOM 3098 C CA . GLY B 1 93 ? -11.945 13.492 7.25 1 44 93 GLY B CA 1
ATOM 3099 C C . GLY B 1 93 ? -11.5 14.359 8.406 1 44 93 GLY B C 1
ATOM 3100 O O . GLY B 1 93 ? -12.227 15.25 8.844 1 44 93 GLY B O 1
ATOM 3101 N N . GLY B 1 94 ? -11.023 13.789 9.234 1 53.31 94 GLY B N 1
ATOM 3102 C CA . GLY B 1 94 ? -10.383 14.836 10.016 1 53.31 94 GLY B CA 1
ATOM 3103 C C . GLY B 1 94 ? -9.789 15.938 9.156 1 53.31 94 GLY B C 1
ATOM 3104 O O . GLY B 1 94 ? -9.555 15.75 7.961 1 53.31 94 GLY B O 1
ATOM 3105 N N . ALA B 1 95 ? -10.062 17.109 9.398 1 68.31 95 ALA B N 1
ATOM 3106 C CA . ALA B 1 95 ? -9.594 18.312 8.719 1 68.31 95 ALA B CA 1
ATOM 3107 C C . ALA B 1 95 ? -8.102 18.234 8.445 1 68.31 95 ALA B C 1
ATOM 3109 O O . ALA B 1 95 ? -7.348 17.641 9.219 1 68.31 95 ALA B O 1
ATOM 3110 N N . ALA B 1 96 ? -7.766 18.375 7.168 1 80.5 96 ALA B N 1
ATOM 3111 C CA . ALA B 1 96 ? -6.363 18.594 6.828 1 80.5 96 ALA B CA 1
ATOM 3112 C C . ALA B 1 96 ? -5.68 19.5 7.844 1 80.5 96 ALA B C 1
ATOM 3114 O O . ALA B 1 96 ? -6.328 20.359 8.445 1 80.5 96 ALA B O 1
ATOM 3115 N N . LEU B 1 97 ? -4.488 19.172 8.18 1 86.44 97 LEU B N 1
ATOM 3116 C CA . LEU B 1 97 ? -3.662 20.031 9.016 1 86.44 97 LEU B CA 1
ATOM 3117 C C . LEU B 1 97 ? -2.621 20.766 8.18 1 86.44 97 LEU B C 1
ATOM 3119 O O . LEU B 1 97 ? -1.993 20.172 7.301 1 86.44 97 LEU B O 1
ATOM 3123 N N . PRO B 1 98 ? -2.543 22.062 8.492 1 84.81 98 PRO B N 1
ATOM 3124 C CA . PRO B 1 98 ? -1.425 22.75 7.848 1 84.81 98 PRO B CA 1
ATOM 3125 C C . PRO B 1 98 ? -0.064 22.234 8.312 1 84.81 98 PRO B C 1
ATOM 3127 O O . PRO B 1 98 ? 0.06 21.734 9.43 1 84.81 98 PRO B O 1
ATOM 3130 N N . TYR B 1 99 ? 0.881 22.375 7.441 1 84.44 99 TYR B N 1
ATOM 3131 C CA . TYR B 1 99 ? 2.207 21.828 7.699 1 84.44 99 TYR B CA 1
ATOM 3132 C C . TYR B 1 99 ? 2.785 22.375 9 1 84.44 99 TYR B C 1
ATOM 3134 O O . TYR B 1 99 ? 3.521 21.672 9.703 1 84.44 99 TYR B O 1
ATOM 3142 N N . ASP B 1 100 ? 2.498 23.625 9.281 1 87.06 100 ASP B N 1
ATOM 3143 C CA . ASP B 1 100 ? 3.105 24.281 10.438 1 87.06 100 ASP B CA 1
ATOM 3144 C C . ASP B 1 100 ? 2.518 23.75 11.742 1 87.06 100 ASP B C 1
ATOM 3146 O O . ASP B 1 100 ? 3.047 24.016 12.82 1 87.06 100 ASP B O 1
ATOM 3150 N N . GLN B 1 101 ? 1.497 22.969 11.609 1 86.94 101 GLN B N 1
ATOM 3151 C CA . GLN B 1 101 ? 0.93 22.312 12.789 1 86.94 101 GLN B CA 1
ATOM 3152 C C . GLN B 1 101 ? 1.456 20.891 12.945 1 86.94 101 GLN B C 1
ATOM 3154 O O . GLN B 1 101 ? 1.309 20.281 14 1 86.94 101 GLN B O 1
ATOM 3159 N N . VAL B 1 102 ? 2.01 20.406 11.93 1 88.31 102 VAL B N 1
ATOM 3160 C CA . VAL B 1 102 ? 2.449 19.016 11.938 1 88.31 102 VAL B CA 1
ATOM 3161 C C . VAL B 1 102 ? 3.914 18.938 12.359 1 88.31 102 VAL B C 1
ATOM 3163 O O . VAL B 1 102 ? 4.297 18.047 13.133 1 88.31 102 VAL B O 1
ATOM 3166 N N . TRP B 1 103 ? 4.688 19.875 11.953 1 88.88 103 TRP B N 1
ATOM 3167 C CA . TRP B 1 103 ? 6.125 19.844 12.227 1 88.88 103 TRP B CA 1
ATOM 3168 C C . TRP B 1 103 ? 6.461 20.625 13.492 1 88.88 103 TRP B C 1
ATOM 3170 O O . TRP B 1 103 ? 5.891 21.688 13.742 1 88.88 103 TRP B O 1
ATOM 3180 N N . ARG B 1 104 ? 7.414 20.125 14.195 1 83.56 104 ARG B N 1
ATOM 3181 C CA . ARG B 1 104 ? 7.875 20.812 15.398 1 83.56 104 ARG B CA 1
ATOM 3182 C C . ARG B 1 104 ? 8.602 22.109 15.047 1 83.56 104 ARG B C 1
ATOM 3184 O O . ARG B 1 104 ? 8.461 23.109 15.742 1 83.56 104 ARG B O 1
ATOM 3191 N N . ARG B 1 105 ? 9.344 22.047 13.977 1 87 105 ARG B N 1
ATOM 3192 C CA . ARG B 1 105 ? 10.078 23.203 13.477 1 87 105 ARG B CA 1
ATOM 3193 C C . ARG B 1 105 ? 9.734 23.484 12.023 1 87 105 ARG B C 1
ATOM 3195 O O . ARG B 1 105 ? 10.555 23.266 11.125 1 87 105 ARG B O 1
ATOM 3202 N N . PRO B 1 106 ? 8.555 24 11.844 1 88.38 106 PRO B N 1
ATOM 3203 C CA . PRO B 1 106 ? 8.062 24.188 10.477 1 88.38 106 PRO B CA 1
ATOM 3204 C C . PRO B 1 106 ? 8.914 25.141 9.656 1 88.38 106 PRO B C 1
ATOM 3206 O O . PRO B 1 106 ? 8.984 25.016 8.43 1 88.38 106 PRO B O 1
ATOM 3209 N N . GLU B 1 107 ? 9.578 26.062 10.32 1 88.94 107 GLU B N 1
ATOM 3210 C CA . GLU B 1 107 ? 10.406 27.047 9.617 1 88.94 107 GLU B CA 1
ATOM 3211 C C . GLU B 1 107 ? 11.555 26.359 8.883 1 88.94 107 GLU B C 1
ATOM 3213 O O . GLU B 1 107 ? 11.977 26.828 7.82 1 88.94 107 GLU B O 1
ATOM 3218 N N . GLU B 1 108 ? 12.062 25.344 9.445 1 88.69 108 GLU B N 1
ATOM 3219 C CA . GLU B 1 108 ? 13.148 24.609 8.805 1 88.69 108 GLU B CA 1
ATOM 3220 C C . GLU B 1 108 ? 12.672 23.922 7.523 1 88.69 108 GLU B C 1
ATOM 3222 O O . GLU B 1 108 ? 13.398 23.906 6.523 1 88.69 108 GLU B O 1
ATOM 3227 N N . VAL B 1 109 ? 11.477 23.422 7.594 1 89 109 VAL B N 1
ATOM 3228 C CA . VAL B 1 109 ? 10.883 22.781 6.422 1 89 109 VAL B CA 1
ATOM 3229 C C . VAL B 1 109 ? 10.617 23.828 5.344 1 89 109 VAL B C 1
ATOM 3231 O O . VAL B 1 109 ? 10.953 23.625 4.176 1 89 109 VAL B O 1
ATOM 3234 N N . ALA B 1 110 ? 10.078 24.906 5.789 1 90 110 ALA B N 1
ATOM 3235 C CA . ALA B 1 110 ? 9.773 25.984 4.855 1 90 110 ALA B CA 1
ATOM 3236 C C . ALA B 1 110 ? 11.039 26.484 4.164 1 90 110 ALA B C 1
ATOM 3238 O O . ALA B 1 110 ? 11.039 26.734 2.957 1 90 110 ALA B O 1
ATOM 3239 N N . ARG B 1 111 ? 12.07 26.578 4.891 1 90.94 111 ARG B N 1
ATOM 3240 C CA . ARG B 1 111 ? 13.336 27.047 4.336 1 90.94 111 ARG B CA 1
ATOM 3241 C C . ARG B 1 111 ? 13.867 26.078 3.291 1 90.94 111 ARG B C 1
ATOM 3243 O O . ARG B 1 111 ? 14.336 26.484 2.23 1 90.94 111 ARG B O 1
ATOM 3250 N N . ALA B 1 112 ? 13.812 24.844 3.617 1 91.25 112 ALA B N 1
ATOM 3251 C CA . ALA B 1 112 ? 14.281 23.828 2.682 1 91.25 112 ALA B CA 1
ATOM 3252 C C . ALA B 1 112 ? 13.445 23.828 1.406 1 91.25 112 ALA B C 1
ATOM 3254 O O . ALA B 1 112 ? 13.984 23.734 0.302 1 91.25 112 ALA B O 1
ATOM 3255 N N . LEU B 1 113 ? 12.156 23.969 1.558 1 91.94 113 LEU B N 1
ATOM 3256 C CA . LEU B 1 113 ? 11.242 23.984 0.417 1 91.94 113 LEU B CA 1
ATOM 3257 C C . LEU B 1 113 ? 11.5 25.219 -0.456 1 91.94 113 LEU B C 1
ATOM 3259 O O . LEU B 1 113 ? 11.43 25.125 -1.685 1 91.94 113 LEU B O 1
ATOM 3263 N N . ALA B 1 114 ? 11.75 26.266 0.161 1 90.62 114 ALA B N 1
ATOM 3264 C CA . ALA B 1 114 ? 11.992 27.516 -0.562 1 90.62 114 ALA B CA 1
ATOM 3265 C C . ALA B 1 114 ? 13.18 27.375 -1.511 1 90.62 114 ALA B C 1
ATOM 3267 O O . ALA B 1 114 ? 13.188 27.969 -2.596 1 90.62 114 ALA B O 1
ATOM 3268 N N . LYS B 1 115 ? 14.102 26.609 -1.152 1 91.06 115 LYS B N 1
ATOM 3269 C CA . LYS B 1 115 ? 15.273 26.375 -1.996 1 91.06 115 LYS B CA 1
ATOM 3270 C C . LYS B 1 115 ? 14.891 25.625 -3.271 1 91.06 115 LYS B C 1
ATOM 3272 O O . LYS B 1 115 ? 15.656 25.625 -4.242 1 91.06 115 LYS B O 1
ATOM 3277 N N . MET B 1 116 ? 13.75 25 -3.236 1 88.69 116 MET B N 1
ATOM 3278 C CA . MET B 1 116 ? 13.258 24.234 -4.383 1 88.69 116 MET B CA 1
ATOM 3279 C C . MET B 1 116 ? 12.148 25 -5.102 1 88.69 116 MET B C 1
ATOM 3281 O O . MET B 1 116 ? 11.539 24.469 -6.035 1 88.69 116 MET B O 1
ATOM 3285 N N . ALA B 1 117 ? 11.836 26.141 -4.672 1 87.38 117 ALA B N 1
ATOM 3286 C CA . ALA B 1 117 ? 10.719 26.922 -5.195 1 87.38 117 ALA B CA 1
ATOM 3287 C C . ALA B 1 117 ? 9.406 26.156 -5.066 1 87.38 117 ALA B C 1
ATOM 3289 O O . ALA B 1 117 ? 8.594 26.141 -5.996 1 87.38 117 ALA B O 1
ATOM 3290 N N . VAL B 1 118 ? 9.359 25.469 -4.016 1 88.19 118 VAL B N 1
ATOM 3291 C CA . VAL B 1 118 ? 8.148 24.734 -3.65 1 88.19 118 VAL B CA 1
ATOM 3292 C C . VAL B 1 118 ? 7.5 25.375 -2.434 1 88.19 118 VAL B C 1
ATOM 3294 O O . VAL B 1 118 ? 8.188 25.781 -1.491 1 88.19 118 VAL B O 1
ATOM 3297 N N . THR B 1 119 ? 6.23 25.531 -2.523 1 86.44 119 THR B N 1
ATOM 3298 C CA . THR B 1 119 ? 5.508 26.078 -1.384 1 86.44 119 THR B CA 1
ATOM 3299 C C . THR B 1 119 ? 5.039 24.969 -0.449 1 86.44 119 THR B C 1
ATOM 3301 O O . THR B 1 119 ? 4.84 23.828 -0.879 1 86.44 119 THR B O 1
ATOM 3304 N N . PRO B 1 120 ? 4.848 25.312 0.84 1 85 120 PRO B N 1
ATOM 3305 C CA . PRO B 1 120 ? 4.418 24.297 1.806 1 85 120 PRO B CA 1
ATOM 3306 C C . PRO B 1 120 ? 3.092 23.641 1.422 1 85 120 PRO B C 1
ATOM 3308 O O . PRO B 1 120 ? 2.842 22.484 1.783 1 85 120 PRO B O 1
ATOM 3311 N N . ASP B 1 121 ? 2.344 24.312 0.692 1 78.69 121 ASP B N 1
ATOM 3312 C CA . ASP B 1 121 ? 1.062 23.766 0.258 1 78.69 121 ASP B CA 1
ATOM 3313 C C . ASP B 1 121 ? 1.26 22.578 -0.679 1 78.69 121 ASP B C 1
ATOM 3315 O O . ASP B 1 121 ? 0.364 21.75 -0.831 1 78.69 121 ASP B O 1
ATOM 3319 N N . GLU B 1 122 ? 2.41 22.469 -1.23 1 83.19 122 GLU B N 1
ATOM 3320 C CA . GLU B 1 122 ? 2.709 21.406 -2.18 1 83.19 122 GLU B CA 1
ATOM 3321 C C . GLU B 1 122 ? 3.18 20.141 -1.463 1 83.19 122 GLU B C 1
ATOM 3323 O O . GLU B 1 122 ? 3.332 19.094 -2.084 1 83.19 122 GLU B O 1
ATOM 3328 N N . LEU B 1 123 ? 3.256 20.266 -0.24 1 84.19 123 LEU B N 1
ATOM 3329 C CA . LEU B 1 123 ? 3.74 19.125 0.542 1 84.19 123 LEU B CA 1
ATOM 3330 C C . LEU B 1 123 ? 2.746 17.969 0.502 1 84.19 123 LEU B C 1
ATOM 3332 O O . LEU B 1 123 ? 3.133 16.812 0.653 1 84.19 123 LEU B O 1
ATOM 3336 N N . ASP B 1 124 ? 1.54 18.312 0.256 1 84.88 124 ASP B N 1
ATOM 3337 C CA . ASP B 1 124 ? 0.557 17.234 0.337 1 84.88 124 ASP B CA 1
ATOM 3338 C C . ASP B 1 124 ? -0.108 17 -1.018 1 84.88 124 ASP B C 1
ATOM 3340 O O . ASP B 1 124 ? -1.229 16.484 -1.083 1 84.88 124 ASP B O 1
ATOM 3344 N N . THR B 1 125 ? 0.437 17.531 -2.027 1 90 125 THR B N 1
ATOM 3345 C CA . THR B 1 125 ? -0.024 17.234 -3.381 1 90 125 THR B CA 1
ATOM 3346 C C . THR B 1 125 ? 1.046 16.484 -4.168 1 90 125 THR B C 1
ATOM 3348 O O . THR B 1 125 ? 2.207 16.906 -4.195 1 90 125 THR B O 1
ATOM 3351 N N . PRO B 1 126 ? 0.602 15.461 -4.844 1 95.62 126 PRO B N 1
ATOM 3352 C CA . PRO B 1 126 ? -0.697 14.781 -4.84 1 95.62 126 PRO B CA 1
ATOM 3353 C C . PRO B 1 126 ? -1.038 14.172 -3.48 1 95.62 126 PRO B C 1
ATOM 3355 O O . PRO B 1 126 ? -0.158 14.023 -2.629 1 95.62 126 PRO B O 1
ATOM 3358 N N . HIS B 1 127 ? -2.344 13.922 -3.312 1 95.5 127 HIS B N 1
ATOM 3359 C CA . HIS B 1 127 ? -2.824 13.344 -2.062 1 95.5 127 HIS B CA 1
ATOM 3360 C C . HIS B 1 127 ? -2.254 11.945 -1.847 1 95.5 127 HIS B C 1
ATOM 3362 O O . HIS B 1 127 ? -2.389 11.078 -2.709 1 95.5 127 HIS B O 1
ATOM 3368 N N . ARG B 1 128 ? -1.616 11.727 -0.71 1 96.62 128 ARG B N 1
ATOM 3369 C CA . ARG B 1 128 ? -1.062 10.43 -0.35 1 96.62 128 ARG B CA 1
ATOM 3370 C C . ARG B 1 128 ? -2.113 9.555 0.32 1 96.62 128 ARG B C 1
ATOM 3372 O O . ARG B 1 128 ? -2.314 9.633 1.534 1 96.62 128 ARG B O 1
ATOM 3379 N N . LEU B 1 129 ? -2.734 8.664 -0.398 1 96.38 129 LEU B N 1
ATOM 3380 C CA . LEU B 1 129 ? -3.826 7.832 0.095 1 96.38 129 LEU B CA 1
ATOM 3381 C C . LEU B 1 129 ? -3.297 6.703 0.975 1 96.38 129 LEU B C 1
ATOM 3383 O O . LEU B 1 129 ? -3.939 6.32 1.955 1 96.38 129 LEU B O 1
ATOM 3387 N N . SER B 1 130 ? -2.256 6.152 0.58 1 97.06 130 SER B N 1
ATOM 3388 C CA . SER B 1 130 ? -1.595 5.047 1.271 1 97.06 130 SER B CA 1
ATOM 3389 C C . SER B 1 130 ? -0.077 5.164 1.17 1 97.06 130 SER B C 1
ATOM 3391 O O . SER B 1 130 ? 0.454 5.523 0.118 1 97.06 130 SER B O 1
ATOM 3393 N N . GLN B 1 131 ? 0.59 4.895 2.273 1 97.44 131 GLN B N 1
ATOM 3394 C CA . GLN B 1 131 ? 2.047 4.977 2.283 1 97.44 131 GLN B CA 1
ATOM 3395 C C . GLN B 1 131 ? 2.656 3.812 3.062 1 97.44 131 GLN B C 1
ATOM 3397 O O . GLN B 1 131 ? 2.141 3.426 4.113 1 97.44 131 GLN B O 1
ATOM 3402 N N . PHE B 1 132 ? 3.633 3.26 2.547 1 97.56 132 PHE B N 1
ATOM 3403 C CA . PHE B 1 132 ? 4.484 2.283 3.219 1 97.56 132 PHE B CA 1
ATOM 3404 C C . PHE B 1 132 ? 5.938 2.736 3.215 1 97.56 132 PHE B C 1
ATOM 3406 O O . PHE B 1 132 ? 6.531 2.924 2.152 1 97.56 132 PHE B O 1
ATOM 3413 N N . LEU B 1 133 ? 6.465 2.973 4.363 1 97.81 133 LEU B N 1
ATOM 3414 C CA . LEU B 1 133 ? 7.859 3.373 4.531 1 97.81 133 LEU B CA 1
ATOM 3415 C C . LEU B 1 133 ? 8.656 2.277 5.227 1 97.81 133 LEU B C 1
ATOM 3417 O O . LEU B 1 133 ? 8.281 1.82 6.309 1 97.81 133 LEU B O 1
ATOM 3421 N N . SER B 1 134 ? 9.742 1.905 4.617 1 97.56 134 SER B N 1
ATOM 3422 C CA . SER B 1 134 ? 10.609 0.878 5.184 1 97.56 134 SER B CA 1
ATOM 3423 C C . SER B 1 134 ? 12.016 1.413 5.418 1 97.56 134 SER B C 1
ATOM 3425 O O . SER B 1 134 ? 12.75 1.68 4.465 1 97.56 134 SER B O 1
ATOM 3427 N N . TYR B 1 135 ? 12.383 1.498 6.645 1 97.5 135 TYR B N 1
ATOM 3428 C CA . TYR B 1 135 ? 13.711 1.965 7.035 1 97.5 135 TYR B CA 1
ATOM 3429 C C . TYR B 1 135 ? 14.641 0.792 7.32 1 97.5 135 TYR B C 1
ATOM 3431 O O . TYR B 1 135 ? 14.203 -0.235 7.852 1 97.5 135 TYR B O 1
ATOM 3439 N N . ARG B 1 136 ? 15.867 1.001 7.016 1 97.44 136 ARG B N 1
ATOM 3440 C CA . ARG B 1 136 ? 16.906 0.053 7.402 1 97.44 136 ARG B CA 1
ATOM 3441 C C . ARG B 1 136 ? 17.906 0.699 8.359 1 97.44 136 ARG B C 1
ATOM 3443 O O . ARG B 1 136 ? 18.375 1.812 8.109 1 97.44 136 ARG B O 1
ATOM 3450 N N . VAL B 1 137 ? 18.156 0.03 9.367 1 97.12 137 VAL B N 1
ATOM 3451 C CA . VAL B 1 137 ? 19.172 0.437 10.336 1 97.12 137 VAL B CA 1
ATOM 3452 C C . VAL B 1 137 ? 20.344 -0.535 10.289 1 97.12 137 VAL B C 1
ATOM 3454 O O . VAL B 1 137 ? 20.156 -1.751 10.375 1 97.12 137 VAL B O 1
ATOM 3457 N N . ASP B 1 138 ? 21.562 -0.008 10.172 1 96.94 138 ASP B N 1
ATOM 3458 C CA . ASP B 1 138 ? 22.719 -0.848 9.922 1 96.94 138 ASP B CA 1
ATOM 3459 C C . ASP B 1 138 ? 23.312 -1.378 11.227 1 96.94 138 ASP B C 1
ATOM 3461 O O . ASP B 1 138 ? 22.75 -1.161 12.305 1 96.94 138 ASP B O 1
ATOM 3465 N N . GLY B 1 139 ? 24.406 -2.133 11.062 1 95.25 139 GLY B N 1
ATOM 3466 C CA . GLY B 1 139 ? 25.016 -2.807 12.195 1 95.25 139 GLY B CA 1
ATOM 3467 C C . GLY B 1 139 ? 25.594 -1.847 13.219 1 95.25 139 GLY B C 1
ATOM 3468 O O . GLY B 1 139 ? 25.906 -2.24 14.344 1 95.25 139 GLY B O 1
ATOM 3469 N N . ASP B 1 140 ? 25.781 -0.617 12.867 1 96 140 ASP B N 1
ATOM 3470 C CA . ASP B 1 140 ? 26.281 0.4 13.781 1 96 140 ASP B CA 1
ATOM 3471 C C . ASP B 1 140 ? 25.141 1.156 14.445 1 96 140 ASP B C 1
ATOM 3473 O O . ASP B 1 140 ? 25.375 2.076 15.234 1 96 140 ASP B O 1
ATOM 3477 N N . GLY B 1 141 ? 23.953 0.771 14.078 1 95.56 141 GLY B N 1
ATOM 3478 C CA . GLY B 1 141 ? 22.781 1.403 14.664 1 95.56 141 GLY B CA 1
ATOM 3479 C C . GLY B 1 141 ? 22.391 2.699 13.977 1 95.56 141 GLY B C 1
ATOM 3480 O O . GLY B 1 141 ? 21.703 3.541 14.57 1 95.56 141 GLY B O 1
ATOM 3481 N N . HIS B 1 142 ? 22.875 2.838 12.812 1 96.75 142 HIS B N 1
ATOM 3482 C CA . HIS B 1 142 ? 22.578 4.051 12.055 1 96.75 142 HIS B CA 1
ATOM 3483 C C . HIS B 1 142 ? 21.547 3.789 10.977 1 96.75 142 HIS B C 1
ATOM 3485 O O . HIS B 1 142 ? 21.562 2.742 10.32 1 96.75 142 HIS B O 1
ATOM 3491 N N . GLN B 1 143 ? 20.656 4.793 10.844 1 96.62 143 GLN B N 1
ATOM 3492 C CA . GLN B 1 143 ? 19.734 4.707 9.719 1 96.62 143 GLN B CA 1
ATOM 3493 C C . GLN B 1 143 ? 20.484 4.73 8.391 1 96.62 143 GLN B C 1
ATOM 3495 O O . GLN B 1 143 ? 21.234 5.668 8.109 1 96.62 143 GLN B O 1
ATOM 3500 N N . GLU B 1 144 ? 20.281 3.752 7.594 1 97.25 144 GLU B N 1
ATOM 3501 C CA . GLU B 1 144 ? 21.031 3.578 6.359 1 97.25 144 GLU B CA 1
ATOM 3502 C C . GLU B 1 144 ? 20.234 4.031 5.148 1 97.25 144 GLU B C 1
ATOM 3504 O O . GLU B 1 144 ? 20.766 4.699 4.258 1 97.25 144 GLU B O 1
ATOM 3509 N N . SER B 1 145 ? 19.062 3.588 5.086 1 97.88 145 SER B N 1
ATOM 3510 C CA . SER B 1 145 ? 18.266 3.85 3.891 1 97.88 145 SER B CA 1
ATOM 3511 C C . SER B 1 145 ? 16.766 3.773 4.188 1 97.88 145 SER B C 1
ATOM 3513 O O . SER B 1 145 ? 16.375 3.312 5.262 1 97.88 145 SER B O 1
ATOM 3515 N N . ILE B 1 146 ? 16.016 4.316 3.213 1 97.94 146 ILE B N 1
ATOM 3516 C CA . ILE B 1 146 ? 14.555 4.246 3.277 1 97.94 146 ILE B CA 1
ATOM 3517 C C . ILE B 1 146 ? 14 3.852 1.912 1 97.94 146 ILE B C 1
ATOM 3519 O O . ILE B 1 146 ? 14.547 4.234 0.876 1 97.94 146 ILE B O 1
ATOM 3523 N N . ARG B 1 147 ? 13.023 3.008 1.91 1 97.88 147 ARG B N 1
ATOM 3524 C CA . ARG B 1 147 ? 12.172 2.736 0.755 1 97.88 147 ARG B CA 1
ATOM 3525 C C . ARG B 1 147 ? 10.75 3.254 0.984 1 97.88 147 ARG B C 1
ATOM 3527 O O . ARG B 1 147 ? 10.148 2.977 2.02 1 97.88 147 ARG B O 1
ATOM 3534 N N . VAL B 1 148 ? 10.242 4.012 0.016 1 98.06 148 VAL B N 1
ATOM 3535 C CA . VAL B 1 148 ? 8.93 4.633 0.155 1 98.06 148 VAL B CA 1
ATOM 3536 C C . VAL B 1 148 ? 8.023 4.199 -0.997 1 98.06 148 VAL B C 1
ATOM 3538 O O . VAL B 1 148 ? 8.414 4.285 -2.164 1 98.06 148 VAL B O 1
ATOM 3541 N N . ARG B 1 149 ? 6.902 3.725 -0.656 1 97.62 149 ARG B N 1
ATOM 3542 C CA . ARG B 1 149 ? 5.844 3.463 -1.629 1 97.62 149 ARG B CA 1
ATOM 3543 C C . ARG B 1 149 ? 4.59 4.262 -1.302 1 97.62 149 ARG B C 1
ATOM 3545 O O . ARG B 1 149 ? 4.145 4.289 -0.152 1 97.62 149 ARG B O 1
ATOM 3552 N N . ARG B 1 150 ? 4.027 4.871 -2.348 1 98.06 150 ARG B N 1
ATOM 3553 C CA . ARG B 1 150 ? 2.836 5.688 -2.15 1 98.06 150 ARG B CA 1
ATOM 3554 C C . ARG B 1 150 ? 1.767 5.363 -3.188 1 98.06 150 ARG B C 1
ATOM 3556 O O . ARG B 1 150 ? 2.074 5.184 -4.367 1 98.06 150 ARG B O 1
ATOM 3563 N N . LEU B 1 151 ? 0.55 5.168 -2.738 1 98.12 151 LEU B N 1
ATOM 3564 C CA . LEU B 1 151 ? -0.622 5.344 -3.59 1 98.12 151 LEU B CA 1
ATOM 3565 C C . LEU B 1 151 ? -1.127 6.781 -3.529 1 98.12 151 LEU B C 1
ATOM 3567 O O . LEU B 1 151 ? -1.536 7.258 -2.467 1 98.12 151 LEU B O 1
ATOM 3571 N N . ILE B 1 152 ? -1.091 7.445 -4.676 1 97.69 152 ILE B N 1
ATOM 3572 C CA . ILE B 1 152 ? -1.401 8.875 -4.66 1 97.69 152 ILE B CA 1
ATOM 3573 C C . ILE B 1 152 ? -2.602 9.148 -5.566 1 97.69 152 ILE B C 1
ATOM 3575 O O . ILE B 1 152 ? -2.91 8.352 -6.457 1 97.69 152 ILE B O 1
ATOM 3579 N N . ARG B 1 153 ? -3.23 10.234 -5.277 1 95.94 153 ARG B N 1
ATOM 3580 C CA . ARG B 1 153 ? -4.32 10.766 -6.094 1 95.94 153 ARG B CA 1
ATOM 3581 C C . ARG B 1 153 ? -4.082 12.227 -6.449 1 95.94 153 ARG B C 1
ATOM 3583 O O . ARG B 1 153 ? -3.877 13.062 -5.566 1 95.94 153 ARG B O 1
ATOM 3590 N N . ALA B 1 154 ? -4.133 12.484 -7.723 1 94.5 154 ALA B N 1
ATOM 3591 C CA . ALA B 1 154 ? -3.92 13.859 -8.172 1 94.5 154 ALA B CA 1
ATOM 3592 C C . ALA B 1 154 ? -5.059 14.766 -7.715 1 94.5 154 ALA B C 1
ATOM 3594 O O . ALA B 1 154 ? -6.234 14.453 -7.926 1 94.5 154 ALA B O 1
ATOM 3595 N N . ASP B 1 155 ? -4.668 15.906 -7.141 1 90.31 155 ASP B N 1
ATOM 3596 C CA . ASP B 1 155 ? -5.648 16.875 -6.664 1 90.31 155 ASP B CA 1
ATOM 3597 C C . ASP B 1 155 ? -6.125 17.781 -7.805 1 90.31 155 ASP B C 1
ATOM 3599 O O . ASP B 1 155 ? -7.195 18.375 -7.715 1 90.31 155 ASP B O 1
ATOM 3603 N N . HIS B 1 156 ? -5.285 17.906 -8.797 1 89.25 156 HIS B N 1
ATOM 3604 C CA . HIS B 1 156 ? -5.59 18.797 -9.914 1 89.25 156 HIS B CA 1
ATOM 3605 C C . HIS B 1 156 ? -5.043 18.234 -11.219 1 89.25 156 HIS B C 1
ATOM 3607 O O . HIS B 1 156 ? -4.172 17.359 -11.211 1 89.25 156 HIS B O 1
ATOM 3613 N N . ASP B 1 157 ?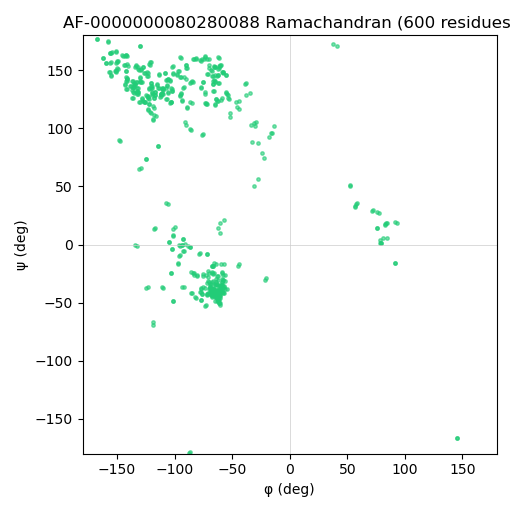 -5.578 18.781 -12.273 1 90.44 157 ASP B N 1
ATOM 3614 C CA . ASP B 1 157 ? -5.055 18.391 -13.578 1 90.44 157 ASP B CA 1
ATOM 3615 C C . ASP B 1 157 ? -3.598 18.828 -13.734 1 90.44 157 ASP B C 1
ATOM 3617 O O . ASP B 1 157 ? -3.189 19.859 -13.203 1 90.44 157 ASP B O 1
ATOM 3621 N N . GLY B 1 158 ? -2.852 18.047 -14.414 1 93.12 158 GLY B N 1
ATOM 3622 C CA . GLY B 1 158 ? -1.483 18.422 -14.727 1 93.12 158 GLY B CA 1
ATOM 3623 C C . GLY B 1 158 ? -0.506 18.125 -13.609 1 93.12 158 GLY B C 1
ATOM 3624 O O . GLY B 1 158 ? 0.56 18.734 -13.523 1 93.12 158 GLY B O 1
ATOM 3625 N N . THR B 1 159 ? -0.963 17.297 -12.727 1 93.88 159 THR B N 1
ATOM 3626 C CA . THR B 1 159 ? -0.041 16.891 -11.672 1 93.88 159 THR B CA 1
ATOM 3627 C C . THR B 1 159 ? 1.129 16.094 -12.258 1 93.88 159 THR B C 1
ATOM 3629 O O . THR B 1 159 ? 0.936 15.031 -12.844 1 93.88 159 THR B O 1
ATOM 3632 N N . SER B 1 160 ? 2.355 16.609 -12.062 1 95.25 160 SER B N 1
ATOM 3633 C CA . SER B 1 160 ? 3.471 15.984 -12.766 1 95.25 160 SER B CA 1
ATOM 3634 C C . SER B 1 160 ? 4.645 15.727 -11.828 1 95.25 160 SER B C 1
ATOM 3636 O O . SER B 1 160 ? 5.66 15.156 -12.234 1 95.25 160 SER B O 1
ATOM 3638 N N . ARG B 1 161 ? 4.488 16.109 -10.609 1 95.56 161 ARG B N 1
ATOM 3639 C CA . ARG B 1 161 ? 5.609 15.961 -9.688 1 95.56 161 ARG B CA 1
ATOM 3640 C C . ARG B 1 161 ? 5.117 15.852 -8.242 1 95.56 161 ARG B C 1
ATOM 3642 O O . ARG B 1 161 ? 3.949 16.109 -7.957 1 95.56 161 ARG B O 1
ATOM 3649 N N . PHE B 1 162 ? 5.977 15.43 -7.391 1 95.94 162 PHE B N 1
ATOM 3650 C CA . PHE B 1 162 ? 5.746 15.43 -5.949 1 95.94 162 PHE B CA 1
ATOM 3651 C C . PHE B 1 162 ? 7.059 15.57 -5.191 1 95.94 162 PHE B C 1
ATOM 3653 O O . PHE B 1 162 ? 8.141 15.406 -5.766 1 95.94 162 PHE B O 1
ATOM 3660 N N . VAL B 1 163 ? 6.895 15.883 -3.916 1 95.44 163 VAL B N 1
ATOM 3661 C CA . VAL B 1 163 ? 8.102 16.109 -3.125 1 95.44 163 VAL B CA 1
ATOM 3662 C C . VAL B 1 163 ? 8.141 15.141 -1.95 1 95.44 163 VAL B C 1
ATOM 3664 O O . VAL B 1 163 ? 7.102 14.641 -1.513 1 95.44 163 VAL B O 1
ATOM 3667 N N . PHE B 1 164 ? 9.328 14.875 -1.49 1 95.38 164 PHE B N 1
ATOM 3668 C CA . PHE B 1 164 ? 9.625 14.086 -0.302 1 95.38 164 PHE B CA 1
ATOM 3669 C C . PHE B 1 164 ? 10.609 14.82 0.604 1 95.38 164 PHE B C 1
ATOM 3671 O O . PHE B 1 164 ? 11.711 15.172 0.175 1 95.38 164 PHE B O 1
ATOM 3678 N N . VAL B 1 165 ? 10.141 15.016 1.838 1 93.88 165 VAL B N 1
ATOM 3679 C CA . VAL B 1 165 ? 10.961 15.742 2.805 1 93.88 165 VAL B CA 1
ATOM 3680 C C . VAL B 1 165 ? 11.453 14.773 3.885 1 93.88 165 VAL B C 1
ATOM 3682 O O . VAL B 1 165 ? 10.672 14 4.438 1 93.88 165 VAL B O 1
ATOM 3685 N N . ASN B 1 166 ? 12.703 14.844 4.176 1 92 166 ASN B N 1
ATOM 3686 C CA . ASN B 1 166 ? 13.297 14.047 5.234 1 92 166 ASN B CA 1
ATOM 3687 C C . ASN B 1 166 ? 14.336 14.836 6.023 1 92 166 ASN B C 1
ATOM 3689 O O . ASN B 1 166 ? 15.117 15.602 5.441 1 92 166 ASN B O 1
ATOM 3693 N N . ARG B 1 167 ? 14.344 14.633 7.285 1 90 167 ARG B N 1
ATOM 3694 C CA . ARG B 1 167 ? 15.344 15.266 8.141 1 90 167 ARG B CA 1
ATOM 3695 C C . ARG B 1 167 ? 16.422 14.273 8.547 1 90 167 ARG B C 1
ATOM 3697 O O . ARG B 1 167 ? 16.141 13.242 9.156 1 90 167 ARG B O 1
ATOM 3704 N N . CYS B 1 168 ? 17.609 14.57 8.25 1 90.25 168 CYS B N 1
ATOM 3705 C CA . CYS B 1 168 ? 18.781 13.789 8.656 1 90.25 168 CYS B CA 1
ATOM 3706 C C . CYS B 1 168 ? 19.375 14.344 9.938 1 90.25 168 CYS B C 1
ATOM 3708 O O . CYS B 1 168 ? 19.047 15.453 10.359 1 90.25 168 CYS B O 1
ATOM 3710 N N . THR B 1 169 ? 20.156 13.492 10.578 1 88.12 169 THR B N 1
ATOM 3711 C CA . THR B 1 169 ? 20.922 13.977 11.719 1 88.12 169 THR B CA 1
ATOM 3712 C C . THR B 1 169 ? 22.062 14.891 11.25 1 88.12 169 THR B C 1
ATOM 3714 O O . THR B 1 169 ? 22.328 15.922 11.867 1 88.12 169 THR B O 1
ATOM 3717 N N . SER B 1 170 ? 22.688 14.461 10.211 1 85.88 170 SER B N 1
ATOM 3718 C CA . SER B 1 170 ? 23.766 15.211 9.578 1 85.88 170 SER B CA 1
ATOM 3719 C C . SER B 1 170 ? 23.859 14.914 8.086 1 85.88 170 SER B C 1
ATOM 3721 O O . SER B 1 170 ? 23.438 13.852 7.637 1 85.88 170 SER B O 1
ATOM 3723 N N . ILE B 1 171 ? 24.297 15.969 7.398 1 88.81 171 ILE B N 1
ATOM 3724 C CA . ILE B 1 171 ? 24.469 15.781 5.965 1 88.81 171 ILE B CA 1
ATOM 3725 C C . ILE B 1 171 ? 25.953 15.906 5.605 1 88.81 171 ILE B C 1
ATOM 3727 O O . ILE B 1 171 ? 26.406 16.969 5.164 1 88.81 171 ILE B O 1
ATOM 3731 N N . THR B 1 172 ? 26.688 14.859 5.723 1 87.69 172 THR B N 1
ATOM 3732 C CA . THR B 1 172 ? 28.109 14.836 5.387 1 87.69 172 THR B CA 1
ATOM 3733 C C . THR B 1 172 ? 28.312 14.672 3.883 1 87.69 172 THR B C 1
ATOM 3735 O O . THR B 1 172 ? 29.344 15.07 3.342 1 87.69 172 THR B O 1
ATOM 3738 N N . ARG B 1 173 ? 27.406 14.102 3.24 1 90.31 173 ARG B N 1
ATOM 3739 C CA . ARG B 1 173 ? 27.266 13.977 1.793 1 90.31 173 ARG B CA 1
ATOM 3740 C C . ARG B 1 173 ? 25.797 13.906 1.389 1 90.31 173 ARG B C 1
ATOM 3742 O O . ARG B 1 173 ? 24.938 13.57 2.205 1 90.31 173 ARG B O 1
ATOM 3749 N N . PRO B 1 174 ? 25.578 14.227 0.194 1 90.56 174 PRO B N 1
ATOM 3750 C CA . PRO B 1 174 ? 24.172 14.188 -0.217 1 90.56 174 PRO B CA 1
ATOM 3751 C C . PRO B 1 174 ? 23.594 12.766 -0.218 1 90.56 174 PRO B C 1
ATOM 3753 O O . PRO B 1 174 ? 24.297 11.812 -0.558 1 90.56 174 PRO B O 1
ATOM 3756 N N . PRO B 1 175 ? 22.344 12.672 0.229 1 94.62 175 PRO B N 1
ATOM 3757 C CA . PRO B 1 175 ? 21.688 11.375 0.07 1 94.62 175 PRO B CA 1
ATOM 3758 C C . PRO B 1 175 ? 21.594 10.938 -1.39 1 94.62 175 PRO B C 1
ATOM 3760 O O . PRO B 1 175 ? 21.609 11.773 -2.293 1 94.62 175 PRO B O 1
ATOM 3763 N N . VAL B 1 176 ? 21.516 9.648 -1.604 1 95.94 176 VAL B N 1
ATOM 3764 C CA . VAL B 1 176 ? 21.516 9.094 -2.953 1 95.94 176 VAL B CA 1
ATOM 3765 C C . VAL B 1 176 ? 20.203 8.375 -3.221 1 95.94 176 VAL B C 1
ATOM 3767 O O . VAL B 1 176 ? 19.75 7.559 -2.41 1 95.94 176 VAL B O 1
ATOM 3770 N N . VAL B 1 177 ? 19.547 8.688 -4.312 1 97.69 177 VAL B N 1
ATOM 3771 C CA . VAL B 1 177 ? 18.375 7.941 -4.742 1 97.69 177 VAL B CA 1
ATOM 3772 C C . VAL B 1 177 ? 18.797 6.578 -5.285 1 97.69 177 VAL B C 1
ATOM 3774 O O . VAL B 1 177 ? 19.562 6.496 -6.242 1 97.69 177 VAL B O 1
ATOM 3777 N N . LEU B 1 178 ? 18.312 5.559 -4.727 1 97.69 178 LEU B N 1
ATOM 3778 C CA . LEU B 1 178 ? 18.719 4.195 -5.051 1 97.69 178 LEU B CA 1
ATOM 3779 C C . LEU B 1 178 ? 17.938 3.664 -6.246 1 97.69 178 LEU B C 1
ATOM 3781 O O . LEU B 1 178 ? 18.5 2.957 -7.094 1 97.69 178 LEU B O 1
ATOM 3785 N N . PHE B 1 179 ? 16.734 3.887 -6.328 1 95.69 179 PHE B N 1
ATOM 3786 C CA . PHE B 1 179 ? 15.859 3.436 -7.402 1 95.69 179 PHE B CA 1
ATOM 3787 C C . PHE B 1 179 ? 14.57 4.238 -7.414 1 95.69 179 PHE B C 1
ATOM 3789 O O . PHE B 1 179 ? 14.234 4.91 -6.438 1 95.69 179 PHE B O 1
ATOM 3796 N N . THR B 1 180 ? 13.906 4.191 -8.547 1 95.81 180 THR B N 1
ATOM 3797 C CA . THR B 1 180 ? 12.578 4.781 -8.695 1 95.81 180 THR B CA 1
ATOM 3798 C C . THR B 1 180 ? 11.688 3.896 -9.57 1 95.81 180 THR B C 1
ATOM 3800 O O . THR B 1 180 ? 12.18 3.223 -10.477 1 95.81 180 THR B O 1
ATOM 3803 N N . GLU B 1 181 ? 10.445 3.836 -9.203 1 92.62 181 GLU B N 1
ATOM 3804 C CA . GLU B 1 181 ? 9.398 3.215 -10.008 1 92.62 181 GLU B CA 1
ATOM 3805 C C . GLU B 1 181 ? 8.172 4.117 -10.109 1 92.62 181 GLU B C 1
ATOM 3807 O O . GLU B 1 181 ? 7.633 4.559 -9.094 1 92.62 181 GLU B O 1
ATOM 3812 N N . GLY B 1 182 ? 7.715 4.336 -11.312 1 92.56 182 GLY B N 1
ATOM 3813 C CA . GLY B 1 182 ? 6.574 5.211 -11.539 1 92.56 182 GLY B CA 1
ATOM 3814 C C . GLY B 1 182 ? 6.934 6.684 -11.5 1 92.56 182 GLY B C 1
ATOM 3815 O O . GLY B 1 182 ? 6.059 7.543 -11.602 1 92.56 182 GLY B O 1
ATOM 3816 N N . CYS B 1 183 ? 8.133 6.953 -11.305 1 95.44 183 CYS B N 1
ATOM 3817 C CA . CYS B 1 183 ? 8.656 8.312 -11.211 1 95.44 183 CYS B CA 1
ATOM 3818 C C . CYS B 1 183 ? 10.148 8.344 -11.508 1 95.44 183 CYS B C 1
ATOM 3820 O O . CYS B 1 183 ? 10.758 7.301 -11.758 1 95.44 183 CYS B O 1
ATOM 3822 N N . ARG B 1 184 ? 10.695 9.531 -11.555 1 95.69 184 ARG B N 1
ATOM 3823 C CA . ARG B 1 184 ? 12.133 9.742 -11.727 1 95.69 184 ARG B CA 1
ATOM 3824 C C . ARG B 1 184 ? 12.617 10.922 -10.891 1 95.69 184 ARG B C 1
ATOM 3826 O O . ARG B 1 184 ? 11.867 11.859 -10.633 1 95.69 184 ARG B O 1
ATOM 3833 N N . PRO B 1 185 ? 13.867 10.797 -10.477 1 96.69 185 PRO B N 1
ATOM 3834 C CA . PRO B 1 185 ? 14.398 11.945 -9.742 1 96.69 185 PRO B CA 1
ATOM 3835 C C . PRO B 1 185 ? 14.438 13.219 -10.578 1 96.69 185 PRO B C 1
ATOM 3837 O O . PRO B 1 185 ? 14.75 13.164 -11.773 1 96.69 185 PRO B O 1
ATOM 3840 N N . ALA B 1 186 ? 14.102 14.281 -9.992 1 96.25 186 ALA B N 1
ATOM 3841 C CA . ALA B 1 186 ? 14.109 15.555 -10.703 1 96.25 186 ALA B CA 1
ATOM 3842 C C . ALA B 1 186 ? 15.078 16.547 -10.062 1 96.25 186 ALA B C 1
ATOM 3844 O O . ALA B 1 186 ? 16.031 16.984 -10.695 1 96.25 186 ALA B O 1
ATOM 3845 N N . ARG B 1 187 ? 14.805 17 -8.844 1 95.19 187 ARG B N 1
ATOM 3846 C CA . ARG B 1 187 ? 15.641 17.969 -8.148 1 95.19 187 ARG B CA 1
ATOM 3847 C C . ARG B 1 187 ? 15.883 17.562 -6.699 1 95.19 187 ARG B C 1
ATOM 3849 O O . ARG B 1 187 ? 15.094 16.797 -6.129 1 95.19 187 ARG B O 1
ATOM 3856 N N . PHE B 1 188 ? 16.969 17.984 -6.172 1 94.94 188 PHE B N 1
ATOM 3857 C CA . PHE B 1 188 ? 17.344 17.781 -4.773 1 94.94 188 PHE B CA 1
ATOM 3858 C C . PHE B 1 188 ? 17.922 19.047 -4.18 1 94.94 188 PHE B C 1
ATOM 3860 O O . PHE B 1 188 ? 18.75 19.703 -4.812 1 94.94 188 PHE B O 1
ATOM 3867 N N . ARG B 1 189 ? 17.469 19.406 -2.996 1 94.25 189 ARG B N 1
ATOM 3868 C CA . ARG B 1 189 ? 18.047 20.5 -2.223 1 94.25 189 ARG B CA 1
ATOM 3869 C C . ARG B 1 189 ? 18.109 20.141 -0.739 1 94.25 189 ARG B C 1
ATOM 3871 O O . ARG B 1 189 ? 17.328 19.312 -0.263 1 94.25 189 ARG B O 1
ATOM 3878 N N . ALA B 1 190 ? 19.031 20.75 -0.06 1 91.94 190 ALA B N 1
ATOM 3879 C CA . ALA B 1 190 ? 19.156 20.531 1.38 1 91.94 190 ALA B CA 1
ATOM 3880 C C . ALA B 1 190 ? 19.328 21.859 2.113 1 91.94 190 ALA B C 1
ATOM 3882 O O . ALA B 1 190 ? 20 22.781 1.611 1 91.94 190 ALA B O 1
ATOM 3883 N N . ASP B 1 191 ? 18.641 21.938 3.188 1 90.81 191 ASP B N 1
ATOM 3884 C CA . ASP B 1 191 ? 18.984 22.938 4.184 1 90.81 191 ASP B CA 1
ATOM 3885 C C . ASP B 1 191 ? 19.984 22.406 5.199 1 90.81 191 ASP B C 1
ATOM 3887 O O . ASP B 1 191 ? 19.594 21.734 6.16 1 90.81 191 ASP B O 1
ATOM 3891 N N . VAL B 1 192 ? 21.266 22.766 5.102 1 87.5 192 VAL B N 1
ATOM 3892 C CA . VAL B 1 192 ? 22.375 22.141 5.824 1 87.5 192 VAL B CA 1
ATOM 3893 C C . VAL B 1 192 ? 22.234 22.422 7.32 1 87.5 192 VAL B C 1
ATOM 3895 O O . VAL B 1 192 ? 22.359 21.516 8.141 1 87.5 192 VAL B O 1
ATOM 3898 N N . PRO B 1 193 ? 21.891 23.656 7.707 1 87.38 193 PRO B N 1
ATOM 3899 C CA . PRO B 1 193 ? 21.812 23.938 9.141 1 87.38 193 PRO B CA 1
ATOM 3900 C C . PRO B 1 193 ? 20.812 23.047 9.875 1 87.38 193 PRO B C 1
ATOM 3902 O O . PRO B 1 193 ? 21.062 22.641 11.008 1 87.38 193 PRO B O 1
ATOM 3905 N N . SER B 1 194 ? 19.766 22.734 9.211 1 88.44 194 SER B N 1
ATOM 3906 C CA . SER B 1 194 ? 18.734 21.922 9.859 1 88.44 194 SER B CA 1
ATOM 3907 C C . SER B 1 194 ? 18.797 20.469 9.406 1 88.44 194 SER B C 1
ATOM 3909 O O . SER B 1 194 ? 18.016 19.625 9.859 1 88.44 194 SER B O 1
ATOM 3911 N N . SER B 1 195 ? 19.656 20.172 8.5 1 91.12 195 SER B N 1
ATOM 3912 C CA . SER B 1 195 ? 19.844 18.844 7.918 1 91.12 195 SER B CA 1
ATOM 3913 C C . SER B 1 195 ? 18.547 18.328 7.309 1 91.12 195 SER B C 1
ATOM 3915 O O . SER B 1 195 ? 18.219 17.141 7.438 1 91.12 195 SER B O 1
ATOM 3917 N N . THR B 1 196 ? 17.766 19.25 6.801 1 92.12 196 THR B N 1
ATOM 3918 C CA . THR B 1 196 ? 16.516 18.906 6.129 1 92.12 196 THR B CA 1
ATOM 3919 C C . THR B 1 196 ? 16.734 18.766 4.625 1 92.12 196 THR B C 1
ATOM 3921 O O . THR B 1 196 ? 17.25 19.672 3.975 1 92.12 196 THR B O 1
ATOM 3924 N N . CYS B 1 197 ? 16.375 17.625 4.109 1 93.56 197 CYS B N 1
ATOM 3925 C CA . CYS B 1 197 ? 16.516 17.312 2.691 1 93.56 197 CYS B CA 1
ATOM 3926 C C . CYS B 1 197 ? 15.164 17.312 1.997 1 93.56 197 CYS B C 1
ATOM 3928 O O . CYS B 1 197 ? 14.172 16.844 2.557 1 93.56 197 CYS B O 1
ATOM 3930 N N . VAL B 1 198 ? 15.148 17.828 0.776 1 94.75 198 VAL B N 1
ATOM 3931 C CA . VAL B 1 198 ? 13.945 17.828 -0.047 1 94.75 198 VAL B CA 1
ATOM 3932 C C . VAL B 1 198 ? 14.25 17.203 -1.406 1 94.75 198 VAL B C 1
ATOM 3934 O O . VAL B 1 198 ? 15.156 17.641 -2.115 1 94.75 198 VAL B O 1
ATOM 3937 N N . PHE B 1 199 ? 13.508 16.188 -1.71 1 96 199 PHE B N 1
ATOM 3938 C CA . PHE B 1 199 ? 13.57 15.539 -3.018 1 96 199 PHE B CA 1
ATOM 3939 C C . PHE B 1 199 ? 12.336 15.883 -3.846 1 96 199 PHE B C 1
ATOM 3941 O O . PHE B 1 199 ? 11.219 15.898 -3.326 1 96 199 PHE B O 1
ATOM 3948 N N . GLU B 1 200 ? 12.586 16.156 -5.031 1 96.44 200 GLU B N 1
ATOM 3949 C CA . GLU B 1 200 ? 11.508 16.266 -6.008 1 96.44 200 GLU B CA 1
ATOM 3950 C C . GLU B 1 200 ? 11.555 15.125 -7.012 1 96.44 200 GLU B C 1
ATOM 3952 O O . GLU B 1 200 ? 12.617 14.812 -7.559 1 96.44 200 GLU B O 1
ATOM 3957 N N . PHE B 1 201 ? 10.43 14.562 -7.238 1 96.94 201 PHE B N 1
ATOM 3958 C CA . PHE B 1 201 ? 10.297 13.5 -8.227 1 96.94 201 PHE B CA 1
ATOM 3959 C C . PHE B 1 201 ? 9.297 13.891 -9.312 1 96.94 201 PHE B C 1
ATOM 3961 O O . PHE B 1 201 ? 8.258 14.484 -9.023 1 96.94 201 PHE B O 1
ATOM 3968 N N . ALA B 1 202 ? 9.695 13.547 -10.5 1 96.44 202 ALA B N 1
ATOM 3969 C CA . ALA B 1 202 ? 8.773 13.695 -11.625 1 96.44 202 ALA B CA 1
ATOM 3970 C C . ALA B 1 202 ? 8.016 12.398 -11.891 1 96.44 202 ALA B C 1
ATOM 3972 O O . ALA B 1 202 ? 8.617 11.328 -11.969 1 96.44 202 ALA B O 1
ATOM 3973 N N . LEU B 1 203 ? 6.711 12.539 -11.977 1 94.94 203 LEU B N 1
ATOM 3974 C CA . LEU B 1 203 ? 5.922 11.367 -12.344 1 94.94 203 LEU B CA 1
ATOM 3975 C C . LEU B 1 203 ? 6.195 10.953 -13.781 1 94.94 203 LEU B C 1
ATOM 3977 O O . LEU B 1 203 ? 6.492 11.805 -14.633 1 94.94 203 LEU B O 1
ATOM 3981 N N . ASP B 1 204 ? 6.086 9.672 -14.078 1 89.94 204 ASP B N 1
ATOM 3982 C CA . ASP B 1 204 ? 6.348 9.18 -15.43 1 89.94 204 ASP B CA 1
ATOM 3983 C C . ASP B 1 204 ? 5.316 9.711 -16.422 1 89.94 204 ASP B C 1
ATOM 3985 O O . ASP B 1 204 ? 5.582 9.773 -17.625 1 89.94 204 ASP B O 1
ATOM 3989 N N . ARG B 1 205 ? 4.203 10.039 -15.898 1 88.75 205 ARG B N 1
ATOM 3990 C CA . ARG B 1 205 ? 3.16 10.664 -16.703 1 88.75 205 ARG B CA 1
ATOM 3991 C C . ARG B 1 205 ? 2.398 11.711 -15.883 1 88.75 205 ARG B C 1
ATOM 3993 O O . ARG B 1 205 ? 2.324 11.609 -14.656 1 88.75 205 ARG B O 1
ATOM 4000 N N . THR B 1 206 ? 1.849 12.656 -16.641 1 93.06 206 THR B N 1
ATOM 4001 C CA . THR B 1 206 ? 1.017 13.664 -15.992 1 93.06 206 THR B CA 1
ATOM 4002 C C . THR B 1 206 ? -0.345 13.078 -15.625 1 93.06 206 THR B C 1
ATOM 4004 O O . THR B 1 206 ? -0.941 12.336 -16.406 1 93.06 206 THR B O 1
ATOM 4007 N N . LEU B 1 207 ? -0.772 13.469 -14.484 1 93.06 207 LEU B N 1
ATOM 4008 C CA . LEU B 1 207 ? -2.035 12.914 -14 1 93.06 207 LEU B CA 1
ATOM 4009 C C . LEU B 1 207 ? -3.152 13.945 -14.102 1 93.06 207 LEU B C 1
ATOM 4011 O O . LEU B 1 207 ? -2.932 15.133 -13.852 1 93.06 207 LEU B O 1
ATOM 4015 N N . ALA B 1 208 ? -4.309 13.461 -14.445 1 90.62 208 ALA B N 1
ATOM 4016 C CA . ALA B 1 208 ? -5.52 14.273 -14.375 1 90.62 208 ALA B CA 1
ATOM 4017 C C . ALA B 1 208 ? -6.07 14.312 -12.953 1 90.62 208 ALA B C 1
ATOM 4019 O O . ALA B 1 208 ? -5.727 13.461 -12.125 1 90.62 208 ALA B O 1
ATOM 4020 N N . ALA B 1 209 ? -6.895 15.328 -12.688 1 89.81 209 ALA B N 1
ATOM 4021 C CA . ALA B 1 209 ? -7.516 15.43 -11.375 1 89.81 209 ALA B CA 1
ATOM 4022 C C . ALA B 1 209 ? -8.219 14.133 -10.992 1 89.81 209 ALA B C 1
ATOM 4024 O O . ALA B 1 209 ? -8.984 13.578 -11.789 1 89.81 209 ALA B O 1
ATOM 4025 N N . GLY B 1 210 ? -7.859 13.594 -9.828 1 91.88 210 GLY B N 1
ATOM 4026 C CA . GLY B 1 210 ? -8.508 12.391 -9.32 1 91.88 210 GLY B CA 1
ATOM 4027 C C . GLY B 1 210 ? -7.812 11.117 -9.742 1 91.88 210 GLY B C 1
ATOM 4028 O O . GLY B 1 210 ? -8.078 10.047 -9.188 1 91.88 210 GLY B O 1
ATOM 4029 N N . GLU B 1 211 ? -6.984 11.273 -10.719 1 92.56 211 GLU B N 1
ATOM 4030 C CA . GLU B 1 211 ? -6.301 10.086 -11.219 1 92.56 211 GLU B CA 1
ATOM 4031 C C . GLU B 1 211 ? -5.336 9.516 -10.188 1 92.56 211 GLU B C 1
ATOM 4033 O O . GLU B 1 211 ? -4.715 10.273 -9.43 1 92.56 211 GLU B O 1
ATOM 4038 N N . LEU B 1 212 ? -5.238 8.219 -10.172 1 94.5 212 LEU B N 1
ATOM 4039 C CA . LEU B 1 212 ? -4.438 7.504 -9.188 1 94.5 212 LEU B CA 1
ATOM 4040 C C . LEU B 1 212 ? -3.107 7.059 -9.781 1 94.5 212 LEU B C 1
ATOM 4042 O O . LEU B 1 212 ? -3.008 6.848 -10.992 1 94.5 212 LEU B O 1
ATOM 4046 N N . ALA B 1 213 ? -2.104 6.906 -8.961 1 96.94 213 ALA B N 1
ATOM 4047 C CA . ALA B 1 213 ? -0.817 6.332 -9.344 1 96.94 213 ALA B CA 1
ATOM 4048 C C . ALA B 1 213 ? -0.107 5.723 -8.133 1 96.94 213 ALA B C 1
ATOM 4050 O O . ALA B 1 213 ? -0.302 6.172 -7.004 1 96.94 213 ALA B O 1
ATOM 4051 N N . VAL B 1 214 ? 0.574 4.68 -8.398 1 97.62 214 VAL B N 1
ATOM 4052 C CA . VAL B 1 214 ? 1.506 4.148 -7.41 1 97.62 214 VAL B CA 1
ATOM 4053 C C . VAL B 1 214 ? 2.934 4.547 -7.781 1 97.62 214 VAL B C 1
ATOM 4055 O O . VAL B 1 214 ? 3.352 4.383 -8.93 1 97.62 214 VAL B O 1
ATOM 4058 N N . VAL B 1 215 ? 3.684 5.07 -6.797 1 97.56 215 VAL B N 1
ATOM 4059 C CA . VAL B 1 215 ? 5.086 5.418 -6.996 1 97.56 215 VAL B CA 1
ATOM 4060 C C . VAL B 1 215 ? 5.938 4.797 -5.891 1 97.56 215 VAL B C 1
ATOM 4062 O O . VAL B 1 215 ? 5.453 4.578 -4.777 1 97.56 215 VAL B O 1
ATOM 4065 N N . GLU B 1 216 ? 7.113 4.516 -6.238 1 97.25 216 GLU B N 1
ATOM 4066 C CA . GLU B 1 216 ? 8.07 3.967 -5.281 1 97.25 216 GLU B CA 1
ATOM 4067 C C . GLU B 1 216 ? 9.461 4.535 -5.508 1 97.25 216 GLU B C 1
ATOM 4069 O O . GLU B 1 216 ? 9.867 4.777 -6.648 1 97.25 216 GLU B O 1
ATOM 4074 N N . PHE B 1 217 ? 10.18 4.766 -4.418 1 97.81 217 PHE B N 1
ATOM 4075 C CA . PHE B 1 217 ? 11.57 5.203 -4.516 1 97.81 217 PHE B CA 1
ATOM 4076 C C . PHE B 1 217 ? 12.344 4.832 -3.254 1 97.81 217 PHE B C 1
ATOM 4078 O O . PHE B 1 217 ? 11.75 4.566 -2.209 1 97.81 217 PHE B O 1
ATOM 4085 N N . GLY B 1 218 ? 13.633 4.75 -3.449 1 98.12 218 GLY B N 1
ATOM 4086 C CA . GLY B 1 218 ? 14.539 4.508 -2.342 1 98.12 218 GLY B CA 1
ATOM 4087 C C . GLY B 1 218 ? 15.609 5.574 -2.205 1 98.12 218 GLY B C 1
ATOM 4088 O O . GLY B 1 218 ? 16.094 6.105 -3.205 1 98.12 218 GLY B O 1
ATOM 4089 N N . VAL B 1 219 ? 15.969 5.855 -0.954 1 98.06 219 VAL B N 1
ATOM 4090 C CA . VAL B 1 219 ? 17 6.84 -0.671 1 98.06 219 VAL B CA 1
ATOM 4091 C C . VAL B 1 219 ? 18 6.266 0.335 1 98.06 219 VAL B C 1
ATOM 4093 O O . VAL B 1 219 ? 17.609 5.676 1.343 1 98.06 219 VAL B O 1
ATOM 4096 N N . ARG B 1 220 ? 19.234 6.383 0.035 1 97.88 220 ARG B N 1
ATOM 4097 C CA . ARG B 1 220 ? 20.281 6.094 1.004 1 97.88 220 ARG B CA 1
ATOM 4098 C C . ARG B 1 220 ? 20.734 7.367 1.709 1 97.88 220 ARG B C 1
ATOM 4100 O O . ARG B 1 220 ? 21.078 8.352 1.057 1 97.88 220 ARG B O 1
ATOM 4107 N N . PHE B 1 221 ? 20.734 7.289 2.977 1 96.19 221 PHE B N 1
ATOM 4108 C CA . PHE B 1 221 ? 21.125 8.445 3.781 1 96.19 221 PHE B CA 1
ATOM 4109 C C . PHE B 1 221 ? 22.641 8.523 3.922 1 96.19 221 PHE B C 1
ATOM 4111 O O . PHE B 1 221 ? 23.344 7.523 3.742 1 96.19 221 PHE B O 1
ATOM 4118 N N . PRO B 1 222 ? 23.109 9.781 4.266 1 94.31 222 PRO B N 1
ATOM 4119 C CA . PRO B 1 222 ? 24.531 9.867 4.625 1 94.31 222 PRO B CA 1
ATOM 4120 C C . PRO B 1 222 ? 24.875 9.047 5.863 1 94.31 222 PRO B C 1
ATOM 4122 O O . PRO B 1 222 ? 24.016 8.781 6.699 1 94.31 222 PRO B O 1
ATOM 4125 N N . PRO B 1 223 ? 26.109 8.625 5.859 1 92.69 223 PRO B N 1
ATOM 4126 C CA . PRO B 1 223 ? 26.484 7.836 7.035 1 92.69 223 PRO B CA 1
ATOM 4127 C C . PRO B 1 223 ? 26.344 8.617 8.336 1 92.69 223 PRO B C 1
ATOM 4129 O O . PRO B 1 223 ? 26.328 9.852 8.32 1 92.69 223 PRO B O 1
ATOM 4132 N N . GLY B 1 224 ? 26.125 7.902 9.422 1 92.31 224 GLY B N 1
ATOM 4133 C CA . GLY B 1 224 ? 26.188 8.5 10.75 1 92.31 224 GLY B CA 1
ATOM 4134 C C . GLY B 1 224 ? 24.844 8.984 11.242 1 92.31 224 GLY B C 1
ATOM 4135 O O . GLY B 1 224 ? 24.766 9.828 12.133 1 92.31 224 GLY B O 1
ATOM 4136 N N . GLN B 1 225 ? 23.75 8.5 10.641 1 94.62 225 GLN B N 1
ATOM 4137 C CA . GLN B 1 225 ? 22.422 8.867 11.102 1 94.62 225 GLN B CA 1
ATOM 4138 C C . GLN B 1 225 ? 22.062 8.125 12.391 1 94.62 225 GLN B C 1
ATOM 4140 O O . GLN B 1 225 ? 21.438 7.059 12.352 1 94.62 225 GLN B O 1
ATOM 4145 N N . ALA B 1 226 ? 22.297 8.75 13.539 1 94.06 226 ALA B N 1
ATOM 4146 C CA . ALA B 1 226 ? 22.25 8.016 14.805 1 94.06 226 ALA B CA 1
ATOM 4147 C C . ALA B 1 226 ? 20.938 8.258 15.547 1 94.06 226 ALA B C 1
ATOM 4149 O O . ALA B 1 226 ? 20.781 7.84 16.688 1 94.06 226 ALA B O 1
ATOM 4150 N N . LYS B 1 227 ? 20.031 8.891 14.945 1 93.25 227 LYS B N 1
ATOM 4151 C CA . LYS B 1 227 ? 18.734 9.07 15.602 1 93.25 227 LYS B CA 1
ATOM 4152 C C . LYS B 1 227 ? 18.062 7.73 15.852 1 93.25 227 LYS B C 1
ATOM 4154 O O . LYS B 1 227 ? 18.141 6.824 15.023 1 93.25 227 LYS B O 1
ATOM 4159 N N . ARG B 1 228 ? 17.359 7.66 16.938 1 95.69 228 ARG B N 1
ATOM 4160 C CA . ARG B 1 228 ? 16.703 6.418 17.328 1 95.69 228 ARG B CA 1
ATOM 4161 C C . ARG B 1 228 ? 15.203 6.5 17.125 1 95.69 228 ARG B C 1
ATOM 4163 O O . ARG B 1 228 ? 14.422 6.059 17.969 1 95.69 228 ARG B O 1
ATOM 4170 N N . GLN B 1 229 ? 14.867 7.152 16.125 1 95.62 229 GLN B N 1
ATOM 4171 C CA . GLN B 1 229 ? 13.469 7.281 15.727 1 95.62 229 GLN B CA 1
ATOM 4172 C C . GLN B 1 229 ? 13.344 7.602 14.242 1 95.62 229 GLN B C 1
ATOM 4174 O O . GLN B 1 229 ? 14.25 8.188 13.648 1 95.62 229 GLN B O 1
ATOM 4179 N N . VAL B 1 230 ? 12.336 7.156 13.695 1 96.06 230 VAL B N 1
ATOM 4180 C CA . VAL B 1 230 ? 11.914 7.551 12.352 1 96.06 230 VAL B CA 1
ATOM 4181 C C . VAL B 1 230 ? 10.484 8.094 12.398 1 96.06 230 VAL B C 1
ATOM 4183 O O . VAL B 1 230 ? 9.695 7.711 13.266 1 96.06 230 VAL B O 1
ATOM 4186 N N . GLN B 1 231 ? 10.211 9.047 11.492 1 93.56 231 GLN B N 1
ATOM 4187 C CA . GLN B 1 231 ? 8.883 9.648 11.492 1 93.56 231 GLN B CA 1
ATOM 4188 C C . GLN B 1 231 ? 8.469 10.094 10.094 1 93.56 231 GLN B C 1
ATOM 4190 O O . GLN B 1 231 ? 9.328 10.406 9.258 1 93.56 231 GLN B O 1
ATOM 4195 N N . ILE B 1 232 ? 7.176 10.094 9.859 1 94.56 232 ILE B N 1
ATOM 4196 C CA . ILE B 1 232 ? 6.598 10.602 8.617 1 94.56 232 ILE B CA 1
ATOM 4197 C C . ILE B 1 232 ? 5.406 11.508 8.938 1 94.56 232 ILE B C 1
ATOM 4199 O O . ILE B 1 232 ? 4.648 11.242 9.875 1 94.56 232 ILE B O 1
ATOM 4203 N N . ALA B 1 233 ? 5.324 12.602 8.188 1 94.25 233 ALA B N 1
ATOM 4204 C CA . ALA B 1 233 ? 4.234 13.555 8.375 1 94.25 233 ALA B CA 1
ATOM 4205 C C . ALA B 1 233 ? 3.062 13.234 7.453 1 94.25 233 ALA B C 1
ATOM 4207 O O . ALA B 1 233 ? 3.258 12.898 6.281 1 94.25 233 ALA B O 1
ATOM 4208 N N . LEU B 1 234 ? 1.905 13.281 7.965 1 93.25 234 LEU B N 1
ATOM 4209 C CA . LEU B 1 234 ? 0.65 13.211 7.227 1 93.25 234 LEU B CA 1
ATOM 4210 C C . LEU B 1 234 ? -0.161 14.492 7.398 1 93.25 234 LEU B C 1
ATOM 4212 O O . LEU B 1 234 ? -0.481 14.875 8.523 1 93.25 234 LEU B O 1
ATOM 4216 N N . TYR B 1 235 ? -0.555 15.125 6.297 1 91.81 235 TYR B N 1
ATOM 4217 C CA . TYR B 1 235 ? -1.211 16.422 6.371 1 91.81 235 TYR B CA 1
ATOM 4218 C C . TYR B 1 235 ? -2.713 16.281 6.16 1 91.81 235 TYR B C 1
ATOM 4220 O O . TYR B 1 235 ? -3.479 17.203 6.492 1 91.81 235 TYR B O 1
ATOM 4228 N N . ARG B 1 236 ? -3.088 15.242 5.496 1 91.38 236 ARG B N 1
ATOM 4229 C CA . ARG B 1 236 ? -4.477 14.883 5.238 1 91.38 236 ARG B CA 1
ATOM 4230 C C . ARG B 1 236 ? -4.754 13.445 5.66 1 91.38 236 ARG B C 1
ATOM 4232 O O . ARG B 1 236 ? -3.836 12.617 5.715 1 91.38 236 ARG B O 1
ATOM 4239 N N . PRO B 1 237 ? -6.004 13.219 5.996 1 89.94 237 PRO B N 1
ATOM 4240 C CA . PRO B 1 237 ? -6.328 11.82 6.27 1 89.94 237 PRO B CA 1
ATOM 4241 C C . PRO B 1 237 ? -5.973 10.891 5.105 1 89.94 237 PRO B C 1
ATOM 4243 O O . PRO B 1 237 ? -6.027 11.305 3.945 1 89.94 237 PRO B O 1
ATOM 4246 N N . ALA B 1 238 ? -5.59 9.75 5.453 1 94.5 238 ALA B N 1
ATOM 4247 C CA . ALA B 1 238 ? -5.215 8.75 4.465 1 94.5 238 ALA B CA 1
ATOM 4248 C C . ALA B 1 238 ? -5.914 7.418 4.738 1 94.5 238 ALA B C 1
ATOM 4250 O O . ALA B 1 238 ? -6.629 7.277 5.734 1 94.5 238 ALA B O 1
ATOM 4251 N N . ARG B 1 239 ? -5.812 6.516 3.842 1 93.38 239 ARG B N 1
ATOM 4252 C CA . ARG B 1 239 ? -6.391 5.188 4.016 1 93.38 239 ARG B CA 1
ATOM 4253 C C . ARG B 1 239 ? -5.551 4.344 4.969 1 93.38 239 ARG B C 1
ATOM 4255 O O . ARG B 1 239 ? -6.094 3.584 5.773 1 93.38 239 ARG B O 1
ATOM 4262 N N . ASP B 1 240 ? -4.293 4.449 4.77 1 95.5 240 ASP B N 1
ATOM 4263 C CA . ASP B 1 240 ? -3.389 3.77 5.695 1 95.5 240 ASP B CA 1
ATOM 4264 C C . ASP B 1 240 ? -1.989 4.375 5.641 1 95.5 240 ASP B C 1
ATOM 4266 O O . ASP B 1 240 ? -1.639 5.059 4.676 1 95.5 240 ASP B O 1
ATOM 4270 N N . VAL B 1 241 ? -1.276 4.191 6.723 1 97.19 241 VAL B N 1
ATOM 4271 C CA . VAL B 1 241 ? 0.152 4.477 6.793 1 97.19 241 VAL B CA 1
ATOM 4272 C C . VAL B 1 241 ? 0.869 3.352 7.535 1 97.19 241 VAL B C 1
ATOM 4274 O O . VAL B 1 241 ? 0.454 2.957 8.625 1 97.19 241 VAL B O 1
ATOM 4277 N N . ALA B 1 242 ? 1.862 2.812 6.906 1 97.69 242 ALA B N 1
ATOM 4278 C CA . ALA B 1 242 ? 2.676 1.754 7.496 1 97.69 242 ALA B CA 1
ATOM 4279 C C . ALA B 1 242 ? 4.145 2.158 7.555 1 97.69 242 ALA B C 1
ATOM 4281 O O . ALA B 1 242 ? 4.758 2.438 6.52 1 97.69 242 ALA B O 1
ATOM 4282 N N . VAL B 1 243 ? 4.664 2.178 8.734 1 97.56 243 VAL B N 1
ATOM 4283 C CA . VAL B 1 243 ? 6.078 2.443 8.961 1 97.56 243 VAL B CA 1
ATOM 4284 C C . VAL B 1 243 ? 6.766 1.182 9.477 1 97.56 243 VAL B C 1
ATOM 4286 O O . VAL B 1 243 ? 6.281 0.539 10.414 1 97.56 243 VAL B O 1
ATOM 4289 N N . GLN B 1 244 ? 7.82 0.887 8.836 1 96.75 244 GLN B N 1
ATOM 4290 C CA . GLN B 1 244 ? 8.578 -0.305 9.203 1 96.75 244 GLN B CA 1
ATOM 4291 C C . GLN B 1 244 ? 10.055 0.022 9.398 1 96.75 244 GLN B C 1
ATOM 4293 O O . GLN B 1 244 ? 10.633 0.792 8.625 1 96.75 244 GLN B O 1
ATOM 4298 N N . VAL B 1 245 ? 10.656 -0.577 10.406 1 96.25 245 VAL B N 1
ATOM 4299 C CA . VAL B 1 245 ? 12.102 -0.508 10.594 1 96.25 245 VAL B CA 1
ATOM 4300 C C . VAL B 1 245 ? 12.68 -1.918 10.625 1 96.25 245 VAL B C 1
ATOM 4302 O O . VAL B 1 245 ? 12.211 -2.775 11.375 1 96.25 245 VAL B O 1
ATOM 4305 N N . THR B 1 246 ? 13.625 -2.127 9.797 1 95.25 246 THR B N 1
ATOM 4306 C CA . THR B 1 246 ? 14.391 -3.365 9.812 1 95.25 246 THR B CA 1
ATOM 4307 C C . THR B 1 246 ? 15.797 -3.123 10.359 1 95.25 246 THR B C 1
ATOM 4309 O O . THR B 1 246 ? 16.547 -2.311 9.82 1 95.25 246 THR B O 1
ATOM 4312 N N . PHE B 1 247 ? 16.125 -3.855 11.328 1 95.44 247 PHE B N 1
ATOM 4313 C CA . PHE B 1 247 ? 17.422 -3.711 11.977 1 95.44 247 PHE B CA 1
ATOM 4314 C C . PHE B 1 247 ? 18.391 -4.785 11.508 1 95.44 247 PHE B C 1
ATOM 4316 O O . PHE B 1 247 ? 17.969 -5.891 11.148 1 95.44 247 PHE B O 1
ATOM 4323 N N . ASP B 1 248 ? 19.672 -4.418 11.438 1 93.88 248 ASP B N 1
ATOM 4324 C CA . ASP B 1 248 ? 20.688 -5.449 11.258 1 93.88 248 ASP B CA 1
ATOM 4325 C C . ASP B 1 248 ? 20.562 -6.539 12.32 1 93.88 248 ASP B C 1
ATOM 4327 O O . ASP B 1 248 ? 20.453 -6.238 13.516 1 93.88 248 ASP B O 1
ATOM 4331 N N . PRO B 1 249 ? 20.516 -7.785 11.852 1 89.25 249 PRO B N 1
ATOM 4332 C CA . PRO B 1 249 ? 20.344 -8.875 12.812 1 89.25 249 PRO B CA 1
ATOM 4333 C C . PRO B 1 249 ? 21.406 -8.898 13.891 1 89.25 249 PRO B C 1
ATOM 4335 O O . PRO B 1 249 ? 21.188 -9.406 14.992 1 89.25 249 PRO B O 1
ATOM 4338 N N . GLY B 1 250 ? 22.578 -8.367 13.609 1 89.94 250 GLY B N 1
ATOM 4339 C CA . GLY B 1 250 ? 23.656 -8.312 14.586 1 89.94 250 GLY B CA 1
ATOM 4340 C C . GLY B 1 250 ? 23.484 -7.191 15.594 1 89.94 250 GLY B C 1
ATOM 4341 O O . GLY B 1 250 ? 24.266 -7.086 16.547 1 89.94 250 GLY B O 1
ATOM 4342 N N . ARG B 1 251 ? 22.5 -6.309 15.398 1 92.25 251 ARG B N 1
ATOM 4343 C CA . ARG B 1 251 ? 22.234 -5.195 16.297 1 92.25 251 ARG B CA 1
ATOM 4344 C C . ARG B 1 251 ? 20.75 -4.863 16.344 1 92.25 251 ARG B C 1
ATOM 4346 O O . ARG B 1 251 ? 20.281 -3.988 15.609 1 92.25 251 ARG B O 1
ATOM 4353 N N . VAL B 1 252 ? 20.031 -5.512 17.266 1 92.06 252 VAL B N 1
ATOM 4354 C CA . VAL B 1 252 ? 18.594 -5.293 17.406 1 92.06 252 VAL B CA 1
ATOM 4355 C C . VAL B 1 252 ? 18.328 -4.508 18.688 1 92.06 252 VAL B C 1
ATOM 4357 O O . VAL B 1 252 ? 19.062 -4.637 19.672 1 92.06 252 VAL B O 1
ATOM 4360 N N . PRO B 1 253 ? 17.312 -3.699 18.641 1 93.12 253 PRO B N 1
ATOM 4361 C CA . PRO B 1 253 ? 17 -2.893 19.828 1 93.12 253 PRO B CA 1
ATOM 4362 C C . PRO B 1 253 ? 16.375 -3.711 20.953 1 93.12 253 PRO B C 1
ATOM 4364 O O . PRO B 1 253 ? 15.961 -4.848 20.734 1 93.12 253 PRO B O 1
ATOM 4367 N N . GLU B 1 254 ? 16.438 -3.168 22.094 1 90.31 254 GLU B N 1
ATOM 4368 C CA . GLU B 1 254 ? 15.758 -3.787 23.219 1 90.31 254 GLU B CA 1
ATOM 4369 C C . GLU B 1 254 ? 14.242 -3.654 23.094 1 90.31 254 GLU B C 1
ATOM 4371 O O . GLU B 1 254 ? 13.508 -4.609 23.359 1 90.31 254 GLU B O 1
ATOM 4376 N N . TRP B 1 255 ? 13.867 -2.5 22.688 1 90.69 255 TRP B N 1
ATOM 4377 C CA . TRP B 1 255 ? 12.43 -2.328 22.469 1 90.69 255 TRP B CA 1
ATOM 4378 C C . TRP B 1 255 ? 12.156 -1.306 21.375 1 90.69 255 TRP B C 1
ATOM 4380 O O . TRP B 1 255 ? 13.023 -0.486 21.062 1 90.69 255 TRP B O 1
ATOM 4390 N N . CYS B 1 256 ? 11.023 -1.411 20.812 1 92.88 256 CYS B N 1
ATOM 4391 C CA . CYS B 1 256 ? 10.484 -0.476 19.844 1 92.88 256 CYS B CA 1
ATOM 4392 C C . CYS B 1 256 ? 9.055 -0.083 20.188 1 92.88 256 CYS B C 1
ATOM 4394 O O . CYS B 1 256 ? 8.328 -0.864 20.797 1 92.88 256 CYS B O 1
ATOM 4396 N N . ALA B 1 257 ? 8.75 1.14 19.766 1 93.19 257 ALA B N 1
ATOM 4397 C CA . ALA B 1 257 ? 7.387 1.604 20 1 93.19 257 ALA B CA 1
ATOM 4398 C C . ALA B 1 257 ? 6.883 2.424 18.812 1 93.19 257 ALA B C 1
ATOM 4400 O O . ALA B 1 257 ? 7.633 3.213 18.234 1 93.19 257 ALA B O 1
ATOM 4401 N N . GLY B 1 258 ? 5.648 2.078 18.438 1 93.5 258 GLY B N 1
ATOM 4402 C CA . GLY B 1 258 ? 4.965 2.973 17.516 1 93.5 258 GLY B CA 1
ATOM 4403 C C . GLY B 1 258 ? 4.422 4.219 18.188 1 93.5 258 GLY B C 1
ATOM 4404 O O . GLY B 1 258 ? 3.82 4.141 19.266 1 93.5 258 GLY B O 1
ATOM 4405 N N . VAL B 1 259 ? 4.668 5.359 17.531 1 93.69 259 VAL B N 1
ATOM 4406 C CA . VAL B 1 259 ? 4.297 6.609 18.172 1 93.69 259 VAL B CA 1
ATOM 4407 C C . VAL B 1 259 ? 3.482 7.473 17.219 1 93.69 259 VAL B C 1
ATOM 4409 O O . VAL B 1 259 ? 3.729 7.461 16 1 93.69 259 VAL B O 1
ATOM 4412 N N . PHE B 1 260 ? 2.521 8.164 17.781 1 92.44 260 PHE B N 1
ATOM 4413 C CA . PHE B 1 260 ? 1.698 9.141 17.062 1 92.44 260 PHE B CA 1
ATOM 4414 C C . PHE B 1 260 ? 1.765 10.5 17.75 1 92.44 260 PHE B C 1
ATOM 4416 O O . PHE B 1 260 ? 1.602 10.609 18.953 1 92.44 260 PHE B O 1
ATOM 4423 N N . ARG B 1 261 ? 2.09 11.523 16.953 1 92.25 261 ARG B N 1
ATOM 4424 C CA . ARG B 1 261 ? 2.066 12.914 17.422 1 92.25 261 ARG B CA 1
ATOM 4425 C C . ARG B 1 261 ? 1.028 13.727 16.656 1 92.25 261 ARG B C 1
ATOM 4427 O O . ARG B 1 261 ? 1.233 14.062 15.492 1 92.25 261 ARG B O 1
ATOM 4434 N N . PRO B 1 262 ? -0.015 14.102 17.297 1 86.69 262 PRO B N 1
ATOM 4435 C CA . PRO B 1 262 ? -1.104 14.781 16.594 1 86.69 262 PRO B CA 1
ATOM 4436 C C . PRO B 1 262 ? -0.704 16.156 16.078 1 86.69 262 PRO B C 1
ATOM 4438 O O . PRO B 1 262 ? -1.147 16.578 15 1 86.69 262 PRO B O 1
ATOM 4441 N N . ARG B 1 263 ? 0.134 16.875 16.906 1 86.69 263 ARG B N 1
ATOM 4442 C CA . ARG B 1 263 ? 0.68 18.172 16.531 1 86.69 263 ARG B CA 1
ATOM 4443 C C . ARG B 1 263 ? 2.174 18.25 16.828 1 86.69 263 ARG B C 1
ATOM 4445 O O . ARG B 1 263 ? 2.67 17.562 17.719 1 86.69 263 ARG B O 1
ATOM 4452 N N . GLY B 1 264 ? 2.777 19.094 16.062 1 85.88 264 GLY B N 1
ATOM 4453 C CA . GLY B 1 264 ? 4.215 19.234 16.219 1 85.88 264 GLY B CA 1
ATOM 4454 C C . GLY B 1 264 ? 4.621 19.641 17.625 1 85.88 264 GLY B C 1
ATOM 4455 O O . GLY B 1 264 ? 5.684 19.25 18.109 1 85.88 264 GLY B O 1
ATOM 4456 N N . THR B 1 265 ? 3.779 20.344 18.234 1 83.38 265 THR B N 1
ATOM 4457 C CA . THR B 1 265 ? 4.109 20.906 19.531 1 83.38 265 THR B CA 1
ATOM 4458 C C . THR B 1 265 ? 3.674 19.984 20.656 1 83.38 265 THR B C 1
ATOM 4460 O O . THR B 1 265 ? 3.977 20.234 21.828 1 83.38 265 THR B O 1
ATOM 4463 N N . GLN B 1 266 ? 3.012 18.938 20.359 1 85.94 266 GLN B N 1
ATOM 4464 C CA . GLN B 1 266 ? 2.512 18.016 21.375 1 85.94 266 GLN B CA 1
ATOM 4465 C C . GLN B 1 266 ? 3.453 16.828 21.547 1 85.94 266 GLN B C 1
ATOM 4467 O O . GLN B 1 266 ? 4.184 16.469 20.609 1 85.94 266 GLN B O 1
ATOM 4472 N N . PRO B 1 267 ? 3.469 16.328 22.734 1 85.31 267 PRO B N 1
ATOM 4473 C CA . PRO B 1 267 ? 4.273 15.125 22.922 1 85.31 267 PRO B CA 1
ATOM 4474 C C . PRO B 1 267 ? 3.736 13.93 22.141 1 85.31 267 PRO B C 1
ATOM 4476 O O . PRO B 1 267 ? 2.533 13.852 21.875 1 85.31 267 PRO B O 1
ATOM 4479 N N . PRO B 1 268 ? 4.641 13.086 21.844 1 86.25 268 PRO B N 1
ATOM 4480 C CA . PRO B 1 268 ? 4.191 11.883 21.141 1 86.25 268 PRO B CA 1
ATOM 4481 C C . PRO B 1 268 ? 3.406 10.93 22.031 1 86.25 268 PRO B C 1
ATOM 4483 O O . PRO B 1 268 ? 3.682 10.836 23.234 1 86.25 268 PRO B O 1
ATOM 4486 N N . GLU B 1 269 ? 2.451 10.289 21.328 1 84.06 269 GLU B N 1
ATOM 4487 C CA . GLU B 1 269 ? 1.672 9.242 21.984 1 84.06 269 GLU B CA 1
ATOM 4488 C C . GLU B 1 269 ? 2.135 7.852 21.547 1 84.06 269 GLU B C 1
ATOM 4490 O O . GLU B 1 269 ? 2.143 7.543 20.359 1 84.06 269 GLU B O 1
ATOM 4495 N N . GLU B 1 270 ? 2.52 7.074 22.562 1 82.75 270 GLU B N 1
ATOM 4496 C CA . GLU B 1 270 ? 2.879 5.695 22.25 1 82.75 270 GLU B CA 1
ATOM 4497 C C . GLU B 1 270 ? 1.639 4.859 21.938 1 82.75 270 GLU B C 1
ATOM 4499 O O . GLU B 1 270 ? 0.676 4.863 22.719 1 82.75 270 GLU B O 1
ATOM 4504 N N . ARG B 1 271 ? 1.636 4.168 20.859 1 75.62 271 ARG B N 1
ATOM 4505 C CA . ARG B 1 271 ? 0.453 3.447 20.406 1 75.62 271 ARG B CA 1
ATOM 4506 C C . ARG B 1 271 ? 0.643 1.939 20.531 1 75.62 271 ARG B C 1
ATOM 4508 O O . ARG B 1 271 ? -0.324 1.203 20.734 1 75.62 271 ARG B O 1
ATOM 4515 N N . CYS B 1 272 ? 1.781 1.448 20.281 1 76.88 272 CYS B N 1
ATOM 4516 C CA . CYS B 1 272 ? 2.113 0.035 20.422 1 76.88 272 CYS B CA 1
ATOM 4517 C C . CYS B 1 272 ? 3.59 -0.149 20.75 1 76.88 272 CYS B C 1
ATOM 4519 O O . CYS B 1 272 ? 4.418 0.693 20.406 1 76.88 272 CYS B O 1
ATOM 4521 N N . GLU B 1 273 ? 3.771 -1.258 21.484 1 76.94 273 GLU B N 1
ATOM 4522 C CA . GLU B 1 273 ? 5.148 -1.548 21.875 1 76.94 273 GLU B CA 1
ATOM 4523 C C . GLU B 1 273 ? 5.465 -3.033 21.719 1 76.94 273 GLU B C 1
ATOM 4525 O O . GLU B 1 273 ? 4.562 -3.873 21.75 1 76.94 273 GLU B O 1
ATOM 4530 N N . ALA B 1 274 ? 6.637 -3.15 21.266 1 74 274 ALA B N 1
ATOM 4531 C CA . ALA B 1 274 ? 7.086 -4.539 21.172 1 74 274 ALA B CA 1
ATOM 4532 C C . ALA B 1 274 ? 8.508 -4.691 21.688 1 74 274 ALA B C 1
ATOM 4534 O O . ALA B 1 274 ? 9.367 -3.844 21.422 1 74 274 ALA B O 1
ATOM 4535 N N . THR B 1 275 ? 8.555 -5.738 22.438 1 71.12 275 THR B N 1
ATOM 4536 C CA . THR B 1 275 ? 9.898 -6.168 22.781 1 71.12 275 THR B CA 1
ATOM 4537 C C . THR B 1 275 ? 10.484 -7.062 21.703 1 71.12 275 THR B C 1
ATOM 4539 O O . THR B 1 275 ? 9.789 -7.914 21.141 1 71.12 275 THR B O 1
ATOM 4542 N N . PHE B 1 276 ? 11.609 -6.566 21.219 1 68.62 276 PHE B N 1
ATOM 4543 C CA . PHE B 1 276 ? 12.227 -7.305 20.125 1 68.62 276 PHE B CA 1
ATOM 4544 C C . PHE B 1 276 ? 12.844 -8.602 20.625 1 68.62 276 PHE B C 1
ATOM 4546 O O . PHE B 1 276 ? 13.508 -8.617 21.656 1 68.62 276 PHE B O 1
ATOM 4553 N N . ASP B 1 277 ? 12.312 -9.727 20.016 1 62.62 277 ASP B N 1
ATOM 4554 C CA . ASP B 1 277 ? 13.031 -10.984 20.188 1 62.62 277 ASP B CA 1
ATOM 4555 C C . ASP B 1 277 ? 14.023 -11.219 19.062 1 62.62 277 ASP B C 1
ATOM 4557 O O . ASP B 1 277 ? 13.883 -10.656 17.969 1 62.62 277 ASP B O 1
ATOM 4561 N N . ARG B 1 278 ? 15.117 -11.797 19.391 1 58.81 278 ARG B N 1
ATOM 4562 C CA . ARG B 1 278 ? 16.266 -12.047 18.531 1 58.81 278 ARG B CA 1
ATOM 4563 C C . ARG B 1 278 ? 15.828 -12.578 17.172 1 58.81 278 ARG B C 1
ATOM 4565 O O . ARG B 1 278 ? 16.531 -12.414 16.172 1 58.81 278 ARG B O 1
ATOM 4572 N N . ASP B 1 279 ? 14.586 -13.047 17.125 1 65.75 279 ASP B N 1
ATOM 4573 C CA . ASP B 1 279 ? 14.227 -13.734 15.891 1 65.75 279 ASP B CA 1
ATOM 4574 C C . ASP B 1 279 ? 13.508 -12.789 14.93 1 65.75 279 ASP B C 1
ATOM 4576 O O . ASP B 1 279 ? 13.312 -13.117 13.758 1 65.75 279 ASP B O 1
ATOM 4580 N N . THR B 1 280 ? 13.164 -11.594 15.492 1 73.62 280 THR B N 1
ATOM 4581 C CA . THR B 1 280 ? 12.523 -10.641 14.594 1 73.62 280 THR B CA 1
ATOM 4582 C C . THR B 1 280 ? 13.359 -9.367 14.461 1 73.62 280 THR B C 1
ATOM 4584 O O . THR B 1 280 ? 13.875 -8.852 15.453 1 73.62 280 THR B O 1
ATOM 4587 N N . SER B 1 281 ? 13.789 -9.07 13.297 1 86.62 281 SER B N 1
ATOM 4588 C CA . SER B 1 281 ? 14.594 -7.875 13.094 1 86.62 281 SER B CA 1
ATOM 4589 C C . SER B 1 281 ? 13.766 -6.738 12.5 1 86.62 281 SER B C 1
ATOM 4591 O O . SER B 1 281 ? 14.32 -5.734 12.039 1 86.62 281 SER B O 1
ATOM 4593 N N . THR B 1 282 ? 12.5 -6.977 12.562 1 91.75 282 THR B N 1
ATOM 4594 C CA . THR B 1 282 ? 11.656 -5.984 11.906 1 91.75 282 THR B CA 1
ATOM 4595 C C . THR B 1 282 ? 10.508 -5.562 12.82 1 91.75 282 THR B C 1
ATOM 4597 O O . THR B 1 282 ? 9.93 -6.395 13.523 1 91.75 282 THR B O 1
ATOM 4600 N N . PHE B 1 283 ? 10.234 -4.316 12.938 1 93.56 283 PHE B N 1
ATOM 4601 C CA . PHE B 1 283 ? 9.086 -3.768 13.656 1 93.56 283 PHE B CA 1
ATOM 4602 C C . PHE B 1 283 ? 8.234 -2.908 12.727 1 93.56 283 PHE B C 1
ATOM 4604 O O . PHE B 1 283 ? 8.766 -2.133 11.93 1 93.56 283 PHE B O 1
ATOM 4611 N N . GLN B 1 284 ? 6.918 -3.158 12.844 1 94.81 284 GLN B N 1
ATOM 4612 C CA . GLN B 1 284 ? 5.984 -2.398 12.016 1 94.81 284 GLN B CA 1
ATOM 4613 C C . GLN B 1 284 ? 4.992 -1.62 12.875 1 94.81 284 GLN B C 1
ATOM 4615 O O . GLN B 1 284 ? 4.516 -2.125 13.898 1 94.81 284 GLN B O 1
ATOM 4620 N N . PHE B 1 285 ? 4.766 -0.455 12.539 1 95.94 285 PHE B N 1
ATOM 4621 C CA . PHE B 1 285 ? 3.686 0.363 13.078 1 95.94 285 PHE B CA 1
ATOM 4622 C C . PHE B 1 285 ? 2.719 0.782 11.984 1 95.94 285 PHE B C 1
ATOM 4624 O O . PHE B 1 285 ? 3.049 1.621 11.141 1 95.94 285 PHE B O 1
ATOM 4631 N N . ILE B 1 286 ? 1.526 0.172 12.008 1 96.38 286 ILE B N 1
ATOM 4632 C CA . ILE B 1 286 ? 0.546 0.331 10.938 1 96.38 286 ILE B CA 1
ATOM 4633 C C . ILE B 1 286 ? -0.735 0.942 11.5 1 96.38 286 ILE B C 1
ATOM 4635 O O . ILE B 1 286 ? -1.259 0.477 12.516 1 96.38 286 ILE B O 1
ATOM 4639 N N . THR B 1 287 ? -1.171 2.008 10.82 1 94.12 287 THR B N 1
ATOM 4640 C CA . THR B 1 287 ? -2.404 2.67 11.234 1 94.12 287 THR B CA 1
ATOM 4641 C C . THR B 1 287 ? -3.383 2.764 10.062 1 94.12 287 THR B C 1
ATOM 4643 O O . THR B 1 287 ? -3.025 3.238 8.984 1 94.12 287 THR B O 1
ATOM 4646 N N . LEU B 1 288 ? -4.566 2.223 10.234 1 91.69 288 LEU B N 1
ATOM 4647 C CA . LEU B 1 288 ? -5.641 2.393 9.266 1 91.69 288 LEU B CA 1
ATOM 4648 C C . LEU B 1 288 ? -6.414 3.682 9.531 1 91.69 288 LEU B C 1
ATOM 4650 O O . LEU B 1 288 ? -6.621 4.059 10.688 1 91.69 288 LEU B O 1
ATOM 4654 N N . ASP B 1 289 ? -6.773 4.363 8.445 1 90 289 ASP B N 1
ATOM 4655 C CA . ASP B 1 289 ? -7.52 5.617 8.508 1 90 289 ASP B CA 1
ATOM 4656 C C . ASP B 1 289 ? -6.836 6.621 9.438 1 90 289 ASP B C 1
ATOM 4658 O O . ASP B 1 289 ? -7.477 7.176 10.336 1 90 289 ASP B O 1
ATOM 4662 N N . PRO B 1 290 ? -5.547 6.797 9.188 1 91.5 290 PRO B N 1
ATOM 4663 C CA . PRO B 1 290 ? -4.805 7.703 10.062 1 91.5 290 PRO B CA 1
ATOM 4664 C C . PRO B 1 290 ? -5.289 9.148 9.961 1 91.5 290 PRO B C 1
ATOM 4666 O O . PRO B 1 290 ? -5.617 9.625 8.875 1 91.5 290 PRO B O 1
ATOM 4669 N N . LEU B 1 291 ? -5.309 9.766 11.141 1 88.44 291 LEU B N 1
ATOM 4670 C CA . LEU B 1 291 ? -5.508 11.211 11.203 1 88.44 291 LEU B CA 1
ATOM 4671 C C . LEU B 1 291 ? -4.219 11.953 10.852 1 88.44 291 LEU B C 1
ATOM 4673 O O . LEU B 1 291 ? -3.133 11.367 10.898 1 88.44 291 LEU B O 1
ATOM 4677 N N . PRO B 1 292 ? -4.414 13.203 10.453 1 89.44 292 PRO B N 1
ATOM 4678 C CA . PRO B 1 292 ? -3.195 13.984 10.219 1 89.44 292 PRO B CA 1
ATOM 4679 C C . PRO B 1 292 ? -2.303 14.062 11.453 1 89.44 292 PRO B C 1
ATOM 4681 O O . PRO B 1 292 ? -2.803 14.102 12.586 1 89.44 292 PRO B O 1
ATOM 4684 N N . GLY B 1 293 ? -1.057 14.141 11.281 1 93.06 293 GLY B N 1
ATOM 4685 C CA . GLY B 1 293 ? -0.05 14.148 12.328 1 93.06 293 GLY B CA 1
ATOM 4686 C C . GLY B 1 293 ? 1.236 13.453 11.938 1 93.06 293 GLY B C 1
ATOM 4687 O O . GLY B 1 293 ? 1.511 13.273 10.742 1 93.06 293 GLY B O 1
ATOM 4688 N N . GLN B 1 294 ? 2.006 13.234 12.969 1 94.62 294 GLN B N 1
ATOM 4689 C CA . GLN B 1 294 ? 3.252 12.516 12.719 1 94.62 294 GLN B CA 1
ATOM 4690 C C . GLN B 1 294 ? 3.17 11.078 13.227 1 94.62 294 GLN B C 1
ATOM 4692 O O . GLN B 1 294 ? 2.695 10.836 14.344 1 94.62 294 GLN B O 1
ATOM 4697 N N . TYR B 1 295 ? 3.564 10.18 12.367 1 94.94 295 TYR B N 1
ATOM 4698 C CA . TYR B 1 295 ? 3.641 8.766 12.695 1 94.94 295 TYR B CA 1
ATOM 4699 C C . TYR B 1 295 ? 5.082 8.273 12.648 1 94.94 295 TYR B C 1
ATOM 4701 O O . TYR B 1 295 ? 5.84 8.641 11.742 1 94.94 295 TYR B O 1
ATOM 4709 N N . GLY B 1 296 ? 5.414 7.465 13.656 1 96.19 296 GLY B N 1
ATOM 4710 C CA . GLY B 1 296 ? 6.789 6.984 13.625 1 96.19 296 GLY B CA 1
ATOM 4711 C C . GLY B 1 296 ? 7.043 5.848 14.594 1 96.19 296 GLY B C 1
ATOM 4712 O O . GLY B 1 296 ? 6.109 5.32 15.203 1 96.19 296 GLY B O 1
ATOM 4713 N N . ILE B 1 297 ? 8.25 5.359 14.539 1 96.5 297 ILE B N 1
ATOM 4714 C CA . ILE B 1 297 ? 8.75 4.316 15.43 1 96.5 297 ILE B CA 1
ATOM 4715 C C . ILE B 1 297 ? 9.945 4.844 16.219 1 96.5 297 ILE B C 1
ATOM 4717 O O . ILE B 1 297 ? 10.828 5.5 15.664 1 96.5 297 ILE B O 1
ATOM 4721 N N . GLN B 1 298 ? 9.852 4.625 17.469 1 95.94 298 GLN B N 1
ATOM 4722 C CA . GLN B 1 298 ? 10.984 4.898 18.359 1 95.94 298 GLN B CA 1
ATOM 4723 C C . GLN B 1 298 ? 11.547 3.605 18.953 1 95.94 298 GLN B C 1
ATOM 4725 O O . GLN B 1 298 ? 10.82 2.619 19.094 1 95.94 298 GLN B O 1
ATOM 4730 N N . TRP B 1 299 ? 12.914 3.609 19.156 1 95.56 299 TRP B N 1
ATOM 4731 C CA . TRP B 1 299 ? 13.484 2.395 19.734 1 95.56 299 TRP B CA 1
ATOM 4732 C C . TRP B 1 299 ? 14.602 2.732 20.703 1 95.56 299 TRP B C 1
ATOM 4734 O O . TRP B 1 299 ? 15.062 3.875 20.766 1 95.56 299 TRP B O 1
ATOM 4744 N N . SER B 1 300 ? 14.938 1.793 21.5 1 94.06 300 SER B N 1
ATOM 4745 C CA . SER B 1 300 ? 16.031 1.901 22.469 1 94.06 300 SER B CA 1
ATOM 4746 C C . SER B 1 300 ? 16.969 0.699 22.375 1 94.06 300 SER B C 1
ATOM 4748 O O . SER B 1 300 ? 16.5 -0.435 22.203 1 94.06 300 SER B O 1
ATOM 4750 N N . TRP B 1 301 ? 18.203 1.021 22.484 1 92.25 301 TRP B N 1
ATOM 4751 C CA . TRP B 1 301 ? 19.188 -0.051 22.453 1 92.25 301 TRP B CA 1
ATOM 4752 C C . TRP B 1 301 ? 19.359 -0.667 23.828 1 92.25 301 TRP B C 1
ATOM 4754 O O . TRP B 1 301 ? 19.922 -1.757 23.969 1 92.25 301 TRP B O 1
ATOM 4764 N N . THR B 1 302 ? 19.078 0.027 24.875 1 83.75 302 THR B N 1
ATOM 4765 C CA . THR B 1 302 ? 19.344 -0.394 26.25 1 83.75 302 THR B CA 1
ATOM 4766 C C . THR B 1 302 ? 18.125 -0.142 27.125 1 83.75 302 THR B C 1
ATOM 4768 O O . THR B 1 302 ? 17.328 0.764 26.859 1 83.75 302 THR B O 1
#

Radius of gyration: 26.17 Å; Cα contacts (8 Å, |Δi|>4): 1397; chains: 2; bounding box: 69×61×75 Å

Secondary structure (DSSP, 8-state):
---HHHHHHHHHHHHHHHHHT--HHHHHHHHHHTT----HHHHHHHHTTS----SHHHHHHHHHHHHHTTPPTTTTTTTT-S-----HHHHS------HHHH-SSHHHHHHHHHTTT--GGGGG-SEEEEEEEEEEE-TTS-EEEEEEEEEEE-SSTTEEEEEEEEE-S--SS--EEEEEESEEEEEEEEEGGGTEEEEEEEEEEEE-TT-EEEEEEEEEPPTT---SEEEEEESS--SEEEEEEEE-TTS--SEEEEEEESSTTSPPEEEEEEEPPTT--EEEEEEESPPSEEEEEEEE--/---HHHHHHHHHHHHHHHHHT--HHHHHHHHHHTT----HHHHHHHHTTS----SHHHHHHHHHHHHHTTPPTTTTTTTT-S-----HHHHS------HHHH-SSHHHHHHHHHTTT--GGGGG-SEEEEEEEEEEE-TTS-EEEEEEEEEEE-SSTTEEEEEEEEE-S--SS--EEEEEESEEEEEEEEEGGGTEEEEEEEEEEEE-TT-EEEEEEEEEPPTT---SEEEEEESS--SEEEEEEEE-TTS--SEEEEEEESSTTSPPEEEEEEEPPTT--EEEEEEESPPSEEEEEEEE--

Organism: Amycolatopsis orientalis (NCBI:txid31958)

Foldseek 3Di:
DPPCLLVVLLCVLLVLCVVQVDQLVRLQVVLVVVVLHDDSVRSVCSNNSNDHQQDPSSLVSVQVSCVSSVHDGCPSVVSNPDRPPPPVLCVVKDDFAQPQFFALCVVQVQVFCVVVVHHSVQQCPQPFQEKEKEWEAELVRATWKIKIKTKTFGQAFFAWKHKDKDAFPAPPDDKDKDDKDQWAWDDKTADHVRRMIMTMITGPDTDHGGDIDMMMIMITGDPDRNAQKDKDFDRIWHQKYKYKYFYDLNAAAQKKFKWWDQTNNDDIDTDDMDGDDSVGRMDMDMDGRDGGHMIMMGTHRD/DPPCLLVVLLCVLLVLCVQQVDQLVRLQVVLVVVVLHDDSVRSVCSNNSNDHQQDPSSLVSVQVSCVSSVHDGCPSVVSNPDRPPPPVLCVVKDDFAQPQFFALCVVQVQVQCVVVVHHSVQQCPQPFQEKEKEWEAELVRATWKIKIKTKTFGQAFFAWKHKDKDAFPAPPDDKDKDDKDQWAWDDKTADHVRRMIMTMITGPDTDHGGDIDMMMIMITGDPDRNAQKDKDFDRIWHQKYKYKYFYDLNAAFQKKFKWWDQTNNDDIDTDDMDGDDSVGRMDMDMDGRDGGHMIMMGTHRD

pLDDT: mean 85.63, std 14.99, range [19.98, 98.12]

InterPro domains:
  IPR010982 Lambda repressor-like, DNA-binding domain superfamily [G3DSA:1.10.260.40] (6-84)

Solvent-accessible surface area (backbone atoms only — not comparable to full-atom values): 30880 Å² total; per-residue (Å²): 84,53,75,57,41,41,43,46,28,4,46,50,44,37,53,36,38,60,74,56,68,55,50,59,64,55,49,25,49,53,28,42,74,68,71,26,67,50,52,47,65,54,52,51,29,26,33,68,30,71,42,66,77,74,47,72,62,39,45,52,24,45,56,52,43,28,57,75,41,69,43,61,88,55,57,60,64,54,36,54,41,73,70,62,68,65,63,52,72,60,67,74,37,53,68,64,44,59,64,67,47,37,34,72,57,36,66,56,53,49,53,30,31,51,75,67,76,40,56,77,80,44,66,55,40,43,35,59,38,29,38,40,37,41,33,35,27,36,73,85,54,21,43,40,33,38,37,41,37,34,36,32,28,23,80,38,67,70,38,40,52,39,61,48,77,49,72,46,77,47,70,86,46,79,64,43,77,72,48,61,40,58,36,39,87,68,50,74,47,67,29,72,94,65,19,29,36,36,38,32,33,31,38,72,56,70,29,45,55,65,36,71,48,62,37,35,39,27,38,33,49,25,78,78,18,63,60,57,56,51,75,46,82,36,42,43,47,25,57,30,40,33,44,32,42,35,36,25,82,90,39,64,48,48,32,37,31,23,31,41,18,68,29,27,88,46,72,66,8,68,75,45,74,43,73,54,47,94,84,49,45,63,50,76,39,74,40,72,59,34,65,33,13,29,42,32,42,37,51,35,75,117,93,53,75,56,40,39,42,47,29,3,47,51,45,38,54,36,38,62,71,55,69,54,51,59,64,56,52,25,51,52,28,41,75,67,72,27,68,50,52,47,66,55,52,51,30,25,32,68,31,72,41,66,77,72,47,70,62,39,44,53,25,46,58,53,43,29,56,74,42,69,44,61,90,56,59,60,65,54,34,53,44,74,68,62,68,60,61,53,71,58,67,75,36,50,69,64,44,58,64,68,48,39,34,70,58,34,67,56,54,49,53,28,30,50,74,66,75,41,57,76,80,45,66,55,38,43,35,59,39,28,39,42,38,41,35,34,28,35,72,86,56,20,44,40,34,40,36,41,37,36,38,31,28,21,78,38,67,69,38,40,51,39,59,48,78,49,73,44,75,46,71,86,45,80,61,42,77,72,49,61,40,59,36,38,87,68,50,74,44,67,27,72,94,67,17,30,35,37,38,32,33,30,40,71,56,70,28,44,54,66,36,70,48,63,36,35,40,27,38,33,49,25,79,77,19,62,62,58,56,51,74,46,82,36,44,44,46,24,57,30,41,35,43,33,42,34,35,25,83,89,39,64,46,49,32,38,30,22,31,38,19,66,29,26,87,45,70,65,6,64,73,46,73,42,71,54,47,96,85,49,44,62,51,75,38,74,39,72,58,33,65,33,14,30,41,30,42,37,50,35,75,116